Protein AF-A0A2G1QQI8-F1 (afdb_monomer_lite)

Organism: NCBI:txid1982044

InterPro domains:
  IPR013830 SGNH hydrolase-type esterase domain [PF13472] (361-522)
  IPR036514 SGNH hydrolase superfamily [G3DSA:3.40.50.1110] (195-528)

Foldseek 3Di:
DVVVVVVVVVVVVVVVVVLVDDPDDDDDPVVVVVVVVVVVVVVPPPDDDDDPPPVVVVVVVPDDDDDDDDVVSVVVVVVVLVVVLVVLVVVLPPDPDPVVSVVVNVVSVVVVVVVVVVVVVVVVVVVVVVVVVVVVVVVVVVVVDDDDDDDDDDDDDDDDDDDDPDDPQPPQPPPDFLLSSLQVVLVCLQVVSDQFAQEEEEAAAPLQQLCLLVVLLLVVQCVRRNFQFAFKDFFPPLDPNRDGPQKDKDKDDDKDKDFLVPDLADAAASLRIKIKDQDFFTKMKIFGPDAKFQKKKWKWAAAQQAFKKWKDAPHDIDIDTSYDHHSAIDIDMDRHIHRMMMIGTHHRHMTITNIMTTGHSGYGYHYHTHYYYLDALCSCVRHRLRNHLNVCLRSLHQEYEYHRAQNLQLDLPRDLPVNLVSVVVVVVSSCVSNVNHAYEYEQAAAFWALDDPPFDDLDPSTTGRNRSVVRRVSSVVSCVVVSHHYDHNNVLCVHYSSLVVCVVVQQPDPRSRHGDSNVSSVSSVVVSCSSHHPDDPCVSVVVVD

Structure (mmCIF, N/CA/C/O backbone):
data_AF-A0A2G1QQI8-F1
#
_entry.id   AF-A0A2G1QQI8-F1
#
loop_
_atom_site.group_PDB
_atom_site.id
_atom_site.type_symbol
_atom_site.label_atom_id
_atom_site.label_alt_id
_atom_site.label_comp_id
_atom_site.label_asym_id
_atom_site.label_entity_id
_atom_site.label_seq_id
_atom_site.pdbx_PDB_ins_code
_atom_site.Cartn_x
_atom_site.Cartn_y
_atom_site.Cartn_z
_atom_site.occupancy
_atom_site.B_iso_or_equiv
_atom_site.auth_seq_id
_atom_site.auth_comp_id
_atom_site.auth_asym_id
_atom_site.auth_atom_id
_atom_site.pdbx_PDB_model_num
ATOM 1 N N . MET A 1 1 ? -19.973 50.351 -29.673 1.00 33.78 1 MET A N 1
ATOM 2 C CA . MET A 1 1 ? -20.970 49.394 -29.121 1.00 33.78 1 MET A CA 1
ATOM 3 C C . MET A 1 1 ? -20.797 47.939 -29.584 1.00 33.78 1 MET A C 1
ATOM 5 O O . MET A 1 1 ? -20.956 47.061 -28.749 1.00 33.78 1 MET A O 1
ATOM 9 N N . LYS A 1 2 ? -20.430 47.632 -30.843 1.00 30.05 2 LYS A N 1
ATOM 10 C CA . LYS A 1 2 ? -20.227 46.234 -31.307 1.00 30.05 2 LYS A CA 1
ATOM 11 C C . LYS A 1 2 ? -18.943 45.540 -30.796 1.00 30.05 2 LYS A C 1
ATOM 13 O O . LYS A 1 2 ? -18.884 44.315 -30.807 1.00 30.05 2 LYS A O 1
ATOM 18 N N . SER A 1 3 ? -17.945 46.285 -30.308 1.00 33.31 3 SER A N 1
ATOM 19 C CA . SER A 1 3 ? -16.700 45.731 -29.742 1.00 33.31 3 SER A CA 1
ATOM 20 C C . SER A 1 3 ? -16.880 45.158 -28.329 1.00 33.31 3 SER A C 1
ATOM 22 O O . SER A 1 3 ? -16.380 44.076 -28.049 1.00 33.31 3 SER A O 1
ATOM 24 N N . GLY A 1 4 ? -17.680 45.805 -27.472 1.00 32.84 4 GLY A N 1
ATOM 25 C CA . GLY A 1 4 ? -17.944 45.335 -26.103 1.00 32.84 4 GLY A CA 1
ATOM 26 C C . GLY A 1 4 ? -18.744 44.027 -26.027 1.00 32.84 4 GLY A C 1
ATOM 27 O O . GLY A 1 4 ? -18.514 43.220 -25.130 1.00 32.84 4 GLY A O 1
ATOM 28 N N . LEU A 1 5 ? -19.628 43.759 -26.999 1.00 34.03 5 LEU A N 1
ATOM 29 C CA . LEU A 1 5 ? -20.395 42.503 -27.058 1.00 34.03 5 LEU A CA 1
ATOM 30 C C . LEU A 1 5 ? -19.526 41.273 -27.380 1.00 34.03 5 LEU A C 1
ATOM 32 O O . LEU A 1 5 ? -19.818 40.176 -26.899 1.00 34.03 5 LEU A O 1
ATOM 36 N N . LYS A 1 6 ? -18.445 41.437 -28.156 1.00 37.78 6 LYS A N 1
ATOM 37 C CA . LYS A 1 6 ? -17.514 40.339 -28.464 1.00 37.78 6 LYS A CA 1
ATOM 38 C C . LYS A 1 6 ? -16.607 40.024 -27.272 1.00 37.78 6 LYS A C 1
ATOM 40 O O . LYS A 1 6 ? -16.427 38.852 -26.955 1.00 37.78 6 LYS A O 1
ATOM 45 N N . THR A 1 7 ? -16.142 41.040 -26.545 1.00 38.81 7 THR A N 1
ATOM 46 C CA . THR A 1 7 ? -15.318 40.869 -25.335 1.00 38.81 7 THR A CA 1
ATOM 47 C C . THR A 1 7 ? -16.075 40.133 -24.224 1.00 38.81 7 THR A C 1
ATOM 49 O O . THR A 1 7 ? -15.529 39.229 -23.597 1.00 38.81 7 THR A O 1
ATOM 52 N N . VAL A 1 8 ? -17.364 40.438 -24.034 1.00 37.50 8 VAL A N 1
ATOM 53 C CA . VAL A 1 8 ? -18.217 39.772 -23.031 1.00 37.50 8 VAL A CA 1
ATOM 54 C C . VAL A 1 8 ? -18.525 38.318 -23.410 1.00 37.50 8 VAL A C 1
ATOM 56 O O . VAL A 1 8 ? -18.532 37.450 -22.540 1.00 37.50 8 VAL A O 1
ATOM 59 N N . SER A 1 9 ? -18.701 38.019 -24.701 1.00 38.19 9 SER A N 1
ATOM 60 C CA . SER A 1 9 ? -18.945 36.650 -25.187 1.00 38.19 9 SER A CA 1
ATOM 61 C C . SER A 1 9 ? -17.710 35.745 -25.049 1.00 38.19 9 SER A C 1
ATOM 63 O O . SER A 1 9 ? -17.837 34.568 -24.719 1.00 38.19 9 SER A O 1
ATOM 65 N N . VAL A 1 10 ? -16.507 36.302 -25.230 1.00 41.16 10 VAL A N 1
ATOM 66 C CA . VAL A 1 10 ? -15.232 35.591 -25.028 1.00 41.16 10 VAL A CA 1
ATOM 67 C C . VAL A 1 10 ? -14.950 35.358 -23.537 1.00 41.16 10 VAL A C 1
ATOM 69 O O . VAL A 1 10 ? -14.519 34.269 -23.164 1.00 41.16 10 VAL A O 1
ATOM 72 N N . LEU A 1 11 ? -15.283 36.317 -22.665 1.00 39.56 11 LEU A N 1
ATOM 73 C CA . LEU A 1 11 ? -15.241 36.131 -21.206 1.00 39.56 11 LEU A CA 1
ATOM 74 C C . LEU A 1 11 ? -16.248 35.071 -20.722 1.00 39.56 11 LEU A C 1
ATOM 76 O O . LEU A 1 11 ? -15.920 34.278 -1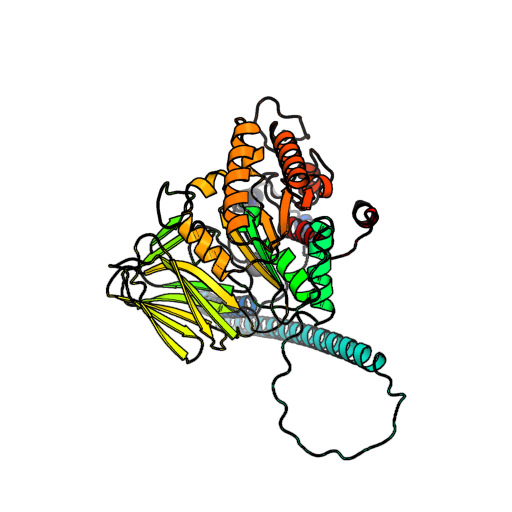9.842 1.00 39.56 11 LEU A O 1
ATOM 80 N N . LEU A 1 12 ? -17.437 35.002 -21.331 1.00 37.88 12 LEU A N 1
ATOM 81 C CA . LEU A 1 12 ? -18.446 33.966 -21.069 1.00 37.88 12 LEU A CA 1
ATOM 82 C C . LEU A 1 12 ? -17.970 32.563 -21.480 1.00 37.88 12 LEU A C 1
ATOM 84 O O . LEU A 1 12 ? -18.169 31.611 -20.727 1.00 37.88 12 LEU A O 1
ATOM 88 N N . ALA A 1 13 ? -17.295 32.433 -22.626 1.00 40.66 13 ALA A N 1
ATOM 89 C CA . ALA A 1 13 ? -16.699 31.170 -23.062 1.00 40.66 13 ALA A CA 1
ATOM 90 C C . ALA A 1 13 ? -15.508 30.753 -22.178 1.00 40.66 13 ALA A C 1
ATOM 92 O O . ALA A 1 13 ? -15.372 29.578 -21.841 1.00 40.66 13 ALA A O 1
ATOM 93 N N . ALA A 1 14 ? -14.686 31.714 -21.740 1.00 40.69 14 ALA A N 1
ATOM 94 C CA . ALA A 1 14 ? -13.560 31.464 -20.845 1.00 40.69 14 ALA A CA 1
ATOM 95 C C . ALA A 1 14 ? -14.023 31.004 -19.452 1.00 40.69 14 ALA A C 1
ATOM 97 O O . ALA A 1 14 ? -13.491 30.029 -18.935 1.00 40.69 14 ALA A O 1
ATOM 98 N N . VAL A 1 15 ? -15.056 31.634 -18.877 1.00 37.69 15 VAL A N 1
ATOM 99 C CA . VAL A 1 15 ? -15.616 31.258 -17.563 1.00 37.69 15 VAL A CA 1
ATOM 100 C C . VAL A 1 15 ? -16.346 29.913 -17.618 1.00 37.69 15 VAL A C 1
ATOM 102 O O . VAL A 1 15 ? -16.216 29.118 -16.688 1.00 37.69 15 VAL A O 1
ATOM 105 N N . ALA A 1 16 ? -17.054 29.610 -18.712 1.00 37.97 16 ALA A N 1
ATOM 106 C CA . ALA A 1 16 ? -17.643 28.287 -18.919 1.00 37.97 16 ALA A CA 1
ATOM 107 C C . ALA A 1 16 ? -16.566 27.185 -18.956 1.00 37.97 16 ALA A C 1
ATOM 109 O O . ALA A 1 16 ? -16.780 26.095 -18.427 1.00 37.97 16 ALA A O 1
ATOM 110 N N . LEU A 1 17 ? -15.382 27.481 -19.503 1.00 36.75 17 LEU A N 1
ATOM 111 C CA . LEU A 1 17 ? -14.270 26.535 -19.577 1.00 36.75 17 LEU A CA 1
ATOM 112 C C . LEU A 1 17 ? -13.550 26.345 -18.228 1.00 36.75 17 LEU A C 1
ATOM 114 O O . LEU A 1 17 ? -13.165 25.223 -17.902 1.00 36.75 17 LEU A O 1
ATOM 118 N N . THR A 1 18 ? -13.435 27.387 -17.394 1.00 38.25 18 THR A N 1
ATOM 119 C CA . THR A 1 18 ? -12.840 27.275 -16.044 1.00 38.25 18 THR A CA 1
ATOM 120 C C . THR A 1 18 ? -13.679 26.414 -15.093 1.00 38.25 18 THR A C 1
ATOM 122 O O . THR A 1 18 ? -13.143 25.842 -14.149 1.00 38.25 18 THR A O 1
ATOM 125 N N . VAL A 1 19 ? -14.989 26.302 -15.340 1.00 35.84 19 VAL A N 1
ATOM 126 C CA . VAL A 1 19 ? -15.909 25.446 -14.566 1.00 35.84 19 VAL A CA 1
ATOM 127 C C . VAL A 1 19 ? -15.860 23.985 -15.032 1.00 35.84 19 VAL A C 1
ATOM 129 O O . VAL A 1 19 ? -16.136 23.078 -14.250 1.00 35.84 19 VAL A O 1
ATOM 132 N N . VAL A 1 20 ? -15.461 23.737 -16.282 1.00 36.91 20 VAL A N 1
ATOM 133 C CA . VAL A 1 20 ? -15.367 22.388 -16.867 1.00 36.91 20 VAL A CA 1
ATOM 134 C C . VAL A 1 20 ? -13.975 21.768 -16.660 1.00 36.91 20 VAL A C 1
ATOM 136 O O . VAL A 1 20 ? -13.854 20.549 -16.574 1.00 36.91 20 VAL A O 1
ATOM 139 N N . ILE A 1 21 ? -12.923 22.578 -16.496 1.00 35.31 21 ILE A N 1
ATOM 140 C CA . ILE A 1 21 ? -11.533 22.113 -16.377 1.00 35.31 21 ILE A CA 1
ATOM 141 C C . ILE A 1 21 ? -10.931 22.536 -15.026 1.00 35.31 21 ILE A C 1
ATOM 143 O O . ILE A 1 21 ? -10.134 23.466 -14.983 1.00 35.31 21 ILE A O 1
ATOM 147 N N . ALA A 1 22 ? -11.314 21.883 -13.920 1.00 33.50 22 ALA A N 1
ATOM 148 C CA . ALA A 1 22 ? -10.417 21.527 -12.798 1.00 33.50 22 ALA A CA 1
ATOM 149 C C . ALA A 1 22 ? -11.181 21.153 -11.507 1.00 33.50 22 ALA A C 1
ATOM 151 O O . ALA A 1 22 ? -11.720 22.031 -10.831 1.00 33.50 22 ALA A O 1
ATOM 152 N N . PRO A 1 23 ? -11.086 19.902 -11.026 1.00 35.28 23 PRO A N 1
ATOM 153 C CA . PRO A 1 23 ? -11.008 19.651 -9.593 1.00 35.28 23 PRO A CA 1
ATOM 154 C C . PRO A 1 23 ? -9.587 20.035 -9.137 1.00 35.28 23 PRO A C 1
ATOM 156 O O . PRO A 1 23 ? -8.599 19.549 -9.680 1.00 35.28 23 PRO A O 1
ATOM 159 N N . ARG A 1 24 ? -9.473 20.993 -8.211 1.00 35.25 24 ARG A N 1
ATOM 160 C CA . ARG A 1 24 ? -8.231 21.733 -7.898 1.00 35.25 24 ARG A CA 1
ATOM 161 C C . ARG A 1 24 ? -6.964 20.879 -7.699 1.00 35.25 24 ARG A C 1
ATOM 163 O O . ARG A 1 24 ? -6.938 19.982 -6.864 1.00 35.25 24 ARG A O 1
ATOM 170 N N . GLY A 1 25 ? -5.870 21.347 -8.314 1.00 29.91 25 GLY A N 1
ATOM 171 C CA . GLY A 1 25 ? -4.481 21.066 -7.931 1.00 29.91 25 GLY A CA 1
ATOM 172 C C . GLY A 1 25 ? -3.469 21.829 -8.803 1.00 29.91 25 GLY A C 1
ATOM 173 O O . GLY A 1 25 ? -3.204 21.413 -9.919 1.00 29.91 25 GLY A O 1
ATOM 174 N N . ASN A 1 26 ? -2.899 22.920 -8.271 1.00 34.12 26 ASN A N 1
ATOM 175 C CA . ASN A 1 26 ? -1.833 23.777 -8.830 1.00 34.12 26 ASN A CA 1
ATOM 176 C C . ASN A 1 26 ? -2.089 24.496 -10.173 1.00 34.12 26 ASN A C 1
ATOM 178 O O . ASN A 1 26 ? -1.984 23.923 -11.254 1.00 34.12 26 ASN A O 1
ATOM 182 N N . MET A 1 27 ? -2.257 25.824 -10.104 1.00 34.53 27 MET A N 1
ATOM 183 C CA . MET A 1 27 ? -1.963 26.711 -11.233 1.00 34.53 27 MET A CA 1
ATOM 184 C C . MET A 1 27 ? -0.487 26.549 -11.624 1.00 34.53 27 MET A C 1
ATOM 186 O O . MET A 1 27 ? 0.411 26.887 -10.857 1.00 34.53 27 MET A O 1
ATOM 190 N N . SER A 1 28 ? -0.227 26.017 -12.816 1.00 36.53 28 SER A N 1
ATOM 191 C CA . SER A 1 28 ? 1.099 26.063 -13.427 1.00 36.53 28 SER A CA 1
ATOM 192 C C . SER A 1 28 ? 1.361 27.492 -13.906 1.00 36.53 28 SER A C 1
ATOM 194 O O . SER A 1 28 ? 0.583 28.030 -14.696 1.00 36.53 28 SER A O 1
ATOM 196 N N . SER A 1 29 ? 2.474 28.088 -13.469 1.00 36.69 29 SER A N 1
ATOM 197 C CA . SER A 1 29 ? 2.965 29.411 -13.892 1.00 36.69 29 SER A CA 1
ATOM 198 C C . SER A 1 29 ? 3.064 29.582 -15.416 1.00 36.69 29 SER A C 1
ATOM 200 O O . SER A 1 29 ? 3.124 30.701 -15.913 1.00 36.69 29 SER A O 1
ATOM 202 N N . THR A 1 30 ? 3.015 28.489 -16.180 1.00 37.81 30 THR A N 1
ATOM 203 C CA . THR A 1 30 ? 3.091 28.472 -17.643 1.00 37.81 30 THR A CA 1
ATOM 204 C C . THR A 1 30 ? 1.771 28.835 -18.341 1.00 37.81 30 THR A C 1
ATOM 206 O O . THR A 1 30 ? 1.813 29.311 -19.473 1.00 37.81 30 THR A O 1
ATOM 209 N N . LEU A 1 31 ? 0.604 28.644 -17.703 1.00 36.62 31 LEU A N 1
ATOM 210 C CA . LEU A 1 31 ? -0.695 29.019 -18.293 1.00 36.62 31 LEU A CA 1
ATOM 211 C C . LEU A 1 31 ? -0.982 30.512 -18.086 1.00 36.62 31 LEU A C 1
ATOM 213 O O . LEU A 1 31 ? -1.393 31.197 -19.016 1.00 36.62 31 LEU A O 1
ATOM 217 N N . THR A 1 32 ? -0.662 31.027 -16.896 1.00 37.97 32 THR A N 1
ATOM 218 C CA . THR A 1 32 ? -0.736 32.459 -16.579 1.00 37.97 32 THR A CA 1
ATOM 219 C C . THR A 1 32 ? 0.267 33.261 -17.415 1.00 37.97 32 THR A C 1
ATOM 221 O O . THR A 1 32 ? -0.096 34.299 -17.955 1.00 37.97 32 THR A O 1
ATOM 224 N N . ALA A 1 33 ? 1.488 32.741 -17.620 1.00 35.69 33 ALA A N 1
ATOM 225 C CA . ALA A 1 33 ? 2.487 33.376 -18.484 1.00 35.69 33 ALA A CA 1
ATOM 226 C C . ALA A 1 33 ? 2.073 33.399 -19.966 1.00 35.69 33 ALA A C 1
ATOM 228 O O . ALA A 1 33 ? 2.294 34.406 -20.625 1.00 35.69 33 ALA A O 1
ATOM 229 N N . ARG A 1 34 ? 1.427 32.339 -20.483 1.00 35.84 34 ARG A N 1
ATOM 230 C CA . ARG A 1 34 ? 0.937 32.284 -21.877 1.00 35.84 34 ARG A CA 1
ATOM 231 C C . ARG A 1 34 ? -0.318 33.122 -22.120 1.00 35.84 34 ARG A C 1
ATOM 233 O O . ARG A 1 34 ? -0.493 33.629 -23.221 1.00 35.84 34 ARG A O 1
ATOM 240 N N . MET A 1 35 ? -1.176 33.285 -21.114 1.00 38.81 35 MET A N 1
ATOM 241 C CA . MET A 1 35 ? -2.299 34.224 -21.193 1.00 38.81 35 MET A CA 1
ATOM 242 C C . MET A 1 35 ? -1.819 35.678 -21.135 1.00 38.81 35 MET A C 1
ATOM 244 O O . MET A 1 35 ? -2.377 36.504 -21.846 1.00 38.81 35 MET A O 1
ATOM 248 N N . ALA A 1 36 ? -0.753 35.971 -20.380 1.00 37.28 36 ALA A N 1
ATOM 249 C CA . ALA A 1 36 ? -0.111 37.284 -20.390 1.00 37.28 36 ALA A CA 1
ATOM 250 C C . ALA A 1 36 ? 0.515 37.613 -21.760 1.00 37.28 36 ALA A C 1
ATOM 252 O O . ALA A 1 36 ? 0.284 38.700 -22.267 1.00 37.28 36 ALA A O 1
ATOM 253 N N . THR A 1 37 ? 1.179 36.656 -22.427 1.00 38.03 37 THR A N 1
ATOM 254 C CA . THR A 1 37 ? 1.753 36.885 -23.775 1.00 38.03 37 THR A CA 1
ATOM 255 C C . THR A 1 37 ? 0.683 37.131 -24.844 1.00 38.03 37 THR A C 1
ATOM 257 O O . THR A 1 37 ? 0.856 37.982 -25.704 1.00 38.03 37 THR A O 1
ATOM 260 N N . VAL A 1 38 ? -0.455 36.429 -24.777 1.00 38.19 38 VAL A N 1
ATOM 261 C CA . VAL A 1 38 ? -1.589 36.632 -25.705 1.00 38.19 38 VAL A CA 1
ATOM 262 C C . VAL A 1 38 ? -2.324 37.945 -25.425 1.00 38.19 38 VAL A C 1
ATOM 264 O O . VAL A 1 38 ? -2.874 38.558 -26.341 1.00 38.19 38 VAL A O 1
ATOM 267 N N . GLN A 1 39 ? -2.334 38.383 -24.166 1.00 38.69 39 GLN A N 1
ATOM 268 C CA . GLN A 1 39 ? -2.870 39.681 -23.787 1.00 38.69 39 GLN A CA 1
ATOM 269 C C . GLN A 1 39 ? -1.959 40.803 -24.299 1.00 38.69 39 GLN A C 1
ATOM 271 O O . GLN A 1 39 ? -2.480 41.713 -24.934 1.00 38.69 39 GLN A O 1
ATOM 276 N N . ASP A 1 40 ? -0.635 40.663 -24.158 1.00 38.72 40 ASP A N 1
ATOM 277 C CA . ASP A 1 40 ? 0.374 41.605 -24.665 1.00 38.72 40 ASP A CA 1
ATOM 278 C C . ASP A 1 40 ? 0.385 41.711 -26.203 1.00 38.72 40 ASP A C 1
ATOM 280 O O . ASP A 1 40 ? 0.428 42.823 -26.738 1.00 38.72 40 ASP A O 1
ATOM 284 N N . ASP A 1 41 ? 0.215 40.592 -26.920 1.00 38.81 41 ASP A N 1
ATOM 285 C CA . ASP A 1 41 ? 0.068 40.567 -28.387 1.00 38.81 41 ASP A CA 1
ATOM 286 C C . ASP A 1 41 ? -1.228 41.254 -28.871 1.00 38.81 41 ASP A C 1
ATOM 288 O O . ASP A 1 41 ? -1.306 41.713 -30.013 1.00 38.81 41 ASP A O 1
ATOM 292 N N . CYS A 1 42 ? -2.245 41.378 -28.007 1.00 41.59 42 CYS A N 1
ATOM 293 C CA . CYS A 1 42 ? -3.480 42.115 -28.299 1.00 41.59 42 CYS A CA 1
ATOM 294 C C . CYS A 1 42 ? -3.432 43.588 -27.850 1.00 41.59 42 CYS A C 1
ATOM 296 O O . CYS A 1 42 ? -4.166 44.409 -28.407 1.00 41.59 42 CYS A O 1
ATOM 298 N N . THR A 1 43 ? -2.582 43.956 -26.880 1.00 40.53 43 THR A N 1
ATOM 299 C CA . THR A 1 43 ? -2.391 45.355 -26.445 1.00 40.53 43 THR A CA 1
ATOM 300 C C . THR A 1 43 ? -1.451 46.156 -27.349 1.00 40.53 43 THR A C 1
ATOM 302 O O . THR A 1 43 ? -1.531 47.384 -27.354 1.00 40.53 43 THR A O 1
ATOM 305 N N . ALA A 1 44 ? -0.632 45.513 -28.188 1.00 39.31 44 ALA A N 1
ATOM 306 C CA . ALA A 1 44 ? 0.235 46.184 -29.168 1.00 39.31 44 ALA A CA 1
ATOM 307 C C . ALA A 1 44 ? -0.490 46.656 -30.455 1.00 39.31 44 ALA A C 1
ATOM 309 O O . ALA A 1 44 ? 0.128 46.857 -31.502 1.00 39.31 44 ALA A O 1
ATOM 310 N N . ALA A 1 45 ? -1.804 46.889 -30.404 1.00 37.41 45 ALA A N 1
ATOM 311 C CA . ALA A 1 45 ? -2.596 47.398 -31.522 1.00 37.41 45 ALA A CA 1
ATOM 312 C C . ALA A 1 45 ? -2.473 48.931 -31.678 1.00 37.41 45 ALA A C 1
ATOM 314 O O . ALA A 1 45 ? -3.452 49.666 -31.580 1.00 37.41 45 ALA A O 1
ATOM 315 N N . ARG A 1 46 ? -1.259 49.424 -31.961 1.00 38.19 46 ARG A N 1
ATOM 316 C CA . ARG A 1 46 ? -1.050 50.729 -32.630 1.00 38.19 46 ARG A CA 1
ATOM 317 C C . ARG A 1 46 ? -0.856 50.594 -34.147 1.00 38.19 46 ARG A C 1
ATOM 319 O O . ARG A 1 46 ? -0.717 51.598 -34.832 1.00 38.19 46 ARG A O 1
ATOM 326 N N . SER A 1 47 ? -0.892 49.378 -34.694 1.00 47.19 47 SER A N 1
ATOM 327 C CA . SER A 1 47 ? -0.554 49.096 -36.095 1.00 47.19 47 SER A CA 1
ATOM 328 C C . SER A 1 47 ? -1.629 48.284 -36.834 1.00 47.19 47 SER A C 1
ATOM 330 O O . SER A 1 47 ? -1.348 47.238 -37.402 1.00 47.19 47 SER A O 1
ATOM 332 N N . GLY A 1 48 ? -2.879 48.759 -36.840 1.00 40.88 48 GLY A N 1
ATOM 333 C CA . GLY A 1 48 ? -3.836 48.578 -37.951 1.00 40.88 48 GLY A CA 1
ATOM 334 C C . GLY A 1 48 ? -4.100 47.188 -38.572 1.00 40.88 48 GLY A C 1
ATOM 335 O O . GLY A 1 48 ? -4.677 47.151 -39.656 1.00 40.88 48 GLY A O 1
ATOM 336 N N . LYS A 1 49 ? -3.732 46.051 -37.963 1.00 41.19 49 LYS A N 1
ATOM 337 C CA . LYS A 1 49 ? -4.029 44.703 -38.491 1.00 41.19 49 LYS A CA 1
ATOM 338 C C . LYS A 1 49 ? -5.051 43.957 -37.616 1.00 41.19 49 LYS A C 1
ATOM 340 O O . LYS A 1 49 ? -4.956 44.022 -36.392 1.00 41.19 49 LYS A O 1
ATOM 345 N N . PRO A 1 50 ? -6.026 43.236 -38.210 1.00 40.03 50 PRO A N 1
ATOM 346 C CA . PRO A 1 50 ? -7.048 42.515 -37.456 1.00 40.03 50 PRO A CA 1
ATOM 347 C C . PRO A 1 50 ? -6.495 41.242 -36.797 1.00 40.03 50 PRO A C 1
ATOM 349 O O . PRO A 1 50 ? -5.740 40.479 -37.403 1.00 40.03 50 PRO A O 1
ATOM 352 N N . CYS A 1 51 ? -6.918 40.999 -35.555 1.00 42.22 51 CYS A N 1
ATOM 353 C CA . CYS A 1 51 ? -6.667 39.763 -34.814 1.00 42.22 51 CYS A CA 1
ATOM 354 C C . CYS A 1 51 ? -7.243 38.550 -35.570 1.00 42.22 51 CYS A C 1
ATOM 356 O O . CYS A 1 51 ? -8.417 38.553 -35.943 1.00 42.22 51 CYS A O 1
ATOM 358 N N . ARG A 1 52 ? -6.452 37.488 -35.770 1.00 43.09 52 ARG A N 1
ATOM 359 C CA . ARG A 1 52 ? -6.936 36.227 -36.361 1.00 43.09 52 ARG A CA 1
ATOM 360 C C . ARG A 1 52 ? -7.615 35.361 -35.294 1.00 43.09 52 ARG A C 1
ATOM 362 O O . ARG A 1 52 ? -6.975 34.529 -34.659 1.00 43.09 52 ARG A O 1
ATOM 369 N N . HIS A 1 53 ? -8.915 35.577 -35.090 1.00 45.84 53 HIS A N 1
ATOM 370 C CA . HIS A 1 53 ? -9.749 34.857 -34.111 1.00 45.84 53 HIS A CA 1
ATOM 371 C C . HIS A 1 53 ? -10.077 33.406 -34.522 1.00 45.84 53 HIS A C 1
ATOM 373 O O . HIS A 1 53 ? -10.457 32.585 -33.687 1.00 45.84 53 HIS A O 1
ATOM 379 N N . ASP A 1 54 ? -9.887 33.083 -35.795 1.00 38.56 54 ASP A N 1
ATOM 380 C CA . ASP A 1 54 ? -10.373 31.859 -36.441 1.00 38.56 54 ASP A CA 1
ATOM 381 C C . ASP A 1 54 ? -9.511 30.638 -36.064 1.00 38.56 54 ASP A C 1
ATOM 383 O O . ASP A 1 54 ? -9.999 29.515 -35.954 1.00 38.56 54 ASP A O 1
ATOM 387 N N . VAL A 1 55 ? -8.234 30.875 -35.748 1.00 40.31 55 VAL A N 1
ATOM 388 C CA . VAL A 1 55 ? -7.270 29.844 -35.327 1.00 40.31 55 VAL A CA 1
ATOM 389 C C . VAL A 1 55 ? -7.560 29.340 -33.902 1.00 40.31 55 VAL A C 1
ATOM 391 O O . VAL A 1 55 ? -7.250 28.197 -33.569 1.00 40.31 55 VAL A O 1
ATOM 394 N N . LEU A 1 56 ? -8.203 30.159 -33.057 1.00 37.16 56 LEU A N 1
ATOM 395 C CA . LEU A 1 56 ? -8.520 29.806 -31.668 1.00 37.16 56 LEU A CA 1
ATOM 396 C C . LEU A 1 56 ? -9.741 28.876 -31.568 1.00 37.16 56 LEU A C 1
ATOM 398 O O . LEU A 1 56 ? -9.766 27.974 -30.734 1.00 37.16 56 LEU A O 1
ATOM 402 N N . ALA A 1 57 ? -10.740 29.080 -32.432 1.00 35.50 57 ALA A N 1
ATOM 403 C CA . ALA A 1 57 ? -11.965 28.282 -32.452 1.00 35.50 57 ALA A CA 1
ATOM 404 C C . ALA A 1 57 ? -11.712 26.844 -32.943 1.00 35.50 57 ALA A C 1
ATOM 406 O O . ALA A 1 57 ? -12.288 25.894 -32.407 1.00 35.50 57 ALA A O 1
ATOM 407 N N . GLU A 1 58 ? -10.797 26.671 -33.899 1.00 35.12 58 GLU A N 1
ATOM 408 C CA . GLU A 1 58 ? -10.502 25.359 -34.484 1.00 35.12 58 GLU A CA 1
ATOM 409 C C . GLU A 1 58 ? -9.593 24.496 -33.589 1.00 35.12 58 GLU A C 1
ATOM 411 O O . GLU A 1 58 ? -9.743 23.274 -33.524 1.00 35.12 58 GLU A O 1
ATOM 416 N N . ALA A 1 59 ? -8.740 25.127 -32.772 1.00 34.53 59 ALA A N 1
ATOM 417 C CA . ALA A 1 59 ? -7.978 24.444 -31.723 1.00 34.53 59 ALA A CA 1
ATOM 418 C C . ALA A 1 59 ? -8.857 23.942 -30.553 1.00 34.53 59 ALA A C 1
ATOM 420 O O . ALA A 1 59 ? -8.447 23.045 -29.814 1.00 34.53 59 ALA A O 1
ATOM 421 N N . MET A 1 60 ? -10.063 24.503 -30.377 1.00 34.16 60 MET A N 1
ATOM 422 C CA . MET A 1 60 ? -10.993 24.159 -29.290 1.00 34.16 60 MET A CA 1
ATOM 423 C C . MET A 1 60 ? -11.947 23.002 -29.632 1.00 34.16 60 MET A C 1
ATOM 425 O O . MET A 1 60 ? -12.372 22.287 -28.725 1.00 34.16 60 MET A O 1
ATOM 429 N N . LYS A 1 61 ? -12.258 22.768 -30.916 1.00 32.84 61 LYS A N 1
ATOM 430 C CA . LYS A 1 61 ? -13.162 21.681 -31.351 1.00 32.84 61 LYS A CA 1
ATOM 431 C C . LYS A 1 61 ? -12.565 20.274 -31.246 1.00 32.84 61 LYS A C 1
ATOM 433 O O . LYS A 1 61 ? -13.315 19.309 -31.164 1.00 32.84 61 LYS A O 1
ATOM 438 N N . THR A 1 62 ? -11.241 20.131 -31.233 1.00 30.72 62 THR A N 1
ATOM 439 C CA . THR A 1 62 ? -10.562 18.833 -31.418 1.00 30.72 62 THR A CA 1
ATOM 440 C C . THR A 1 62 ? -9.991 18.198 -30.138 1.00 30.72 62 THR A C 1
ATOM 442 O O . THR A 1 62 ? -9.289 17.194 -30.232 1.00 30.72 62 THR A O 1
ATOM 445 N N . ARG A 1 63 ? -10.255 18.730 -28.926 1.00 31.22 63 ARG A N 1
ATOM 446 C CA . ARG A 1 63 ? -9.538 18.301 -27.693 1.00 31.22 63 ARG A CA 1
ATOM 447 C C . ARG A 1 63 ? -10.347 18.119 -26.391 1.00 31.22 63 ARG A C 1
ATOM 449 O O . ARG A 1 63 ? -9.783 18.269 -25.311 1.00 31.22 63 ARG A O 1
ATOM 456 N N . LEU A 1 64 ? -11.623 17.733 -26.433 1.00 31.80 64 LEU A N 1
ATOM 457 C CA . LEU A 1 64 ? -12.399 17.422 -25.213 1.00 31.80 64 LEU A CA 1
ATOM 458 C C . LEU A 1 64 ? -12.811 15.938 -25.139 1.00 31.80 64 LEU A C 1
ATOM 460 O O . LEU A 1 64 ? -13.831 15.584 -25.728 1.00 31.80 64 LEU A O 1
ATOM 464 N N . PRO A 1 65 ? -12.092 15.069 -24.399 1.00 31.81 65 PRO A N 1
ATOM 465 C CA . PRO A 1 65 ? -12.621 13.779 -23.979 1.00 31.81 65 PRO A CA 1
ATOM 466 C C . PRO A 1 65 ? -13.221 13.828 -22.559 1.00 31.81 65 PRO A C 1
ATOM 468 O O . PRO A 1 65 ? -12.691 14.480 -21.661 1.00 31.81 65 PRO A O 1
ATOM 471 N N . ASP A 1 66 ? -14.337 13.111 -22.407 1.00 36.06 66 ASP A N 1
ATOM 472 C CA . ASP A 1 66 ? -14.968 12.565 -21.194 1.00 36.06 66 ASP A CA 1
ATOM 473 C C . ASP A 1 66 ? -14.855 13.325 -19.860 1.00 36.06 66 ASP A C 1
ATOM 475 O O . ASP A 1 66 ? -13.926 13.154 -19.069 1.00 36.06 66 ASP A O 1
ATOM 479 N N . LEU A 1 67 ? -15.940 14.020 -19.507 1.00 38.12 67 LEU A N 1
ATOM 480 C CA . LEU A 1 67 ? -16.235 14.415 -18.131 1.00 38.12 67 LEU A CA 1
ATOM 481 C C . LEU A 1 67 ? -17.540 13.753 -17.682 1.00 38.12 67 LEU A C 1
ATOM 483 O O . LEU A 1 67 ? -18.632 14.137 -18.103 1.00 38.12 67 LEU A O 1
ATOM 487 N N . ARG A 1 68 ? -17.429 12.753 -16.798 1.00 40.44 68 ARG A N 1
ATOM 488 C CA . ARG A 1 68 ? -18.567 12.233 -16.026 1.00 40.44 68 ARG A CA 1
ATOM 489 C C . ARG A 1 68 ? -19.058 13.337 -15.087 1.00 40.44 68 ARG A C 1
ATOM 491 O O . ARG A 1 68 ? -18.295 13.811 -14.245 1.00 40.44 68 ARG A O 1
ATOM 498 N N . ALA A 1 69 ? -20.321 13.735 -15.215 1.00 44.03 69 ALA A N 1
ATOM 499 C CA . ALA A 1 69 ? -20.943 14.688 -14.303 1.00 44.03 69 ALA A CA 1
ATOM 500 C C . ALA A 1 69 ? -21.123 14.035 -12.920 1.00 44.03 69 ALA A C 1
ATOM 502 O O . ALA A 1 69 ? -21.827 13.037 -12.784 1.00 44.03 69 ALA A O 1
ATOM 503 N N . THR A 1 70 ? -20.454 14.567 -11.896 1.00 48.72 70 THR A N 1
ATOM 504 C CA . THR A 1 70 ? -20.631 14.158 -10.494 1.00 48.72 70 THR A CA 1
ATOM 505 C C . THR A 1 70 ? -21.563 15.136 -9.776 1.00 48.72 70 THR A C 1
ATOM 507 O O . THR A 1 70 ? -21.592 16.324 -10.101 1.00 48.72 70 THR A O 1
ATOM 510 N N . ALA A 1 71 ? -22.288 14.674 -8.751 1.00 42.19 71 ALA A N 1
ATOM 511 C CA . ALA A 1 71 ? -23.168 15.518 -7.926 1.00 42.19 71 ALA A CA 1
ATOM 512 C C . ALA A 1 71 ? -22.443 16.736 -7.302 1.00 42.19 71 ALA A C 1
ATOM 514 O O . ALA A 1 71 ? -23.052 17.773 -7.038 1.00 42.19 71 ALA A O 1
ATOM 515 N N . LEU A 1 72 ? -21.120 16.636 -7.121 1.00 43.62 72 LEU A N 1
ATOM 516 C CA . LEU A 1 72 ? -20.259 17.733 -6.681 1.00 43.62 72 LEU A CA 1
ATOM 517 C C . LEU A 1 72 ? -20.103 18.822 -7.755 1.00 43.62 72 LEU A C 1
ATOM 519 O O . LEU A 1 72 ? -20.191 20.005 -7.430 1.00 43.62 72 LEU A O 1
ATOM 523 N N . ALA A 1 73 ? -19.929 18.438 -9.024 1.00 46.22 73 ALA A N 1
ATOM 524 C CA . ALA A 1 73 ? -19.871 19.379 -10.143 1.00 46.22 73 ALA A CA 1
ATOM 525 C C . ALA A 1 73 ? -21.204 20.126 -10.314 1.00 46.22 73 ALA A C 1
ATOM 527 O O . ALA A 1 73 ? -21.205 21.324 -10.588 1.00 46.22 73 ALA A O 1
ATOM 528 N N . ARG A 1 74 ? -22.334 19.451 -10.054 1.00 46.69 74 ARG A N 1
ATOM 529 C CA . ARG A 1 74 ? -23.670 20.065 -10.024 1.00 46.69 74 ARG A CA 1
ATOM 530 C C . ARG A 1 74 ? -23.802 21.109 -8.914 1.00 46.69 74 ARG A C 1
ATOM 532 O O . ARG A 1 74 ? -24.095 22.262 -9.214 1.00 46.69 74 ARG A O 1
ATOM 539 N N . ARG A 1 75 ? -23.493 20.761 -7.658 1.00 49.47 75 ARG A N 1
ATOM 540 C CA . ARG A 1 75 ? -23.539 21.726 -6.540 1.00 49.47 75 ARG A CA 1
ATOM 541 C C . ARG A 1 75 ? -22.606 22.917 -6.760 1.00 49.47 75 ARG A C 1
ATOM 543 O O . ARG A 1 75 ? -22.959 24.046 -6.424 1.00 49.47 75 ARG A O 1
ATOM 550 N N . GLN A 1 76 ? -21.430 22.696 -7.345 1.00 47.66 76 GLN A N 1
ATOM 551 C CA . GLN A 1 76 ? -20.498 23.776 -7.673 1.00 47.66 76 GLN A CA 1
ATOM 552 C C . GLN A 1 76 ? -21.028 24.668 -8.799 1.00 47.66 76 GLN A C 1
ATOM 554 O O . GLN A 1 76 ? -20.953 25.890 -8.678 1.00 47.66 76 GLN A O 1
ATOM 559 N N . ALA A 1 77 ? -21.620 24.091 -9.847 1.00 47.41 77 ALA A N 1
ATOM 560 C CA . ALA A 1 77 ? -22.251 24.850 -10.923 1.00 47.41 77 ALA A CA 1
ATOM 561 C C . ALA A 1 77 ? -23.456 25.667 -10.424 1.00 47.41 77 ALA A C 1
ATOM 563 O O . ALA A 1 77 ? -23.575 26.844 -10.757 1.00 47.41 77 ALA A O 1
ATOM 564 N N . GLU A 1 78 ? -24.303 25.090 -9.568 1.00 49.06 78 GLU A N 1
ATOM 565 C CA . GLU A 1 78 ? -25.437 25.774 -8.933 1.00 49.06 78 GLU A CA 1
ATOM 566 C C . GLU A 1 78 ? -24.968 26.932 -8.032 1.00 49.06 78 GLU A C 1
ATOM 568 O O . GLU A 1 78 ? -25.515 28.033 -8.105 1.00 49.06 78 GLU A O 1
ATOM 573 N N . THR A 1 79 ? -23.899 26.727 -7.254 1.00 49.69 79 THR A N 1
ATOM 574 C CA . THR A 1 79 ? -23.326 27.750 -6.358 1.00 49.69 79 THR A CA 1
ATOM 575 C C . THR A 1 79 ? -22.682 28.901 -7.135 1.00 49.69 79 THR A C 1
ATOM 577 O O . THR A 1 79 ? -22.910 30.073 -6.829 1.00 49.69 79 THR A O 1
ATOM 580 N N . LEU A 1 80 ? -21.908 28.591 -8.179 1.00 48.06 80 LEU A N 1
ATOM 581 C CA . LEU A 1 80 ? -21.284 29.598 -9.042 1.00 48.06 80 LEU A CA 1
ATOM 582 C C . LEU A 1 80 ? -22.329 30.355 -9.874 1.00 48.06 80 LEU A C 1
ATOM 584 O O . LEU A 1 80 ? -22.194 31.560 -10.081 1.00 48.06 80 LEU A O 1
ATOM 588 N N . SER A 1 81 ? -23.404 29.680 -10.291 1.00 48.53 81 SER A N 1
ATOM 589 C CA . SER A 1 81 ? -24.542 30.294 -10.982 1.00 48.53 81 SER A CA 1
ATOM 590 C C . SER A 1 81 ? -25.331 31.243 -10.072 1.00 48.53 81 SER A C 1
ATOM 592 O O . SER A 1 81 ? -25.677 32.353 -10.490 1.00 48.53 81 SER A O 1
ATOM 594 N N . ALA A 1 82 ? -25.566 30.865 -8.811 1.00 51.41 82 ALA A N 1
ATOM 595 C CA . ALA A 1 82 ? -26.200 31.737 -7.824 1.00 51.41 82 ALA A CA 1
ATOM 596 C C . ALA A 1 82 ? -25.344 32.986 -7.550 1.00 51.41 82 ALA A C 1
ATOM 598 O O . ALA A 1 82 ? -25.850 34.105 -7.624 1.00 51.41 82 ALA A O 1
ATOM 599 N N . ALA A 1 83 ? -24.032 32.812 -7.353 1.00 50.06 83 ALA A N 1
ATOM 600 C CA . ALA A 1 83 ? -23.096 33.919 -7.155 1.00 50.06 83 ALA A CA 1
ATOM 601 C C . ALA A 1 83 ? -23.011 34.860 -8.374 1.00 50.06 83 ALA A C 1
ATOM 603 O O . ALA A 1 83 ? -22.903 36.076 -8.213 1.00 50.06 83 ALA A O 1
ATOM 604 N N . TRP A 1 84 ? -23.098 34.325 -9.597 1.00 49.62 84 TRP A N 1
ATOM 605 C CA . TRP A 1 84 ? -23.148 35.127 -10.822 1.00 49.62 84 TRP A CA 1
ATOM 606 C C . TRP A 1 84 ? -24.450 35.926 -10.940 1.00 49.62 84 TRP A C 1
ATOM 608 O O . TRP A 1 84 ? -24.407 37.107 -11.271 1.00 49.62 84 TRP A O 1
ATOM 618 N N . THR A 1 85 ? -25.595 35.326 -10.603 1.00 50.66 85 THR A N 1
ATOM 619 C CA . THR A 1 85 ? -26.897 36.016 -10.624 1.00 50.66 85 THR A CA 1
ATOM 620 C C . THR A 1 85 ? -26.907 37.194 -9.645 1.00 50.66 85 THR A C 1
ATOM 622 O O . THR A 1 85 ? -27.358 38.286 -9.991 1.00 50.66 85 THR A O 1
ATOM 625 N N . THR A 1 86 ? -26.328 37.008 -8.455 1.00 54.50 86 THR A N 1
ATOM 626 C CA . THR A 1 86 ? -26.127 38.084 -7.475 1.00 54.50 86 THR A CA 1
ATOM 627 C C . THR A 1 86 ? -25.205 39.172 -8.027 1.00 54.50 86 THR A C 1
ATOM 629 O O . THR A 1 86 ? -25.586 40.338 -8.034 1.00 54.50 86 THR A O 1
ATOM 632 N N . ARG A 1 87 ? -24.056 38.809 -8.613 1.00 50.75 87 ARG A N 1
ATOM 633 C CA . ARG A 1 87 ? -23.113 39.781 -9.196 1.00 50.75 87 ARG A CA 1
ATOM 634 C C . ARG A 1 87 ? -23.656 40.539 -10.405 1.00 50.75 87 ARG A C 1
ATOM 636 O O . ARG A 1 87 ? -23.320 41.702 -10.581 1.00 50.75 87 ARG A O 1
ATOM 643 N N . VAL A 1 88 ? -24.504 39.929 -11.231 1.00 49.00 88 VAL A N 1
ATOM 644 C CA . VAL A 1 88 ? -25.178 40.616 -12.348 1.00 49.00 88 VAL A CA 1
ATOM 645 C C . VAL A 1 88 ? -26.240 41.589 -11.828 1.00 49.00 88 VAL A C 1
ATOM 647 O O . VAL A 1 88 ? -26.371 42.688 -12.367 1.00 49.00 88 VAL A O 1
ATOM 650 N N . ARG A 1 89 ? -26.960 41.239 -10.752 1.00 53.69 89 ARG A N 1
ATOM 651 C CA . ARG A 1 89 ? -27.883 42.163 -10.066 1.00 53.69 89 ARG A CA 1
ATOM 652 C C . ARG A 1 89 ? -27.137 43.333 -9.417 1.00 53.69 89 ARG A C 1
ATOM 654 O O . ARG A 1 89 ? -27.620 44.461 -9.474 1.00 53.69 89 ARG A O 1
ATOM 661 N N . GLU A 1 90 ? -25.951 43.080 -8.866 1.00 51.59 90 GLU A N 1
ATOM 662 C CA . GLU A 1 90 ? -25.075 44.096 -8.273 1.00 51.59 90 GLU A CA 1
ATOM 663 C C . GLU A 1 90 ? -24.446 45.015 -9.328 1.00 51.59 90 GLU A C 1
ATOM 665 O O . GLU A 1 90 ? -24.602 46.226 -9.221 1.00 51.59 90 GLU A O 1
ATOM 670 N N . ALA A 1 91 ? -23.832 44.464 -10.381 1.00 46.41 91 ALA A N 1
ATOM 671 C CA . ALA A 1 91 ? -23.227 45.217 -11.487 1.00 46.41 91 ALA A CA 1
ATOM 672 C C . ALA A 1 91 ? -24.261 45.950 -12.357 1.00 46.41 91 ALA A C 1
ATOM 674 O O . ALA A 1 91 ? -23.937 46.895 -13.072 1.00 46.41 91 ALA A O 1
ATOM 675 N N . GLY A 1 92 ? -25.529 45.539 -12.286 1.00 47.16 92 GLY A N 1
ATOM 676 C CA . GLY A 1 92 ? -26.627 46.277 -12.885 1.00 47.16 92 GLY A CA 1
ATOM 677 C C . GLY A 1 92 ? -26.777 47.681 -12.301 1.00 47.16 92 GLY A C 1
ATOM 678 O O . GLY A 1 92 ? -27.244 48.542 -13.043 1.00 47.16 92 GLY A O 1
ATOM 679 N N . ARG A 1 93 ? -26.379 47.919 -11.032 1.00 52.78 93 ARG A N 1
ATOM 680 C CA . ARG A 1 93 ? -26.587 49.183 -10.296 1.00 52.78 93 ARG A CA 1
ATOM 681 C C . ARG A 1 93 ? -26.020 50.425 -10.987 1.00 52.78 93 ARG A C 1
ATOM 683 O O . ARG A 1 93 ? -26.697 51.447 -10.923 1.00 52.78 93 ARG A O 1
ATOM 690 N N . ASP A 1 94 ? -24.950 50.280 -11.765 1.00 51.47 94 ASP A N 1
ATOM 691 C CA . ASP A 1 94 ? -24.216 51.395 -12.384 1.00 51.47 94 ASP A CA 1
ATOM 69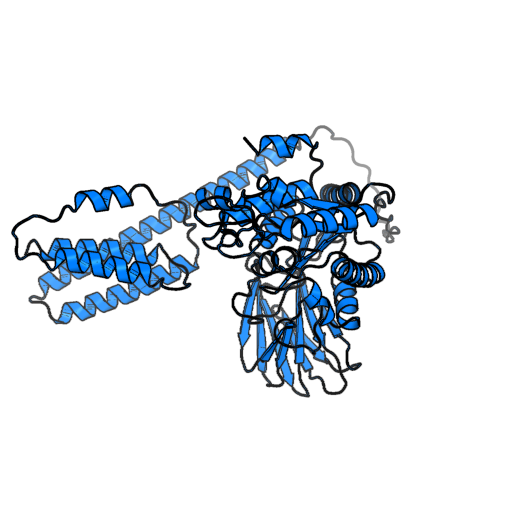2 C C . ASP A 1 94 ? -24.483 51.580 -13.894 1.00 51.47 94 ASP A C 1
ATOM 694 O O . ASP A 1 94 ? -23.742 52.275 -14.585 1.00 51.47 94 ASP A O 1
ATOM 698 N N . MET A 1 95 ? -25.534 50.961 -14.450 1.00 52.09 95 MET A N 1
ATOM 699 C CA . MET A 1 95 ? -25.884 51.104 -15.874 1.00 52.09 95 MET A CA 1
ATOM 700 C C . MET A 1 95 ? -27.153 51.936 -16.113 1.00 52.09 95 MET A C 1
ATOM 702 O O . MET A 1 95 ? -28.144 51.803 -15.392 1.00 52.09 95 MET A O 1
ATOM 706 N N . ALA A 1 96 ? -27.124 52.756 -17.170 1.00 46.09 96 ALA A N 1
ATOM 707 C CA . ALA A 1 96 ? -28.193 53.676 -17.559 1.00 46.09 96 ALA A CA 1
ATOM 708 C C . ALA A 1 96 ? -29.486 52.946 -17.990 1.00 46.09 96 ALA A C 1
ATOM 710 O O . ALA A 1 96 ? -29.478 52.160 -18.939 1.00 46.09 96 ALA A O 1
ATOM 711 N N . GLY A 1 97 ? -30.601 53.255 -17.314 1.00 58.16 97 GLY A N 1
ATOM 712 C CA . GLY A 1 97 ? -31.967 52.914 -17.736 1.00 58.16 97 GLY A CA 1
ATOM 713 C C . GLY A 1 97 ? -32.579 51.647 -17.094 1.00 58.16 97 GLY A C 1
ATOM 714 O O . GLY A 1 97 ? -32.029 50.553 -17.249 1.00 58.16 97 GLY A O 1
ATOM 715 N N . PRO A 1 98 ? -33.758 51.734 -16.436 1.00 56.09 98 PRO A N 1
ATOM 716 C CA . PRO A 1 98 ? -34.429 50.594 -15.787 1.00 56.09 98 PRO A CA 1
ATOM 717 C C . PRO A 1 98 ? -34.802 49.443 -16.738 1.00 56.09 98 PRO A C 1
ATOM 719 O O . PRO A 1 98 ? -34.817 48.278 -16.338 1.00 56.09 98 PRO A O 1
ATOM 722 N N . GLU A 1 99 ? -35.088 49.754 -18.001 1.00 50.25 99 GLU A N 1
ATOM 723 C CA . GLU A 1 99 ? -35.603 48.809 -18.998 1.00 50.25 99 GLU A CA 1
ATOM 724 C C . GLU A 1 99 ? -34.506 47.896 -19.571 1.00 50.25 99 GLU A C 1
ATOM 726 O O . GLU A 1 99 ? -34.657 46.673 -19.606 1.00 50.25 99 GLU A O 1
ATOM 731 N N . ALA A 1 100 ? -33.330 48.457 -19.875 1.00 51.84 100 ALA A N 1
ATOM 732 C CA . ALA A 1 100 ? -32.153 47.689 -20.287 1.00 51.84 100 ALA A CA 1
ATOM 733 C C . ALA A 1 100 ? -31.678 46.722 -19.186 1.00 51.84 100 ALA A C 1
ATOM 735 O O . ALA A 1 100 ? -31.173 45.631 -19.479 1.00 51.84 100 ALA A O 1
ATOM 736 N N . ARG A 1 101 ? -31.882 47.092 -17.911 1.00 55.62 101 ARG A N 1
ATOM 737 C CA . ARG A 1 101 ? -31.588 46.233 -16.757 1.00 55.62 101 ARG A CA 1
ATOM 738 C C . ARG A 1 101 ? -32.556 45.047 -16.678 1.00 55.62 101 ARG A C 1
ATOM 740 O O . ARG A 1 101 ? -32.098 43.918 -16.505 1.00 55.62 101 ARG A O 1
ATOM 747 N N . ARG A 1 102 ? -33.865 45.267 -16.864 1.00 59.56 102 ARG A N 1
ATOM 748 C CA . ARG A 1 102 ? -34.873 44.185 -16.865 1.00 59.56 102 ARG A CA 1
ATOM 749 C C . ARG A 1 102 ? -34.631 43.171 -17.984 1.00 59.56 102 ARG A C 1
ATOM 751 O O . ARG A 1 102 ? -34.650 41.970 -17.721 1.00 59.56 102 ARG A O 1
ATOM 758 N N . ILE A 1 103 ? -34.331 43.637 -19.199 1.00 57.62 103 ILE A N 1
ATOM 759 C CA . ILE A 1 103 ? -34.107 42.758 -20.360 1.00 57.62 103 ILE A CA 1
ATOM 760 C C . ILE A 1 103 ? -32.892 41.844 -20.141 1.00 57.62 103 ILE A C 1
ATOM 762 O O . ILE A 1 103 ? -32.974 40.643 -20.396 1.00 57.62 103 ILE A O 1
ATOM 766 N N . ARG A 1 104 ? -31.774 42.364 -19.614 1.00 56.09 104 ARG A N 1
ATOM 767 C CA . ARG A 1 104 ? -30.565 41.547 -19.392 1.00 56.09 104 ARG A CA 1
ATOM 768 C C . ARG A 1 104 ? -30.698 40.563 -18.233 1.00 56.09 104 ARG A C 1
ATOM 770 O O . ARG A 1 104 ? -30.187 39.452 -18.345 1.00 56.09 104 ARG A O 1
ATOM 777 N N . VAL A 1 105 ? -31.389 40.933 -17.152 1.00 59.44 105 VAL A N 1
ATOM 778 C CA . VAL A 1 105 ? -31.683 39.997 -16.049 1.00 59.44 105 VAL A CA 1
ATOM 779 C C . VAL A 1 105 ? -32.590 38.867 -16.543 1.00 59.44 105 VAL A C 1
ATOM 781 O O . VAL A 1 105 ? -32.284 37.702 -16.308 1.00 59.44 105 VAL A O 1
ATOM 784 N N . SER A 1 106 ? -33.621 39.188 -17.330 1.00 63.50 106 SER A N 1
ATOM 785 C CA . SER A 1 106 ? -34.497 38.189 -17.956 1.00 63.50 106 SER A CA 1
ATOM 786 C C . SER A 1 106 ? -33.736 37.246 -18.904 1.00 63.50 106 SER A C 1
ATOM 788 O O . SER A 1 106 ? -33.891 36.026 -18.840 1.00 63.50 106 SER A O 1
ATOM 790 N N . GLN A 1 107 ? -32.830 37.772 -19.736 1.00 58.41 107 GLN A N 1
ATOM 791 C CA . GLN A 1 107 ? -31.992 36.951 -20.621 1.00 58.41 107 GLN A CA 1
ATOM 792 C C . GLN A 1 107 ? -31.025 36.039 -19.847 1.00 58.41 107 GLN A C 1
ATOM 794 O O . GLN A 1 107 ? -30.836 34.881 -20.225 1.00 58.41 107 GLN A O 1
ATOM 799 N N . ALA A 1 108 ? -30.447 36.532 -18.749 1.00 53.97 108 ALA A N 1
ATOM 800 C CA . ALA A 1 108 ? -29.585 35.760 -17.858 1.00 53.97 108 ALA A CA 1
ATOM 801 C C . ALA A 1 108 ? -30.342 34.609 -17.169 1.00 53.97 108 ALA A C 1
ATOM 803 O O . ALA A 1 108 ? -29.854 33.477 -17.128 1.00 53.97 108 ALA A O 1
ATOM 804 N N . GLU A 1 109 ? -31.556 34.871 -16.683 1.00 60.59 109 GLU A N 1
ATOM 805 C CA . GLU A 1 109 ? -32.419 33.860 -16.062 1.00 60.59 109 GLU A CA 1
ATOM 806 C C . GLU A 1 109 ? -32.928 32.837 -17.097 1.00 60.59 109 GLU A C 1
ATOM 808 O O . GLU A 1 109 ? -32.917 31.633 -16.831 1.00 60.59 109 GLU A O 1
ATOM 813 N N . SER A 1 110 ? -33.251 33.275 -18.321 1.00 60.81 110 SER A N 1
ATOM 814 C CA . SER A 1 110 ? -33.612 32.383 -19.435 1.00 60.81 110 SER A CA 1
ATOM 815 C C . SER A 1 110 ? -32.462 31.449 -19.830 1.00 60.81 110 SER A C 1
ATOM 817 O O . SER A 1 110 ? -32.679 30.260 -20.073 1.00 60.81 110 SER A O 1
ATOM 819 N N . LEU A 1 111 ? -31.224 31.952 -19.872 1.00 55.19 111 LEU A N 1
ATOM 820 C CA . LEU A 1 111 ? -30.048 31.133 -20.171 1.00 55.19 111 LEU A CA 1
ATOM 821 C C . LEU A 1 111 ? -29.770 30.120 -19.049 1.00 55.19 111 LEU A C 1
ATOM 823 O O . LEU A 1 111 ? -29.483 28.957 -19.335 1.00 55.19 111 LEU A O 1
ATOM 827 N N . ARG A 1 112 ? -29.932 30.530 -17.783 1.00 56.75 112 ARG A N 1
ATOM 828 C CA . ARG A 1 112 ? -29.824 29.644 -16.612 1.00 56.75 112 ARG A CA 1
ATOM 829 C C . ARG A 1 112 ? -30.813 28.481 -16.699 1.00 56.75 112 ARG A C 1
ATOM 831 O O . ARG A 1 112 ? -30.406 27.331 -16.542 1.00 56.75 112 ARG A O 1
ATOM 838 N N . ALA A 1 113 ? -32.077 28.763 -17.009 1.00 62.69 113 ALA A N 1
ATOM 839 C CA . ALA A 1 113 ? -33.108 27.736 -17.145 1.00 62.69 113 ALA A CA 1
ATOM 840 C C . ALA A 1 113 ? -32.777 26.720 -18.255 1.00 62.69 113 ALA A C 1
ATOM 842 O O . ALA A 1 113 ? -32.948 25.516 -18.068 1.00 62.69 113 ALA A O 1
ATOM 843 N N . ARG A 1 114 ? -32.230 27.176 -19.391 1.00 60.97 114 ARG A N 1
ATOM 844 C CA . ARG A 1 114 ? -31.837 26.288 -20.501 1.00 60.97 114 ARG A CA 1
ATOM 845 C C . ARG A 1 114 ? -30.660 25.379 -20.153 1.00 60.97 114 ARG A C 1
ATOM 847 O O . ARG A 1 114 ? -30.654 24.225 -20.580 1.00 60.97 114 ARG A O 1
ATOM 854 N N . ILE A 1 115 ? -29.684 25.878 -19.393 1.00 54.31 115 ILE A N 1
ATOM 855 C CA . ILE A 1 115 ? -28.524 25.087 -18.956 1.00 54.31 115 ILE A CA 1
ATOM 856 C C . ILE A 1 115 ? -28.967 23.984 -17.993 1.00 54.31 115 ILE A C 1
ATOM 858 O O . ILE A 1 115 ? -28.609 22.828 -18.210 1.00 54.31 115 ILE A O 1
ATOM 862 N N . ILE A 1 116 ? -29.803 24.316 -17.004 1.00 60.62 116 ILE A N 1
ATOM 863 C CA . ILE A 1 116 ? -30.351 23.339 -16.048 1.00 60.62 116 ILE A CA 1
ATOM 864 C C . ILE A 1 116 ? -31.170 22.277 -16.791 1.00 60.62 116 ILE A C 1
ATOM 866 O O . ILE A 1 116 ? -30.871 21.091 -16.694 1.00 60.62 116 ILE A O 1
ATOM 870 N N . ALA A 1 117 ? -32.099 22.689 -17.660 1.00 60.75 117 ALA A N 1
ATOM 871 C CA . ALA A 1 117 ? -32.905 21.751 -18.442 1.00 60.75 117 ALA A CA 1
ATOM 872 C C . ALA A 1 117 ? -32.060 20.853 -19.370 1.00 60.75 117 ALA A C 1
ATOM 874 O O . ALA A 1 117 ? -32.414 19.705 -19.635 1.00 60.75 117 ALA A O 1
ATOM 875 N N . SER A 1 118 ? -30.933 21.354 -19.887 1.00 57.47 118 SER A N 1
ATOM 876 C CA . SER A 1 118 ? -30.000 20.545 -20.677 1.00 57.47 118 SER A CA 1
ATOM 877 C C . SER A 1 118 ? -29.237 19.527 -19.829 1.00 57.47 118 SER A C 1
ATOM 879 O O . SER A 1 118 ? -28.919 18.451 -20.336 1.00 57.47 118 SER A O 1
ATOM 881 N N . GLN A 1 119 ? -28.916 19.861 -18.579 1.00 56.50 119 GLN A N 1
ATOM 882 C CA . GLN A 1 119 ? -28.270 18.946 -17.639 1.00 56.50 119 GLN A CA 1
ATOM 883 C C . GLN A 1 119 ? -29.244 17.850 -17.203 1.00 56.50 119 GLN A C 1
ATOM 885 O O . GLN A 1 119 ? -28.899 16.675 -17.307 1.00 56.50 119 GLN A O 1
ATOM 890 N N . ASP A 1 120 ? -30.481 18.215 -16.865 1.00 61.31 120 ASP A N 1
ATOM 891 C CA . ASP A 1 120 ? -31.525 17.267 -16.467 1.00 61.31 120 ASP A CA 1
ATOM 892 C C . ASP A 1 120 ? -31.847 16.267 -17.589 1.00 61.31 120 ASP A C 1
ATOM 894 O O . ASP A 1 120 ? -31.904 15.060 -17.355 1.00 61.31 120 ASP A O 1
ATOM 898 N N . ARG A 1 121 ? -31.959 16.730 -18.847 1.00 67.81 121 ARG A N 1
ATOM 899 C CA . ARG A 1 121 ? -32.140 15.832 -20.006 1.00 67.81 121 ARG A CA 1
ATOM 900 C C . ARG A 1 121 ? -30.977 14.853 -20.182 1.00 67.81 121 ARG A C 1
ATOM 902 O O . ARG A 1 121 ? -31.193 13.707 -20.572 1.00 67.81 121 ARG A O 1
ATOM 909 N N . ARG A 1 122 ? -29.746 15.287 -19.901 1.00 54.53 122 ARG A N 1
ATOM 910 C CA . ARG A 1 122 ? -28.547 14.448 -20.035 1.00 54.53 122 ARG A CA 1
ATOM 911 C C . ARG A 1 122 ? -28.437 13.433 -18.896 1.00 54.53 122 ARG A C 1
ATOM 913 O O . ARG A 1 122 ? -28.072 12.290 -19.149 1.00 54.53 122 ARG A O 1
ATOM 920 N N . GLU A 1 123 ? -28.808 13.812 -17.674 1.00 56.84 123 GLU A N 1
ATOM 921 C CA . GLU A 1 123 ? -28.927 12.884 -16.543 1.00 56.84 123 GLU A CA 1
ATOM 922 C C . GLU A 1 123 ? -30.026 11.842 -16.783 1.00 56.84 123 GLU A C 1
ATOM 924 O O . GLU A 1 123 ? -29.797 10.655 -16.557 1.00 56.84 123 GLU A O 1
ATOM 929 N N . ALA A 1 124 ? -31.187 12.252 -17.304 1.00 63.66 124 ALA A N 1
ATOM 930 C CA . ALA A 1 124 ? -32.269 11.335 -17.656 1.00 63.66 124 ALA A CA 1
ATOM 931 C C . ALA A 1 124 ? -31.842 10.326 -18.738 1.00 63.66 124 ALA A C 1
ATOM 933 O O . ALA A 1 124 ? -32.137 9.136 -18.623 1.00 63.66 124 ALA A O 1
ATOM 934 N N . ALA A 1 125 ? -31.089 10.769 -19.751 1.00 63.41 125 ALA A N 1
ATOM 935 C CA . ALA A 1 125 ? -30.543 9.883 -20.779 1.00 63.41 125 ALA A CA 1
ATOM 936 C C . ALA A 1 125 ? -29.551 8.856 -20.202 1.00 63.41 125 ALA A C 1
ATOM 938 O O . ALA A 1 125 ? -29.635 7.674 -20.528 1.00 63.41 125 ALA A O 1
ATOM 939 N N . LEU A 1 126 ? -28.658 9.281 -19.300 1.00 59.06 126 LEU A N 1
ATOM 940 C CA . LEU A 1 126 ? -27.693 8.390 -18.642 1.00 59.06 126 LEU A CA 1
ATOM 941 C C . LEU A 1 126 ? -28.365 7.387 -17.692 1.00 59.06 126 LEU A C 1
ATOM 943 O O . LEU A 1 126 ? -27.954 6.228 -17.640 1.00 59.06 126 LEU A O 1
ATOM 947 N N . ARG A 1 127 ? -29.411 7.803 -16.962 1.00 64.62 127 ARG A N 1
ATOM 948 C CA . ARG A 1 127 ? -30.228 6.893 -16.139 1.00 64.62 127 ARG A CA 1
ATOM 949 C C . ARG A 1 127 ? -30.898 5.832 -17.005 1.00 64.62 127 ARG A C 1
ATOM 951 O O . ARG A 1 127 ? -30.753 4.648 -16.722 1.00 64.62 127 ARG A O 1
ATOM 958 N N . ARG A 1 128 ? -31.515 6.243 -18.114 1.00 70.06 128 ARG A N 1
ATOM 959 C CA . ARG A 1 128 ? -32.160 5.324 -19.058 1.00 70.06 128 ARG A CA 1
ATOM 960 C C . ARG A 1 128 ? -31.167 4.359 -19.714 1.00 70.06 128 ARG A C 1
ATOM 962 O O . ARG A 1 128 ? -31.489 3.194 -19.911 1.00 70.06 128 ARG A O 1
ATOM 969 N N . GLU A 1 129 ? -29.944 4.799 -20.015 1.00 65.50 129 GLU A N 1
ATOM 970 C CA . GLU A 1 129 ? -28.879 3.913 -20.511 1.00 65.50 129 GLU A CA 1
ATOM 971 C C . GLU A 1 129 ? -28.462 2.867 -19.460 1.00 65.50 129 GLU A C 1
ATOM 973 O O . GLU A 1 129 ? -28.214 1.708 -19.800 1.00 65.50 129 GLU A O 1
ATOM 978 N N . ARG A 1 130 ? -28.418 3.253 -18.178 1.00 65.12 130 ARG A N 1
ATOM 979 C CA . ARG A 1 130 ? -28.111 2.346 -17.063 1.00 65.12 130 ARG A CA 1
ATOM 980 C C . ARG A 1 130 ? -29.210 1.306 -16.863 1.00 65.12 130 ARG A C 1
ATOM 982 O O . ARG A 1 130 ? -28.900 0.121 -16.826 1.00 65.12 130 ARG A O 1
ATOM 989 N N . GLU A 1 131 ? -30.467 1.739 -16.843 1.00 69.06 131 GLU A N 1
ATOM 990 C CA . GLU A 1 131 ? -31.640 0.860 -16.760 1.00 69.06 131 GLU A CA 1
ATOM 991 C C . GLU A 1 131 ? -31.678 -0.131 -17.932 1.00 69.06 131 GLU A C 1
ATOM 993 O O . GLU A 1 131 ? -31.903 -1.322 -17.736 1.00 69.06 131 GLU A O 1
ATOM 998 N N . LEU A 1 132 ? -31.363 0.315 -19.154 1.00 70.44 132 LEU A N 1
ATOM 999 C CA . LEU A 1 132 ? -31.270 -0.567 -20.323 1.00 70.44 132 LEU A CA 1
ATOM 1000 C C . LEU A 1 132 ? -30.111 -1.573 -20.225 1.00 70.44 132 LEU A C 1
ATOM 1002 O O . LEU A 1 132 ? -30.245 -2.701 -20.704 1.00 70.44 132 LEU A O 1
ATOM 1006 N N . ARG A 1 133 ? -28.972 -1.202 -19.623 1.00 65.94 133 ARG A N 1
ATOM 1007 C CA . ARG A 1 133 ? -27.860 -2.136 -19.364 1.00 65.94 133 ARG A CA 1
ATOM 1008 C C . ARG A 1 133 ? -28.224 -3.170 -18.301 1.00 65.94 133 ARG A C 1
ATOM 1010 O O . ARG A 1 133 ? -27.942 -4.347 -18.506 1.00 65.94 133 ARG A O 1
ATOM 1017 N N . GLU A 1 134 ? -28.865 -2.748 -17.218 1.00 62.81 134 GLU A N 1
ATOM 1018 C CA . GLU A 1 134 ? -29.336 -3.630 -16.144 1.00 62.81 134 GLU A CA 1
ATOM 1019 C C . GLU A 1 134 ? -30.425 -4.588 -16.660 1.00 62.81 134 GLU A C 1
ATOM 1021 O O . GLU A 1 134 ? -30.328 -5.796 -16.449 1.00 62.81 134 GLU A O 1
ATOM 1026 N N . ALA A 1 135 ? -31.377 -4.100 -17.465 1.00 57.59 135 ALA A N 1
ATOM 1027 C CA . ALA A 1 135 ? -32.392 -4.931 -18.115 1.00 57.59 135 ALA A CA 1
ATOM 1028 C C . ALA A 1 135 ? -31.786 -5.943 -19.107 1.00 57.59 135 ALA A C 1
ATOM 1030 O O . ALA A 1 135 ? -32.201 -7.101 -19.145 1.00 57.59 135 ALA A O 1
ATOM 1031 N N . ARG A 1 136 ? -30.764 -5.550 -19.884 1.00 62.31 136 ARG A N 1
ATOM 1032 C CA . ARG A 1 136 ? -30.032 -6.471 -20.777 1.00 62.31 136 ARG A CA 1
ATOM 1033 C C . ARG A 1 136 ? -29.225 -7.516 -20.006 1.00 62.31 136 ARG A C 1
ATOM 1035 O O . ARG A 1 136 ? -29.144 -8.654 -20.461 1.00 62.31 136 ARG A O 1
ATOM 1042 N N . ALA A 1 137 ? -28.651 -7.157 -18.858 1.00 48.84 137 ALA A N 1
ATOM 1043 C CA . ALA A 1 137 ? -27.962 -8.101 -17.981 1.00 48.84 137 ALA A CA 1
ATOM 1044 C C . ALA A 1 137 ? -28.947 -9.104 -17.354 1.00 48.84 137 ALA A C 1
ATOM 1046 O O . ALA A 1 137 ? -28.694 -10.307 -17.401 1.00 48.84 137 ALA A O 1
ATOM 1047 N N . GLY A 1 138 ? -30.106 -8.635 -16.880 1.00 45.94 138 GLY A N 1
ATOM 1048 C CA . GLY A 1 138 ? -31.181 -9.485 -16.357 1.00 45.94 138 GLY A CA 1
ATOM 1049 C C . GLY A 1 138 ? -31.775 -10.428 -17.409 1.00 45.94 138 GLY A C 1
ATOM 1050 O O . GLY A 1 138 ? -31.936 -11.616 -17.149 1.00 45.94 138 GLY A O 1
ATOM 1051 N N . ALA A 1 139 ? -32.010 -9.949 -18.636 1.00 45.97 139 ALA A N 1
ATOM 1052 C CA . ALA A 1 139 ? -32.501 -10.781 -19.739 1.00 45.97 139 ALA A CA 1
ATOM 1053 C C . ALA A 1 139 ? -31.477 -11.840 -20.197 1.00 45.97 139 ALA A C 1
ATOM 1055 O O . ALA A 1 139 ? -31.856 -12.933 -20.620 1.00 45.97 139 ALA A O 1
ATOM 1056 N N . ARG A 1 140 ? -30.173 -11.544 -20.091 1.00 44.34 140 ARG A N 1
ATOM 1057 C CA . ARG A 1 140 ? -29.091 -12.502 -20.371 1.00 44.34 140 ARG A CA 1
ATOM 1058 C C . ARG A 1 140 ? -28.980 -13.573 -19.278 1.00 44.34 140 ARG A C 1
ATOM 1060 O O . ARG A 1 140 ? -28.668 -14.712 -19.603 1.00 44.34 140 ARG A O 1
ATOM 1067 N N . LEU A 1 141 ? -29.295 -13.223 -18.027 1.00 42.66 141 LEU A N 1
ATOM 1068 C CA . LEU A 1 141 ? -29.388 -14.156 -16.899 1.00 42.66 141 LEU A CA 1
ATOM 1069 C C . LEU A 1 141 ? -30.629 -15.061 -17.011 1.00 42.66 141 LEU A C 1
ATOM 1071 O O . LEU A 1 141 ? -30.521 -16.267 -16.832 1.00 42.66 141 LEU A O 1
ATOM 1075 N N . ALA A 1 142 ? -31.781 -14.509 -17.405 1.00 39.09 142 ALA A N 1
ATOM 1076 C CA . ALA A 1 142 ? -33.018 -15.270 -17.610 1.00 39.09 142 ALA A CA 1
ATOM 1077 C C . ALA A 1 142 ? -32.926 -16.274 -18.777 1.00 39.09 142 ALA A C 1
ATOM 1079 O O . ALA A 1 142 ? -33.537 -17.334 -18.729 1.00 39.09 142 ALA A O 1
ATOM 1080 N N . ARG A 1 143 ? -32.114 -15.992 -19.809 1.00 40.91 143 ARG A N 1
ATOM 1081 C CA . ARG A 1 143 ? -31.847 -16.936 -20.914 1.00 40.91 143 ARG A CA 1
ATOM 1082 C C . ARG A 1 143 ? -30.927 -18.104 -20.538 1.00 40.91 143 ARG A C 1
ATOM 1084 O O . ARG A 1 143 ? -30.925 -19.099 -21.252 1.00 40.91 143 ARG A O 1
ATOM 1091 N N . LEU A 1 144 ? -30.159 -17.986 -19.453 1.00 42.12 144 LEU A N 1
ATOM 1092 C CA . LEU A 1 144 ? -29.294 -19.053 -18.930 1.00 42.12 144 LEU A CA 1
ATOM 1093 C C . LEU A 1 144 ? -30.037 -20.004 -17.976 1.00 42.12 144 LEU A C 1
ATOM 1095 O O . LEU A 1 144 ? -29.466 -20.999 -17.545 1.00 42.12 144 LEU A O 1
ATOM 1099 N N . ILE A 1 145 ? -31.305 -19.714 -17.674 1.00 40.47 145 ILE A N 1
ATOM 1100 C CA . ILE A 1 145 ? -32.165 -20.503 -16.792 1.00 40.47 145 ILE A CA 1
ATOM 1101 C C . ILE A 1 145 ? -33.439 -20.848 -17.581 1.00 40.47 145 ILE A C 1
ATOM 1103 O O . ILE A 1 145 ? -34.498 -20.266 -17.362 1.00 40.47 145 ILE A O 1
ATOM 1107 N N . SER A 1 146 ? -33.334 -21.754 -18.560 1.00 30.14 146 SER A N 1
ATOM 1108 C CA . SER A 1 146 ? -34.526 -22.413 -19.121 1.00 30.14 146 SER A CA 1
ATOM 1109 C C . SER A 1 146 ? -34.926 -23.577 -18.206 1.00 30.14 146 SER A C 1
ATOM 1111 O O . SER A 1 146 ? -34.055 -24.375 -17.858 1.00 30.14 146 SER A O 1
ATOM 1113 N N . PRO A 1 147 ? -36.199 -23.684 -17.787 1.00 34.91 147 PRO A N 1
ATOM 1114 C CA . PRO A 1 147 ? -36.646 -24.729 -16.880 1.00 34.91 147 PRO A CA 1
ATOM 1115 C C . PRO A 1 147 ? -37.123 -25.959 -17.662 1.00 34.91 147 PRO A C 1
ATOM 1117 O O . PRO A 1 147 ? -38.303 -26.070 -17.967 1.00 34.91 147 PRO A O 1
ATOM 1120 N N . ASP A 1 148 ? -36.221 -26.903 -17.920 1.00 31.52 148 ASP A N 1
ATOM 1121 C CA . ASP A 1 148 ? -36.595 -28.296 -18.183 1.00 31.52 148 ASP A CA 1
ATOM 1122 C C . ASP A 1 148 ? -36.115 -29.157 -17.014 1.00 31.52 148 ASP A C 1
ATOM 1124 O O . ASP A 1 148 ? -34.955 -29.556 -16.953 1.00 31.52 148 ASP A O 1
ATOM 1128 N N . ALA A 1 149 ? -37.016 -29.360 -16.049 1.00 29.72 149 ALA A N 1
ATOM 1129 C CA . ALA A 1 149 ? -37.159 -30.560 -15.215 1.00 29.72 149 ALA A CA 1
ATOM 1130 C C . ALA A 1 149 ? -38.154 -30.259 -14.082 1.00 29.72 149 ALA A C 1
ATOM 1132 O O . ALA A 1 149 ? -37.790 -29.827 -12.988 1.00 29.72 149 ALA A O 1
ATOM 1133 N N . ILE A 1 150 ? -39.436 -30.492 -14.356 1.00 33.12 150 ILE A N 1
ATOM 1134 C CA . ILE A 1 150 ? -40.457 -30.685 -13.325 1.00 33.12 150 ILE A CA 1
ATOM 1135 C C . ILE A 1 150 ? -40.572 -32.195 -13.074 1.00 33.12 150 ILE A C 1
ATOM 1137 O O . ILE A 1 150 ? -40.626 -32.951 -14.042 1.00 33.12 150 ILE A O 1
ATOM 1141 N N . LEU A 1 151 ? -40.629 -32.584 -11.788 1.00 28.19 151 LEU A N 1
ATOM 1142 C CA . LEU A 1 151 ? -41.443 -33.641 -11.133 1.00 28.19 151 LEU A CA 1
ATOM 1143 C C . LEU A 1 151 ? -40.658 -34.361 -10.003 1.00 28.19 151 LEU A C 1
ATOM 1145 O O . LEU A 1 151 ? -39.449 -34.534 -10.125 1.00 28.19 151 LEU A O 1
ATOM 1149 N N . PRO A 1 152 ? -41.323 -34.936 -8.975 1.00 34.78 152 PRO A N 1
ATOM 1150 C CA . PRO A 1 152 ? -42.459 -34.429 -8.205 1.00 34.78 152 PRO A CA 1
ATOM 1151 C C . PRO A 1 152 ? -42.197 -34.433 -6.677 1.00 34.78 152 PRO A C 1
ATOM 1153 O O . PRO A 1 152 ? -41.239 -35.006 -6.164 1.00 34.78 152 PRO A O 1
ATOM 1156 N N . HIS A 1 153 ? -43.095 -33.769 -5.948 1.00 34.19 153 HIS A N 1
ATOM 1157 C CA . HIS A 1 153 ? -43.080 -33.582 -4.497 1.00 34.19 153 HIS A CA 1
ATOM 1158 C C . HIS A 1 153 ? -43.091 -34.881 -3.673 1.00 34.19 153 HIS A C 1
ATOM 1160 O O . HIS A 1 153 ? -43.991 -35.705 -3.808 1.00 34.19 153 HIS A O 1
ATOM 1166 N N . GLY A 1 154 ? -42.161 -34.969 -2.716 1.00 26.83 154 GLY A N 1
ATOM 1167 C CA . GLY A 1 154 ? -42.220 -35.866 -1.563 1.00 26.83 154 GLY A CA 1
ATOM 1168 C C . GLY A 1 154 ? -42.086 -35.065 -0.266 1.00 26.83 154 GLY A C 1
ATOM 1169 O O . GLY A 1 154 ? -41.096 -34.369 -0.052 1.00 26.83 154 GLY A O 1
ATOM 1170 N N . SER A 1 155 ? -43.107 -35.126 0.584 1.00 34.59 155 SER A N 1
ATOM 1171 C CA . SER A 1 155 ? -43.158 -34.481 1.897 1.00 34.59 155 SER A CA 1
ATOM 1172 C C . SER A 1 155 ? -42.173 -35.124 2.876 1.00 34.59 155 SER A C 1
ATOM 1174 O O . SER A 1 155 ? -42.323 -36.307 3.183 1.00 34.59 155 SER A O 1
ATOM 1176 N N . LEU A 1 156 ? -41.237 -34.356 3.444 1.00 29.83 156 LEU A N 1
ATOM 1177 C CA . LEU A 1 156 ? -40.454 -34.802 4.599 1.00 29.83 156 LEU A CA 1
ATOM 1178 C C . LEU A 1 156 ? -40.349 -33.718 5.676 1.00 29.83 156 LEU A C 1
ATOM 1180 O O . LEU A 1 156 ? -40.256 -32.520 5.412 1.00 29.83 156 LEU A O 1
ATOM 1184 N N . LYS A 1 157 ? -40.476 -34.210 6.907 1.00 28.75 157 LYS A N 1
ATOM 1185 C CA . LYS A 1 157 ? -40.660 -33.508 8.175 1.00 28.75 157 LYS A CA 1
ATOM 1186 C C . LYS A 1 157 ? -39.445 -32.645 8.540 1.00 28.75 157 LYS A C 1
ATOM 1188 O O . LYS A 1 157 ? -38.320 -32.923 8.142 1.00 28.75 157 LYS A O 1
ATOM 1193 N N . ARG A 1 158 ? -39.699 -31.588 9.318 1.00 33.84 158 ARG A N 1
ATOM 1194 C CA . ARG A 1 158 ? -38.682 -30.685 9.873 1.00 33.84 158 ARG A CA 1
ATOM 1195 C C . ARG A 1 158 ? -37.917 -31.380 11.000 1.00 33.84 158 ARG A C 1
ATOM 1197 O O . ARG A 1 158 ? -38.367 -31.330 12.141 1.00 33.84 158 ARG A O 1
ATOM 1204 N N . ASP A 1 159 ? -36.754 -31.933 10.684 1.00 29.53 159 ASP A N 1
ATOM 1205 C CA . ASP A 1 159 ? -35.750 -32.281 11.689 1.00 29.53 159 ASP A CA 1
ATOM 1206 C C . ASP A 1 159 ? -34.730 -31.144 11.838 1.00 29.53 159 ASP A C 1
ATOM 1208 O O . ASP A 1 159 ? -34.325 -30.497 10.868 1.00 29.53 159 ASP A O 1
ATOM 1212 N N . ARG A 1 160 ? -34.360 -30.859 13.092 1.00 32.84 160 ARG A N 1
ATOM 1213 C CA . ARG A 1 160 ? -33.322 -29.891 13.472 1.00 32.84 160 ARG A CA 1
ATOM 1214 C C . ARG A 1 160 ? -32.014 -30.239 12.756 1.00 32.84 160 ARG A C 1
ATOM 1216 O O . ARG A 1 160 ? -31.435 -31.290 13.004 1.00 32.84 160 ARG A O 1
ATOM 1223 N N . ILE A 1 161 ? -31.535 -29.327 11.914 1.00 32.12 161 ILE A N 1
ATOM 1224 C CA . ILE A 1 161 ? -30.219 -29.422 11.276 1.00 32.12 161 ILE A CA 1
ATOM 1225 C C . ILE A 1 161 ? -29.164 -29.058 12.325 1.00 32.12 161 ILE A C 1
ATOM 1227 O O . ILE A 1 161 ? -29.009 -27.886 12.673 1.00 32.12 161 ILE A O 1
ATOM 1231 N N . GLU A 1 162 ? -28.443 -30.054 12.835 1.00 32.78 162 GLU A N 1
ATOM 1232 C CA . GLU A 1 162 ? -27.161 -29.815 13.499 1.00 32.78 162 GLU A CA 1
ATOM 1233 C C . GLU A 1 162 ? -26.150 -29.248 12.483 1.00 32.78 162 GLU A C 1
ATOM 1235 O O . GLU A 1 162 ? -26.155 -29.654 11.313 1.00 32.78 162 GLU A O 1
ATOM 1240 N N . PRO A 1 163 ? -25.281 -28.297 12.879 1.00 32.44 163 PRO A N 1
ATOM 1241 C CA . PRO A 1 163 ? -24.300 -27.723 11.972 1.00 32.44 163 PRO A CA 1
ATOM 1242 C C . PRO A 1 163 ? -23.314 -28.805 11.519 1.00 32.44 163 PRO A C 1
ATOM 1244 O O . PRO A 1 163 ? -22.510 -29.319 12.294 1.00 32.44 163 PRO A O 1
ATOM 1247 N N . LYS A 1 164 ? -23.377 -29.139 10.227 1.00 29.89 164 LYS A N 1
ATOM 1248 C CA . LYS A 1 164 ? -22.438 -30.047 9.566 1.00 29.89 164 LYS A CA 1
ATOM 1249 C C . LYS A 1 164 ? -21.012 -29.480 9.701 1.00 29.89 164 LYS A C 1
ATOM 1251 O O . LYS A 1 164 ? -20.833 -28.292 9.420 1.00 29.89 164 LYS A O 1
ATOM 1256 N N . PRO A 1 165 ? -20.004 -30.286 10.087 1.00 35.31 165 PRO A N 1
ATOM 1257 C CA . PRO A 1 165 ? -18.628 -29.813 10.209 1.00 35.31 165 PRO A CA 1
ATOM 1258 C C . PRO A 1 165 ? -18.166 -29.201 8.884 1.00 35.31 165 PRO A C 1
ATOM 1260 O O . PRO A 1 165 ? -18.390 -29.770 7.810 1.00 35.31 165 PRO A O 1
ATOM 1263 N N . GLU A 1 166 ? -17.571 -28.007 8.956 1.00 38.38 166 GLU A N 1
ATOM 1264 C CA . GLU A 1 166 ? -17.069 -27.302 7.781 1.00 38.38 166 GLU A CA 1
ATOM 1265 C C . GLU A 1 166 ? -16.059 -28.179 7.044 1.00 38.38 166 GLU A C 1
ATOM 1267 O O . GLU A 1 166 ? -15.012 -28.543 7.576 1.00 38.38 166 GLU A O 1
ATOM 1272 N N . ARG A 1 167 ? -16.382 -28.525 5.796 1.00 34.97 167 ARG A N 1
ATOM 1273 C CA . ARG A 1 167 ? -15.439 -29.181 4.896 1.00 34.97 167 ARG A CA 1
ATOM 1274 C C . ARG A 1 167 ? -14.273 -28.202 4.669 1.00 34.97 167 ARG A C 1
ATOM 1276 O O . ARG A 1 167 ? -14.552 -27.052 4.314 1.00 34.97 167 ARG A O 1
ATOM 1283 N N . PRO A 1 168 ? -13.007 -28.598 4.889 1.00 38.88 168 PRO A N 1
ATOM 1284 C CA . PRO A 1 168 ? -11.879 -27.728 4.589 1.00 38.88 168 PRO A CA 1
ATOM 1285 C C . PRO A 1 168 ? -11.943 -27.310 3.116 1.00 38.88 168 PRO A C 1
ATOM 1287 O O . PRO A 1 168 ? -12.292 -28.120 2.254 1.00 38.88 168 PRO A O 1
ATOM 1290 N N . LEU A 1 169 ? -11.665 -26.027 2.850 1.00 43.97 169 LEU A N 1
ATOM 1291 C CA . LEU A 1 169 ? -11.530 -25.487 1.491 1.00 43.97 169 LEU A CA 1
ATOM 1292 C C . LEU A 1 169 ? -10.611 -26.415 0.679 1.00 43.97 169 LEU A C 1
ATOM 1294 O O . LEU A 1 169 ? -9.656 -26.921 1.273 1.00 43.97 169 LEU A O 1
ATOM 1298 N N . PRO A 1 170 ? -10.843 -26.625 -0.632 1.00 47.75 170 PRO A N 1
ATOM 1299 C CA . PRO A 1 170 ? -9.883 -27.350 -1.456 1.00 47.75 170 PRO A CA 1
ATOM 1300 C C . PRO A 1 170 ? -8.524 -26.666 -1.296 1.00 47.75 170 PRO A C 1
ATOM 1302 O O . PRO A 1 170 ? -8.361 -25.485 -1.617 1.00 47.75 170 PRO A O 1
ATOM 1305 N N . GLU A 1 171 ? -7.592 -27.372 -0.663 1.00 57.16 171 GLU A N 1
ATOM 1306 C CA . GLU A 1 171 ? -6.272 -26.848 -0.361 1.00 57.16 171 GLU A CA 1
ATOM 1307 C C . GLU A 1 171 ? -5.581 -26.619 -1.704 1.00 57.16 171 GLU A C 1
ATOM 1309 O O . GLU A 1 171 ? -5.462 -27.540 -2.510 1.00 57.16 171 GLU A O 1
ATOM 1314 N N . VAL A 1 172 ? -5.223 -25.365 -1.999 1.00 61.16 172 VAL A N 1
ATOM 1315 C CA . VAL A 1 172 ? -4.478 -25.046 -3.219 1.00 61.16 172 VAL A CA 1
ATOM 1316 C C . VAL A 1 172 ? -3.213 -25.889 -3.198 1.00 61.16 172 VAL A C 1
ATOM 1318 O O . VAL A 1 172 ? -2.455 -25.820 -2.231 1.00 61.16 172 VAL A O 1
ATOM 1321 N N . GLU A 1 173 ? -3.009 -26.686 -4.242 1.00 63.66 173 GLU A N 1
ATOM 1322 C CA . GLU A 1 173 ? -1.920 -27.651 -4.281 1.00 63.66 173 GLU A CA 1
ATOM 1323 C C . GLU A 1 173 ? -0.568 -26.946 -4.058 1.00 63.66 173 GLU A C 1
ATOM 1325 O O . GLU A 1 173 ? -0.182 -26.075 -4.847 1.00 63.66 173 GLU A O 1
ATOM 1330 N N . PRO A 1 174 ? 0.171 -27.285 -2.985 1.00 64.62 174 PRO A N 1
ATOM 1331 C CA . PRO A 1 174 ? 1.338 -26.510 -2.569 1.00 64.62 174 PRO A CA 1
ATOM 1332 C C . PRO A 1 174 ? 2.519 -26.621 -3.543 1.00 64.62 174 PRO A C 1
ATOM 1334 O O . PRO A 1 174 ? 3.434 -25.808 -3.473 1.00 64.62 174 PRO A O 1
ATOM 1337 N N . HIS A 1 175 ? 2.503 -27.603 -4.451 1.00 68.31 175 HIS A N 1
ATOM 1338 C CA . HIS A 1 175 ? 3.571 -27.858 -5.418 1.00 68.31 175 HIS A CA 1
ATOM 1339 C C . HIS A 1 175 ? 3.447 -27.041 -6.717 1.00 68.31 175 HIS A C 1
ATOM 1341 O O . HIS A 1 175 ? 4.384 -27.027 -7.515 1.00 68.31 175 HIS A O 1
ATOM 1347 N N . LEU A 1 176 ? 2.314 -26.366 -6.948 1.00 70.25 176 LEU A N 1
ATOM 1348 C CA . LEU A 1 176 ? 2.151 -25.479 -8.101 1.00 70.25 176 LEU A CA 1
ATOM 1349 C C . LEU A 1 176 ? 3.074 -24.261 -7.972 1.00 70.25 176 LEU A C 1
ATOM 1351 O O . LEU A 1 176 ? 3.245 -23.778 -6.852 1.00 70.25 176 LEU A O 1
ATOM 1355 N N . PRO A 1 177 ? 3.596 -23.691 -9.075 1.00 87.56 177 PRO A N 1
ATOM 1356 C CA . PRO A 1 177 ? 4.294 -22.409 -9.032 1.00 87.56 177 PRO A CA 1
ATOM 1357 C C . PRO A 1 177 ? 3.441 -21.326 -8.362 1.00 87.56 177 PRO A C 1
ATOM 1359 O O . PRO A 1 177 ? 2.222 -21.293 -8.542 1.00 87.56 177 PRO A O 1
ATOM 1362 N N . ALA A 1 178 ? 4.068 -20.394 -7.642 1.00 92.38 178 ALA A N 1
ATOM 1363 C CA . ALA A 1 178 ? 3.358 -19.354 -6.888 1.00 92.38 178 ALA A CA 1
ATOM 1364 C C . ALA A 1 178 ? 2.246 -18.623 -7.663 1.00 92.38 178 ALA A C 1
ATOM 1366 O O . ALA A 1 178 ? 1.170 -18.385 -7.115 1.00 92.38 178 ALA A O 1
ATOM 1367 N N . ILE A 1 179 ? 2.465 -18.284 -8.940 1.00 94.00 179 ILE A N 1
ATOM 1368 C CA . ILE A 1 179 ? 1.439 -17.617 -9.758 1.00 94.00 179 ILE A CA 1
ATOM 1369 C C . ILE A 1 179 ? 0.212 -18.507 -9.999 1.00 94.00 179 ILE A C 1
ATOM 1371 O O . ILE A 1 179 ? -0.916 -18.027 -9.928 1.00 94.00 179 ILE A O 1
ATOM 1375 N N . GLU A 1 180 ? 0.407 -19.809 -10.189 1.00 93.00 180 GLU A N 1
ATOM 1376 C CA . GLU A 1 180 ? -0.682 -20.767 -10.375 1.00 93.00 180 GLU A CA 1
ATOM 1377 C C . GLU A 1 180 ? -1.458 -20.995 -9.077 1.00 93.00 180 GLU A C 1
ATOM 1379 O O . GLU A 1 180 ? -2.689 -21.075 -9.101 1.00 93.00 180 GLU A O 1
ATOM 1384 N N . ARG A 1 181 ? -0.773 -20.978 -7.923 1.00 93.38 181 ARG A N 1
ATOM 1385 C CA . ARG A 1 181 ? -1.447 -20.969 -6.615 1.00 93.38 181 ARG A CA 1
ATOM 1386 C C . ARG A 1 181 ? -2.305 -19.723 -6.432 1.00 93.38 181 ARG A C 1
ATOM 1388 O O . ARG A 1 181 ? -3.449 -19.818 -5.989 1.00 93.38 181 ARG A O 1
ATOM 1395 N N . ILE A 1 182 ? -1.795 -18.555 -6.818 1.00 95.50 182 ILE A N 1
ATOM 1396 C CA . ILE A 1 182 ? -2.552 -17.300 -6.759 1.00 95.50 182 ILE A CA 1
ATOM 1397 C C . ILE A 1 182 ? -3.787 -17.372 -7.668 1.00 95.50 182 ILE A C 1
ATOM 1399 O O . ILE A 1 182 ? -4.895 -17.090 -7.208 1.00 95.50 182 ILE A O 1
ATOM 1403 N N . ARG A 1 183 ? -3.635 -17.804 -8.924 1.00 94.50 183 ARG A N 1
ATOM 1404 C CA . ARG A 1 183 ? -4.750 -17.967 -9.872 1.00 94.50 183 ARG A CA 1
ATOM 1405 C C . ARG A 1 183 ? -5.789 -18.968 -9.365 1.00 94.50 183 ARG A C 1
ATOM 1407 O O . ARG A 1 183 ? -6.984 -18.678 -9.408 1.00 94.50 183 ARG A O 1
ATOM 1414 N N . ALA A 1 184 ? -5.363 -20.074 -8.752 1.00 91.38 184 ALA A N 1
ATOM 1415 C CA . ALA A 1 184 ? -6.259 -21.029 -8.096 1.00 91.38 184 ALA A CA 1
ATOM 1416 C C . ALA A 1 184 ? -7.103 -20.385 -6.980 1.00 91.38 184 ALA A C 1
ATOM 1418 O O . ALA A 1 184 ? -8.299 -20.665 -6.854 1.00 91.38 184 ALA A O 1
ATOM 1419 N N . ARG A 1 185 ? -6.532 -19.463 -6.195 1.00 91.94 185 ARG A N 1
ATOM 1420 C CA . ARG A 1 185 ? -7.291 -18.717 -5.173 1.00 91.94 185 ARG A CA 1
ATOM 1421 C C . ARG A 1 185 ? -8.360 -17.809 -5.784 1.00 91.94 185 ARG A C 1
ATOM 1423 O O . ARG A 1 185 ? -9.422 -17.654 -5.188 1.00 91.94 185 ARG A O 1
ATOM 1430 N N . PHE A 1 186 ? -8.111 -17.232 -6.959 1.00 92.94 186 PHE A N 1
ATOM 1431 C CA . PHE A 1 186 ? -9.133 -16.479 -7.691 1.00 92.94 186 PHE A CA 1
ATOM 1432 C C . PHE A 1 186 ? -10.205 -17.402 -8.291 1.00 92.94 186 PHE A C 1
ATOM 1434 O O . PHE A 1 186 ? -11.390 -17.083 -8.193 1.00 92.94 186 PHE A O 1
ATOM 1441 N N . ARG A 1 187 ? -9.831 -18.580 -8.815 1.00 88.88 187 ARG A N 1
ATOM 1442 C CA . ARG A 1 187 ? -10.791 -19.593 -9.296 1.00 88.88 187 ARG A CA 1
ATOM 1443 C C . ARG A 1 187 ? -11.750 -20.054 -8.197 1.00 88.88 187 ARG A C 1
ATOM 1445 O O . ARG A 1 187 ? -12.956 -20.058 -8.410 1.00 88.88 187 ARG A O 1
ATOM 1452 N N . THR A 1 188 ? -11.230 -20.361 -7.007 1.00 86.12 188 THR A N 1
ATOM 1453 C CA . THR A 1 188 ? -12.058 -20.784 -5.853 1.00 86.12 188 THR A CA 1
ATOM 1454 C C . THR A 1 188 ? -12.981 -19.682 -5.329 1.00 86.12 188 THR A C 1
ATOM 1456 O O . THR A 1 188 ? -14.001 -19.966 -4.704 1.00 86.12 188 THR A O 1
ATOM 1459 N N . LEU A 1 189 ? -12.648 -18.411 -5.575 1.00 85.94 189 LEU A N 1
ATOM 1460 C CA . LEU A 1 189 ? -13.549 -17.301 -5.282 1.00 85.94 189 LEU A CA 1
ATOM 1461 C C . LEU A 1 189 ? -14.683 -17.214 -6.318 1.00 85.94 189 LEU A C 1
ATOM 1463 O O . LEU A 1 189 ? -15.827 -16.977 -5.943 1.00 85.94 189 LEU A O 1
ATOM 1467 N N . ALA A 1 190 ? -14.388 -17.462 -7.599 1.00 75.88 190 ALA A N 1
ATOM 1468 C CA . ALA A 1 190 ? -15.383 -17.468 -8.673 1.00 75.88 190 ALA A CA 1
ATOM 1469 C C . ALA A 1 190 ? -16.379 -18.640 -8.584 1.00 75.88 190 ALA A C 1
ATOM 1471 O O . ALA A 1 190 ? -17.526 -18.486 -8.998 1.00 75.88 190 ALA A O 1
ATOM 1472 N N . SER A 1 191 ? -15.971 -19.788 -8.031 1.00 73.25 191 SER A N 1
ATOM 1473 C CA . SER A 1 191 ? -16.846 -20.954 -7.825 1.00 73.25 191 SER A CA 1
ATOM 1474 C C . SER A 1 191 ? -17.754 -20.855 -6.591 1.00 73.25 191 SER A C 1
ATOM 1476 O O . SER A 1 191 ? -18.531 -21.769 -6.341 1.00 73.25 191 SER A O 1
ATOM 1478 N N . ALA A 1 192 ? -17.670 -19.762 -5.819 1.00 70.62 192 ALA A N 1
ATOM 1479 C CA . ALA A 1 192 ? -18.351 -19.570 -4.532 1.00 70.62 192 ALA A CA 1
ATOM 1480 C C . ALA A 1 192 ? -17.985 -20.596 -3.434 1.00 70.62 192 ALA A C 1
ATOM 1482 O O . ALA A 1 192 ? -18.607 -20.613 -2.372 1.00 70.62 192 ALA A O 1
ATOM 1483 N N . ASP A 1 193 ? -16.928 -21.391 -3.626 1.00 71.00 193 ASP A N 1
ATOM 1484 C CA . ASP A 1 193 ? -16.443 -22.344 -2.617 1.00 71.00 193 ASP A CA 1
ATOM 1485 C C . ASP A 1 193 ? -15.790 -21.641 -1.419 1.00 71.00 193 ASP A C 1
ATOM 1487 O O . ASP A 1 193 ? -15.635 -22.204 -0.330 1.00 71.00 193 ASP A O 1
ATOM 1491 N N . ARG A 1 194 ? -15.383 -20.384 -1.607 1.00 75.81 194 ARG A N 1
ATOM 1492 C CA . ARG A 1 194 ? -14.680 -19.602 -0.601 1.00 75.81 194 ARG A CA 1
ATOM 1493 C C . ARG A 1 194 ? -15.646 -18.817 0.290 1.00 75.81 194 ARG A C 1
ATOM 1495 O O . ARG A 1 194 ? -16.316 -17.898 -0.162 1.00 75.81 194 ARG A O 1
ATOM 1502 N N . LYS A 1 195 ? -15.620 -19.099 1.598 1.00 77.94 195 LYS A N 1
ATOM 1503 C CA . LYS A 1 195 ? -16.466 -18.423 2.607 1.00 77.94 195 LYS A CA 1
ATOM 1504 C C . LYS A 1 195 ? -15.923 -17.095 3.145 1.00 77.94 195 LYS A C 1
ATOM 1506 O O . LYS A 1 195 ? -16.653 -16.358 3.795 1.00 77.94 195 LYS A O 1
ATOM 1511 N N . ARG A 1 196 ? -14.636 -16.802 2.926 1.00 87.50 196 ARG A N 1
ATOM 1512 C CA . ARG A 1 196 ? -13.977 -15.574 3.407 1.00 87.50 196 ARG A CA 1
ATOM 1513 C C . ARG A 1 196 ? -13.373 -14.777 2.252 1.00 87.50 196 ARG A C 1
ATOM 1515 O O . ARG A 1 196 ? -12.983 -15.382 1.252 1.00 87.50 196 ARG A O 1
ATOM 1522 N N . PRO A 1 197 ? -13.172 -13.461 2.405 1.00 93.56 197 PRO A N 1
ATOM 1523 C CA . PRO A 1 197 ? -12.488 -12.650 1.405 1.00 93.56 197 PRO A CA 1
ATOM 1524 C C . PRO A 1 197 ? -11.130 -13.226 0.982 1.00 93.56 197 PRO A C 1
ATOM 1526 O O . PRO A 1 197 ? -10.409 -13.833 1.784 1.00 93.56 197 PRO A O 1
ATOM 1529 N N . LEU A 1 198 ? -10.782 -13.034 -0.288 1.00 96.19 198 LEU A N 1
ATOM 1530 C CA . LEU A 1 198 ? -9.414 -13.151 -0.778 1.00 96.19 198 LEU A CA 1
ATOM 1531 C C . LEU A 1 198 ? -8.708 -11.819 -0.518 1.00 96.19 198 LEU A C 1
ATOM 1533 O O . LEU A 1 198 ? -9.030 -10.812 -1.155 1.00 96.19 198 LEU A O 1
ATOM 1537 N N . THR A 1 199 ? -7.776 -11.802 0.436 1.00 97.88 199 THR A N 1
ATOM 1538 C CA . THR A 1 199 ? -7.093 -10.566 0.832 1.00 97.88 199 THR A CA 1
ATOM 1539 C C . THR A 1 199 ? -5.740 -10.450 0.138 1.00 97.88 199 THR A C 1
ATOM 1541 O O . THR A 1 199 ? -4.852 -11.275 0.352 1.00 97.88 199 THR A O 1
ATOM 1544 N N . VAL A 1 200 ? -5.559 -9.390 -0.649 1.00 98.81 200 VAL A N 1
ATOM 1545 C CA . VAL A 1 200 ? -4.272 -9.017 -1.248 1.00 98.81 200 VAL A CA 1
ATOM 1546 C C . VAL A 1 200 ? -3.697 -7.839 -0.471 1.00 98.81 200 VAL A C 1
ATOM 1548 O O . VAL A 1 200 ? -4.365 -6.820 -0.332 1.00 98.81 200 VAL A O 1
ATOM 1551 N N . LEU A 1 201 ? -2.467 -7.958 0.020 1.00 98.81 201 LEU A N 1
ATOM 1552 C CA . LEU A 1 201 ? -1.717 -6.877 0.657 1.00 98.81 201 LEU A CA 1
ATOM 1553 C C . LEU A 1 201 ? -0.633 -6.372 -0.295 1.00 98.81 201 LEU A C 1
ATOM 1555 O O . LEU A 1 201 ? 0.292 -7.108 -0.608 1.00 98.81 201 LEU A O 1
ATOM 1559 N N . HIS A 1 202 ? -0.700 -5.111 -0.707 1.00 98.75 202 HIS A N 1
ATOM 1560 C CA . HIS A 1 202 ? 0.295 -4.473 -1.565 1.00 98.75 202 HIS A CA 1
ATOM 1561 C C . HIS A 1 202 ? 1.068 -3.396 -0.798 1.00 98.75 202 HIS A C 1
ATOM 1563 O O . HIS A 1 202 ? 0.519 -2.351 -0.453 1.00 98.75 202 HIS A O 1
ATOM 1569 N N . ILE A 1 203 ? 2.353 -3.632 -0.546 1.00 98.19 203 ILE A N 1
ATOM 1570 C CA . ILE A 1 203 ? 3.248 -2.662 0.101 1.00 98.19 203 ILE A CA 1
ATOM 1571 C C . ILE A 1 203 ? 4.196 -2.049 -0.925 1.00 98.19 203 ILE A C 1
ATOM 1573 O O . ILE A 1 203 ? 4.689 -2.770 -1.785 1.00 98.19 203 ILE A O 1
ATOM 1577 N N . GLY A 1 204 ? 4.480 -0.748 -0.865 1.00 96.88 204 GLY A N 1
ATOM 1578 C CA . GLY A 1 204 ? 5.407 -0.167 -1.838 1.00 96.88 204 GLY A CA 1
ATOM 1579 C C . GLY A 1 204 ? 5.679 1.328 -1.745 1.00 96.88 204 GLY A C 1
ATOM 1580 O O . GLY A 1 204 ? 5.570 1.959 -0.689 1.00 96.88 204 GLY A O 1
ATOM 1581 N N . ASP A 1 205 ? 6.093 1.882 -2.881 1.00 95.69 205 ASP A N 1
ATOM 1582 C CA . ASP A 1 205 ? 6.551 3.263 -3.025 1.00 95.69 205 ASP A CA 1
ATOM 1583 C C . ASP A 1 205 ? 5.433 4.242 -3.457 1.00 95.69 205 ASP A C 1
ATOM 1585 O O . ASP A 1 205 ? 4.262 4.078 -3.101 1.00 95.69 205 ASP A O 1
ATOM 1589 N N . SER A 1 206 ? 5.779 5.304 -4.198 1.00 95.25 206 SER A N 1
ATOM 1590 C CA . SER A 1 206 ? 4.831 6.313 -4.682 1.00 95.25 206 SER A CA 1
ATOM 1591 C C . SER A 1 206 ? 3.761 5.753 -5.623 1.00 95.25 206 SER A C 1
ATOM 1593 O O . SER A 1 206 ? 2.637 6.266 -5.613 1.00 95.25 206 SER A O 1
ATOM 1595 N N . HIS A 1 207 ? 4.051 4.701 -6.395 1.00 96.38 207 HIS A N 1
ATOM 1596 C CA . HIS A 1 207 ? 3.061 4.080 -7.280 1.00 96.38 207 HIS A CA 1
ATOM 1597 C C . HIS A 1 207 ? 1.910 3.454 -6.479 1.00 96.38 207 HIS A C 1
ATOM 1599 O O . HIS A 1 207 ? 0.747 3.575 -6.870 1.00 96.38 207 HIS A O 1
ATOM 1605 N N . VAL A 1 208 ? 2.226 2.890 -5.309 1.00 96.56 208 VAL A N 1
ATOM 1606 C CA . VAL A 1 208 ? 1.262 2.336 -4.346 1.00 96.56 208 VAL A CA 1
ATOM 1607 C C . VAL A 1 208 ? 0.620 3.440 -3.497 1.00 96.56 208 VAL A C 1
ATOM 1609 O O . VAL A 1 208 ? -0.584 3.409 -3.248 1.00 96.56 208 VAL A O 1
ATOM 1612 N N . ALA A 1 209 ? 1.399 4.446 -3.081 1.00 95.06 209 ALA A N 1
ATOM 1613 C CA . ALA A 1 209 ? 0.946 5.531 -2.200 1.00 95.06 209 ALA A CA 1
ATOM 1614 C C . ALA A 1 209 ? -0.084 6.464 -2.853 1.00 95.06 209 ALA A C 1
ATOM 1616 O O . ALA A 1 209 ? -0.951 7.006 -2.173 1.00 95.06 209 ALA A O 1
ATOM 1617 N N . SER A 1 210 ? 0.023 6.663 -4.171 1.00 91.44 210 SER A N 1
ATOM 1618 C CA . SER A 1 210 ? -0.934 7.463 -4.948 1.00 91.44 210 SER A CA 1
ATOM 1619 C C . SER A 1 210 ? -2.315 6.810 -5.066 1.00 91.44 210 SER A C 1
ATOM 1621 O O . SER A 1 210 ? -3.249 7.434 -5.570 1.00 91.44 210 SER A O 1
ATOM 1623 N N . ASP A 1 211 ? -2.405 5.529 -4.697 1.00 94.62 211 ASP A N 1
ATOM 1624 C CA . ASP A 1 211 ? -3.537 4.628 -4.890 1.00 94.62 211 ASP A CA 1
ATOM 1625 C C . ASP A 1 211 ? -4.061 4.580 -6.337 1.00 94.62 211 ASP A C 1
ATOM 1627 O O . ASP A 1 211 ? -5.141 4.064 -6.581 1.00 94.62 211 ASP A O 1
ATOM 1631 N N . SER A 1 212 ? -3.326 5.094 -7.332 1.00 93.75 212 SER A N 1
ATOM 1632 C CA . SER A 1 212 ? -3.787 5.149 -8.729 1.00 93.75 212 SER A CA 1
ATOM 1633 C C . SER A 1 212 ? -3.612 3.811 -9.448 1.00 93.75 212 SER A C 1
ATOM 1635 O O . SER A 1 212 ? -4.499 3.388 -10.184 1.00 93.75 212 SER A O 1
ATOM 1637 N N . PHE A 1 213 ? -2.492 3.124 -9.206 1.00 97.25 213 PHE A N 1
ATOM 1638 C CA . PHE A 1 213 ? -2.268 1.760 -9.692 1.00 97.25 213 PHE A CA 1
ATOM 1639 C C . PHE A 1 213 ? -3.154 0.760 -8.938 1.00 97.25 213 PHE A C 1
ATOM 1641 O O . PHE A 1 213 ? -3.885 -0.022 -9.540 1.00 97.25 213 PHE A O 1
ATOM 1648 N N . THR A 1 214 ? -3.150 0.836 -7.606 1.00 98.12 214 THR A N 1
ATOM 1649 C CA . THR A 1 214 ? -3.852 -0.113 -6.735 1.00 98.12 214 THR A CA 1
ATOM 1650 C C . THR A 1 214 ? -5.365 0.054 -6.731 1.00 98.12 214 THR A C 1
ATOM 1652 O O . THR A 1 214 ? -6.049 -0.963 -6.690 1.00 98.12 214 THR A O 1
ATOM 1655 N N . SER A 1 215 ? -5.918 1.270 -6.853 1.00 97.19 215 SER A N 1
ATOM 1656 C CA . SER A 1 215 ? -7.363 1.424 -7.108 1.00 97.19 215 SER A CA 1
ATOM 1657 C C . SER A 1 215 ? -7.756 0.807 -8.440 1.00 97.19 215 SER A C 1
ATOM 1659 O O . SER A 1 215 ? -8.763 0.116 -8.506 1.00 97.19 215 SER A O 1
ATOM 1661 N N . GLY A 1 216 ? -6.925 0.963 -9.476 1.00 98.00 216 GLY A N 1
ATOM 1662 C CA . GLY A 1 216 ? -7.176 0.347 -10.769 1.00 98.00 216 GLY A CA 1
ATOM 1663 C C . GLY A 1 216 ? -7.292 -1.174 -10.681 1.00 98.00 216 GLY A C 1
ATOM 1664 O O . GLY A 1 216 ? -8.247 -1.745 -11.201 1.00 98.00 216 GLY A O 1
ATOM 1665 N N . ILE A 1 217 ? -6.350 -1.809 -9.976 1.00 98.69 217 ILE A N 1
ATOM 1666 C CA . ILE A 1 217 ? -6.337 -3.260 -9.753 1.00 98.69 217 ILE A CA 1
ATOM 1667 C C . ILE A 1 217 ? -7.547 -3.672 -8.911 1.00 98.69 217 ILE A C 1
ATOM 1669 O O . ILE A 1 217 ? -8.259 -4.609 -9.264 1.00 98.69 217 ILE A O 1
ATOM 1673 N N . ARG A 1 218 ? -7.793 -2.953 -7.809 1.00 98.31 218 ARG A N 1
ATOM 1674 C CA . ARG A 1 218 ? -8.902 -3.216 -6.889 1.00 98.31 218 ARG A CA 1
ATOM 1675 C C . ARG A 1 218 ? -10.247 -3.158 -7.606 1.00 98.31 218 ARG A C 1
ATOM 1677 O O . ARG A 1 218 ? -10.996 -4.119 -7.493 1.00 98.31 218 ARG A O 1
ATOM 1684 N N . ASP A 1 219 ? -10.509 -2.111 -8.390 1.00 97.31 219 ASP A N 1
ATOM 1685 C CA . ASP A 1 219 ? -11.746 -1.959 -9.168 1.00 97.31 219 ASP A CA 1
ATOM 1686 C C . ASP A 1 219 ? -12.000 -3.179 -10.063 1.00 97.31 219 ASP A C 1
ATOM 1688 O O . ASP A 1 219 ? -13.106 -3.710 -10.101 1.00 97.31 219 ASP A O 1
ATOM 1692 N N . ILE A 1 220 ? -10.970 -3.632 -10.785 1.00 97.75 220 ILE A N 1
ATOM 1693 C CA . ILE A 1 220 ? -11.077 -4.728 -11.756 1.00 97.75 220 ILE A CA 1
ATOM 1694 C C . ILE A 1 220 ? -11.334 -6.053 -11.047 1.00 97.75 220 ILE A C 1
ATOM 1696 O O . ILE A 1 220 ? -12.234 -6.801 -11.431 1.00 97.75 220 ILE A O 1
ATOM 1700 N N . LEU A 1 221 ? -10.558 -6.339 -10.002 1.00 97.69 221 LEU A N 1
ATOM 1701 C CA . LEU A 1 221 ? -10.686 -7.586 -9.258 1.00 97.69 221 LEU A CA 1
ATOM 1702 C C . LEU A 1 221 ? -12.010 -7.649 -8.493 1.00 97.69 221 LEU A C 1
ATOM 1704 O O . LEU A 1 221 ? -12.656 -8.691 -8.498 1.00 97.69 221 LEU A O 1
ATOM 1708 N N . GLN A 1 222 ? -12.448 -6.547 -7.885 1.00 96.31 222 GLN A N 1
ATOM 1709 C CA . GLN A 1 222 ? -13.724 -6.501 -7.173 1.00 96.31 222 GLN A CA 1
ATOM 1710 C C . GLN A 1 222 ? -14.924 -6.556 -8.118 1.00 96.31 222 GLN A C 1
ATOM 1712 O O . GLN A 1 222 ? -15.897 -7.241 -7.820 1.00 96.31 222 GLN A O 1
ATOM 1717 N N . ALA A 1 223 ? -14.852 -5.911 -9.286 1.00 95.31 223 ALA A N 1
ATOM 1718 C CA . ALA A 1 223 ? -15.898 -6.034 -10.298 1.00 95.31 223 ALA A CA 1
ATOM 1719 C C . ALA A 1 223 ? -16.035 -7.472 -10.824 1.00 95.31 223 ALA A C 1
ATOM 1721 O O . ALA A 1 223 ? -17.136 -7.891 -11.172 1.00 95.31 223 ALA A O 1
ATOM 1722 N N . ARG A 1 224 ? -14.928 -8.224 -10.891 1.00 94.75 224 ARG A N 1
ATOM 1723 C CA . ARG A 1 224 ? -14.914 -9.605 -11.391 1.00 94.75 224 ARG A CA 1
ATOM 1724 C C . ARG A 1 224 ? -15.300 -10.636 -10.331 1.00 94.75 224 ARG A C 1
ATOM 1726 O O . ARG A 1 224 ? -15.997 -11.588 -10.657 1.00 94.75 224 ARG A O 1
ATOM 1733 N N . TYR A 1 225 ? -14.828 -10.463 -9.100 1.00 94.19 225 TYR A N 1
ATOM 1734 C CA . TYR A 1 225 ? -14.885 -11.498 -8.064 1.00 94.19 225 TYR A CA 1
ATOM 1735 C C . TYR A 1 225 ? -15.660 -11.090 -6.803 1.00 94.19 225 TYR A C 1
ATOM 1737 O O . TYR A 1 225 ? -15.662 -11.840 -5.833 1.00 94.19 225 TYR A O 1
ATOM 1745 N N . GLY A 1 226 ? -16.297 -9.918 -6.793 1.00 94.19 226 GLY A N 1
ATOM 1746 C CA . GLY A 1 226 ? -17.027 -9.382 -5.643 1.00 94.19 226 GLY A CA 1
ATOM 1747 C C . GLY A 1 226 ? -16.198 -8.404 -4.805 1.00 94.19 226 GLY A C 1
ATOM 1748 O O . GLY A 1 226 ? -14.975 -8.516 -4.688 1.00 94.19 226 GLY A O 1
ATOM 1749 N N . ASP A 1 227 ? -16.875 -7.426 -4.207 1.00 94.50 227 ASP A N 1
ATOM 1750 C CA . ASP A 1 227 ? -16.275 -6.375 -3.383 1.00 94.50 227 ASP A CA 1
ATOM 1751 C C . ASP A 1 227 ? -16.402 -6.702 -1.889 1.00 94.50 227 ASP A C 1
ATOM 1753 O O . ASP A 1 227 ? -17.404 -6.371 -1.262 1.00 94.50 227 ASP A O 1
ATOM 1757 N N . ALA A 1 228 ? -15.342 -7.260 -1.295 1.00 95.50 228 ALA A N 1
ATOM 1758 C CA . ALA A 1 228 ? -15.274 -7.531 0.146 1.00 95.50 228 ALA A CA 1
ATOM 1759 C C . ALA A 1 228 ? -14.890 -6.293 0.996 1.00 95.50 228 ALA A C 1
ATOM 1761 O O . ALA A 1 228 ? -14.507 -6.409 2.174 1.00 95.50 228 ALA A O 1
ATOM 1762 N N . GLY A 1 229 ? -14.964 -5.101 0.401 1.00 95.12 229 GLY A N 1
ATOM 1763 C CA . GLY A 1 229 ? -14.665 -3.803 0.986 1.00 95.12 229 GLY A CA 1
ATOM 1764 C C . GLY A 1 229 ? -13.183 -3.420 0.984 1.00 95.12 229 GLY A C 1
ATOM 1765 O O . GLY A 1 229 ? -12.307 -4.157 0.520 1.00 95.12 229 GLY A O 1
ATOM 1766 N N . ARG A 1 230 ? -12.901 -2.223 1.514 1.00 95.88 230 ARG A N 1
ATOM 1767 C CA . ARG A 1 230 ? -11.628 -1.510 1.319 1.00 95.88 230 ARG A CA 1
ATOM 1768 C C . ARG A 1 230 ? -10.425 -2.128 2.042 1.00 95.88 230 ARG A C 1
ATOM 1770 O O . ARG A 1 230 ? -9.289 -1.938 1.598 1.00 95.88 230 ARG A O 1
ATOM 1777 N N . GLY A 1 231 ? -10.660 -2.839 3.144 1.00 97.19 231 GLY A N 1
ATOM 1778 C CA . GLY A 1 231 ? -9.619 -3.353 4.034 1.00 97.19 231 GLY A CA 1
ATOM 1779 C C . GLY A 1 231 ? -8.835 -2.241 4.729 1.00 97.19 231 GLY A C 1
ATOM 1780 O O . GLY A 1 231 ? -9.299 -1.109 4.802 1.00 97.19 231 GLY A O 1
ATOM 1781 N N . GLN A 1 232 ? -7.659 -2.562 5.265 1.00 97.81 232 GLN A N 1
ATOM 1782 C CA . GLN A 1 232 ? -6.791 -1.605 5.946 1.00 97.81 232 GLN A CA 1
ATOM 1783 C C . GLN A 1 232 ? -6.299 -0.496 5.001 1.00 97.81 232 GLN A C 1
ATOM 1785 O O . GLN A 1 232 ? -6.024 -0.705 3.815 1.00 97.81 232 GLN A O 1
ATOM 1790 N N . MET A 1 233 ? -6.178 0.708 5.549 1.00 97.00 233 MET A N 1
ATOM 1791 C CA . MET A 1 233 ? -5.723 1.901 4.852 1.00 97.00 233 MET A CA 1
ATOM 1792 C C . MET A 1 233 ? -5.028 2.858 5.823 1.00 97.00 233 MET A C 1
ATOM 1794 O O . MET A 1 233 ? -5.224 2.808 7.039 1.00 97.00 233 MET A O 1
ATOM 1798 N N . ILE A 1 234 ? -4.208 3.751 5.276 1.00 97.06 234 ILE A N 1
ATOM 1799 C CA . ILE A 1 234 ? -3.605 4.842 6.046 1.00 97.06 234 ILE A CA 1
ATOM 1800 C C . ILE A 1 234 ? -4.694 5.762 6.640 1.00 97.06 234 ILE A C 1
ATOM 1802 O O . ILE A 1 234 ? -5.757 5.912 6.026 1.00 97.06 234 ILE A O 1
ATOM 1806 N N . PRO A 1 235 ? -4.452 6.382 7.810 1.00 95.75 235 PRO A N 1
ATOM 1807 C CA . PRO A 1 235 ? -5.367 7.369 8.380 1.00 95.75 235 PRO A CA 1
ATOM 1808 C C . PRO A 1 235 ? -5.361 8.684 7.565 1.00 95.75 235 PRO A C 1
ATOM 1810 O O . PRO A 1 235 ? -4.428 8.919 6.784 1.00 95.75 235 PRO A O 1
ATOM 1813 N N . PRO A 1 236 ? -6.366 9.568 7.739 1.00 93.88 236 PRO A N 1
ATOM 1814 C CA . PRO A 1 236 ? -6.448 10.819 6.989 1.00 93.88 236 PRO A CA 1
ATOM 1815 C C . PRO A 1 236 ? -5.265 11.730 7.293 1.00 93.88 236 PRO A C 1
ATOM 1817 O O . PRO A 1 236 ? -4.689 11.691 8.379 1.00 93.88 236 PRO A O 1
ATOM 1820 N N . ASP A 1 237 ? -4.917 12.575 6.324 1.00 90.50 237 ASP A N 1
ATOM 1821 C CA . ASP A 1 237 ? -3.856 13.580 6.453 1.00 90.50 237 ASP A CA 1
ATOM 1822 C C . ASP A 1 237 ? -2.487 13.008 6.884 1.00 90.50 237 ASP A C 1
ATOM 1824 O O . ASP A 1 237 ? -1.617 13.734 7.374 1.00 90.50 237 ASP A O 1
ATOM 1828 N N . ALA A 1 238 ? -2.257 11.707 6.655 1.00 90.62 238 ALA A N 1
ATOM 1829 C CA . ALA A 1 238 ? -1.006 11.022 6.974 1.00 90.62 238 ALA A CA 1
ATOM 1830 C C . ALA A 1 238 ? 0.216 11.727 6.361 1.00 90.62 238 ALA A C 1
ATOM 1832 O O . ALA A 1 238 ? 1.237 11.934 7.022 1.00 90.62 238 ALA A O 1
ATOM 1833 N N . PHE A 1 239 ? 0.124 12.122 5.095 1.00 90.75 239 PHE A N 1
ATOM 1834 C CA . PHE A 1 239 ? 1.127 12.925 4.405 1.00 90.75 239 PHE A CA 1
ATOM 1835 C C . PHE A 1 239 ? 0.506 13.628 3.197 1.00 90.75 239 PHE A C 1
ATOM 1837 O O . PHE A 1 239 ? -0.578 13.284 2.729 1.00 90.75 239 PHE A O 1
ATOM 1844 N N . LYS A 1 240 ? 1.210 14.633 2.671 1.00 87.44 240 LYS A N 1
ATOM 1845 C CA . LYS A 1 240 ? 0.763 15.366 1.484 1.00 87.44 240 LYS A CA 1
ATOM 1846 C C . LYS A 1 240 ? 0.594 14.399 0.307 1.00 87.44 240 LYS A C 1
ATOM 1848 O O . LYS A 1 240 ? 1.526 13.664 -0.002 1.00 87.44 240 LYS A O 1
ATOM 1853 N N . TYR A 1 241 ? -0.562 14.463 -0.354 1.00 84.56 241 TYR A N 1
ATOM 1854 C CA . TYR A 1 241 ? -0.951 13.596 -1.476 1.00 84.56 241 TYR A CA 1
ATOM 1855 C C . TYR A 1 241 ? -1.219 12.127 -1.120 1.00 84.56 241 TYR A C 1
ATOM 1857 O O . TYR A 1 241 ? -1.349 11.310 -2.028 1.00 84.56 241 TYR A O 1
ATOM 1865 N N . ALA A 1 242 ? -1.342 11.790 0.167 1.00 85.12 242 ALA A N 1
ATOM 1866 C CA . ALA A 1 242 ? -1.982 10.546 0.572 1.00 85.12 242 ALA A CA 1
ATOM 1867 C C . ALA A 1 242 ? -3.402 10.503 -0.011 1.00 85.12 242 ALA A C 1
ATOM 1869 O O . ALA A 1 242 ? -4.200 11.412 0.228 1.00 85.12 242 ALA A O 1
ATOM 1870 N N . TYR A 1 243 ? -3.703 9.470 -0.792 1.00 87.44 243 TYR A N 1
ATOM 1871 C CA . TYR A 1 243 ? -5.026 9.250 -1.360 1.00 87.44 243 TYR A CA 1
ATOM 1872 C C . TYR A 1 243 ? -5.474 7.828 -1.045 1.00 87.44 243 TYR A C 1
ATOM 1874 O O . TYR A 1 243 ? -4.677 6.895 -1.070 1.00 87.44 243 TYR A O 1
ATOM 1882 N N . VAL A 1 244 ? -6.755 7.685 -0.721 1.00 93.50 244 VAL A N 1
ATOM 1883 C CA . VAL A 1 244 ? -7.392 6.403 -0.438 1.00 93.50 244 VAL A CA 1
ATOM 1884 C C . VAL A 1 244 ? -8.651 6.350 -1.286 1.00 93.50 244 VAL A C 1
ATOM 1886 O O . VAL A 1 244 ? -9.598 7.108 -1.072 1.00 93.50 244 VAL A O 1
ATOM 1889 N N . ASP A 1 245 ? -8.653 5.503 -2.308 1.00 94.00 245 ASP A N 1
ATOM 1890 C CA . ASP A 1 245 ? -9.837 5.322 -3.135 1.00 94.00 245 ASP A CA 1
ATOM 1891 C C . ASP A 1 245 ? -10.945 4.562 -2.377 1.00 94.00 245 ASP A C 1
ATOM 1893 O O . ASP A 1 245 ? -10.681 3.964 -1.334 1.00 94.00 245 ASP A O 1
ATOM 1897 N N . GLN A 1 246 ? -12.189 4.632 -2.869 1.00 95.19 246 GLN A N 1
ATOM 1898 C CA . GLN A 1 246 ? -13.428 4.123 -2.243 1.00 95.19 246 GLN A CA 1
ATOM 1899 C C . GLN A 1 246 ? -13.851 4.754 -0.907 1.00 95.19 246 GLN A C 1
ATOM 1901 O O . GLN A 1 246 ? -15.024 4.677 -0.561 1.00 95.19 246 GLN A O 1
ATOM 1906 N N . ILE A 1 247 ? -12.955 5.439 -0.193 1.00 96.31 247 ILE A N 1
ATOM 1907 C CA . ILE A 1 247 ? -13.255 6.089 1.090 1.00 96.31 247 ILE A CA 1
ATOM 1908 C C . ILE A 1 247 ? -12.941 7.588 1.005 1.00 96.31 247 ILE A C 1
ATOM 1910 O O . ILE A 1 247 ? -11.944 8.008 0.419 1.00 96.31 247 ILE A O 1
ATOM 1914 N N . SER A 1 248 ? -13.808 8.425 1.561 1.00 95.69 248 SER A N 1
ATOM 1915 C CA . SER A 1 248 ? -13.507 9.814 1.912 1.00 95.69 248 SER A CA 1
ATOM 1916 C C . SER A 1 248 ? -13.075 9.848 3.372 1.00 95.69 248 SER A C 1
ATOM 1918 O O . SER A 1 248 ? -13.747 9.264 4.210 1.00 95.69 248 SER A O 1
ATOM 1920 N N . GLN A 1 249 ? -11.965 10.511 3.694 1.00 95.88 249 GLN A N 1
ATOM 1921 C CA . GLN A 1 249 ? -11.459 10.569 5.065 1.00 95.88 249 GLN A CA 1
ATOM 1922 C C . GLN A 1 249 ? -11.135 11.997 5.482 1.00 95.88 249 GLN A C 1
ATOM 1924 O O . GLN A 1 249 ? -10.690 12.797 4.655 1.00 95.88 249 GLN A O 1
ATOM 1929 N N . LYS A 1 250 ? -11.326 12.314 6.765 1.00 96.06 250 LYS A N 1
ATOM 1930 C CA . LYS A 1 250 ? -11.014 13.631 7.338 1.00 96.06 250 LYS A CA 1
ATOM 1931 C C . LYS A 1 250 ? -10.524 13.518 8.774 1.00 96.06 250 LYS A C 1
ATOM 1933 O O . LYS A 1 250 ? -11.062 12.732 9.549 1.00 96.06 250 LYS A O 1
ATOM 1938 N N . ALA A 1 251 ? -9.568 14.365 9.141 1.00 97.38 251 ALA A N 1
ATOM 1939 C CA . ALA A 1 251 ? -9.203 14.609 10.529 1.00 97.38 251 ALA A CA 1
ATOM 1940 C C . ALA A 1 251 ? -9.775 15.955 11.006 1.00 97.38 251 ALA A C 1
ATOM 1942 O O . ALA A 1 251 ? -9.747 16.954 10.288 1.00 97.38 251 ALA A O 1
ATOM 1943 N N . ALA A 1 252 ? -10.282 15.999 12.236 1.00 98.00 252 ALA A N 1
ATOM 1944 C CA . ALA A 1 252 ? -10.728 17.217 12.905 1.00 98.00 252 ALA A CA 1
ATOM 1945 C C . ALA A 1 252 ? -10.113 17.318 14.307 1.00 98.00 252 ALA A C 1
ATOM 1947 O O . ALA A 1 252 ? -9.991 16.324 15.024 1.00 98.00 252 ALA A O 1
ATOM 1948 N N . GLY A 1 253 ? -9.745 18.532 14.717 1.00 96.69 253 GLY A N 1
ATOM 1949 C CA . GLY A 1 253 ? -9.004 18.771 15.957 1.00 96.69 253 GLY A CA 1
ATOM 1950 C C . GLY A 1 253 ? -7.490 18.612 15.789 1.00 96.69 253 GLY A C 1
ATOM 1951 O O . GLY A 1 253 ? -6.963 18.568 14.678 1.00 96.69 253 GLY A O 1
ATOM 1952 N N . ARG A 1 254 ? -6.760 18.580 16.911 1.00 96.31 254 ARG A N 1
ATOM 1953 C CA . ARG A 1 254 ? -5.291 18.609 16.905 1.00 96.31 254 ARG A CA 1
ATOM 1954 C C . ARG A 1 254 ? -4.705 17.209 16.724 1.00 96.31 254 ARG A C 1
ATOM 1956 O O . ARG A 1 254 ? -4.546 16.487 17.707 1.00 96.31 254 ARG A O 1
ATOM 1963 N N . TRP A 1 255 ? -4.315 16.879 15.499 1.00 97.75 255 TRP A N 1
ATOM 1964 C CA . TRP A 1 255 ? -3.592 15.652 15.156 1.00 97.75 255 TRP A CA 1
ATOM 1965 C C . TRP A 1 255 ? -2.142 15.942 14.770 1.00 97.75 255 TRP A C 1
ATOM 1967 O O . TRP A 1 255 ? -1.830 16.992 14.207 1.00 97.75 255 TRP A O 1
ATOM 1977 N N . ARG A 1 256 ? -1.238 15.008 15.072 1.00 97.12 256 ARG A N 1
ATOM 1978 C CA . ARG A 1 256 ? 0.149 15.031 14.595 1.00 97.12 256 ARG A CA 1
ATOM 1979 C C . ARG A 1 256 ? 0.451 13.755 13.831 1.00 97.12 256 ARG A C 1
ATOM 1981 O O . ARG A 1 256 ? 0.426 12.680 14.419 1.00 97.12 256 ARG A O 1
ATOM 1988 N N . SER A 1 257 ? 0.786 13.897 12.552 1.00 96.56 257 SER A N 1
ATOM 1989 C CA . SER A 1 257 ? 1.259 12.784 11.734 1.00 96.56 257 SER A CA 1
ATOM 1990 C C . SER A 1 257 ? 2.782 12.673 11.780 1.00 96.56 257 SER A C 1
ATOM 1992 O O . SER A 1 257 ? 3.501 13.661 11.592 1.00 96.56 257 SER A O 1
ATOM 1994 N N . LYS A 1 258 ? 3.276 11.455 11.991 1.00 97.19 258 LYS A N 1
ATOM 1995 C CA . LYS A 1 258 ? 4.665 11.053 11.767 1.00 97.19 258 LYS A CA 1
ATOM 1996 C C . LYS A 1 258 ? 4.688 9.920 10.753 1.00 97.19 258 LYS A C 1
ATOM 1998 O O . LYS A 1 258 ? 3.831 9.044 10.778 1.00 97.19 258 LYS A O 1
ATOM 2003 N N . THR A 1 259 ? 5.708 9.906 9.902 1.00 97.19 259 THR A N 1
ATOM 2004 C CA . THR A 1 259 ? 5.936 8.804 8.964 1.00 97.19 259 THR A CA 1
ATOM 2005 C C . THR A 1 259 ? 7.352 8.267 9.092 1.00 97.19 259 THR A C 1
ATOM 2007 O O . THR A 1 259 ? 8.285 9.032 9.362 1.00 97.19 259 THR A O 1
ATOM 2010 N N . ALA A 1 260 ? 7.531 6.975 8.820 1.00 96.62 260 ALA A N 1
ATOM 2011 C CA . ALA A 1 260 ? 8.841 6.331 8.765 1.00 96.62 260 ALA A CA 1
ATOM 2012 C C . ALA A 1 260 ? 9.778 7.015 7.752 1.00 96.62 260 ALA A C 1
ATOM 2014 O O . ALA A 1 260 ? 11.001 6.953 7.875 1.00 96.62 260 ALA A O 1
ATOM 2015 N N . LEU A 1 261 ? 9.221 7.708 6.747 1.00 93.69 261 LEU A N 1
ATOM 2016 C CA . LEU A 1 261 ? 10.003 8.444 5.750 1.00 93.69 261 LEU A CA 1
ATOM 2017 C C . LEU A 1 261 ? 10.767 9.610 6.384 1.00 93.69 261 LEU A C 1
ATOM 2019 O O . LEU A 1 261 ? 11.936 9.822 6.064 1.00 93.69 261 LEU A O 1
ATOM 2023 N N . LYS A 1 262 ? 10.123 10.328 7.311 1.00 94.06 262 LYS A N 1
ATOM 2024 C CA . LYS A 1 262 ? 10.685 11.515 7.972 1.00 94.06 262 LYS A CA 1
ATOM 2025 C C . LYS A 1 262 ? 11.366 11.210 9.304 1.00 94.06 262 LYS A C 1
ATOM 2027 O O . LYS A 1 262 ? 12.274 11.936 9.693 1.00 94.06 262 LYS A O 1
ATOM 2032 N N . TYR A 1 263 ? 10.932 10.167 10.006 1.00 95.19 263 TYR A N 1
ATOM 2033 C CA . TYR A 1 263 ? 11.413 9.841 11.346 1.00 95.19 263 TYR A CA 1
ATOM 2034 C C . TYR A 1 263 ? 12.138 8.498 11.354 1.00 95.19 263 TYR A C 1
ATOM 2036 O O . TYR A 1 263 ? 11.654 7.517 10.798 1.00 95.19 263 TYR A O 1
ATOM 2044 N N . LYS A 1 264 ? 13.299 8.453 12.020 1.00 90.62 264 LYS A N 1
ATOM 2045 C CA . LYS A 1 264 ? 14.098 7.225 12.166 1.00 90.62 264 LYS A CA 1
ATOM 2046 C C . LYS A 1 264 ? 13.447 6.197 13.096 1.00 90.62 264 LYS A C 1
ATOM 2048 O O . LYS A 1 264 ? 13.643 5.005 12.893 1.00 90.62 264 LYS A O 1
ATOM 2053 N N . HIS A 1 265 ? 12.684 6.670 14.082 1.00 90.50 265 HIS A N 1
ATOM 2054 C CA . HIS A 1 265 ? 12.055 5.856 15.120 1.00 90.50 265 HIS A CA 1
ATOM 2055 C C . HIS A 1 265 ? 10.624 6.325 15.388 1.00 90.50 265 HIS A C 1
ATOM 2057 O O . HIS A 1 265 ? 10.302 7.510 15.246 1.00 90.50 265 HIS A O 1
ATOM 2063 N N . GLY A 1 266 ? 9.782 5.389 15.805 1.00 91.62 266 GLY A N 1
ATOM 2064 C CA . GLY A 1 266 ? 8.383 5.599 16.149 1.00 91.62 266 GLY A CA 1
ATOM 2065 C C . GLY A 1 266 ? 7.611 4.290 16.003 1.00 91.62 266 GLY A C 1
ATOM 2066 O O . GLY A 1 266 ? 8.125 3.362 15.377 1.00 91.62 266 GLY A O 1
ATOM 2067 N N . PRO A 1 267 ? 6.392 4.194 16.559 1.00 95.06 267 PRO A N 1
ATOM 2068 C CA . PRO A 1 267 ? 5.561 3.024 16.342 1.00 95.06 267 PRO A CA 1
ATOM 2069 C C . PRO A 1 267 ? 5.030 3.089 14.907 1.00 95.06 267 PRO A C 1
ATOM 2071 O O . PRO A 1 267 ? 4.023 3.731 14.627 1.00 95.06 267 PRO A O 1
ATOM 2074 N N . PHE A 1 268 ? 5.779 2.496 13.982 1.00 97.44 268 PHE A N 1
ATOM 2075 C CA . PHE A 1 268 ? 5.434 2.414 12.571 1.00 97.44 268 PHE A CA 1
ATOM 2076 C C . PHE A 1 268 ? 5.146 0.957 12.220 1.00 97.44 268 PHE A C 1
ATOM 2078 O O . PHE A 1 268 ? 6.058 0.136 12.213 1.00 97.44 268 PHE A O 1
ATOM 2085 N N . GLY A 1 269 ? 3.880 0.650 11.939 1.00 95.81 269 GLY A N 1
ATOM 2086 C CA . GLY A 1 269 ? 3.477 -0.620 11.334 1.00 95.81 269 GLY A CA 1
ATOM 2087 C C . GLY A 1 269 ? 3.700 -0.627 9.818 1.00 95.81 269 GLY A C 1
ATOM 2088 O O . GLY A 1 269 ? 4.456 0.190 9.284 1.00 95.81 269 GLY A O 1
ATOM 2089 N N . LEU A 1 270 ? 2.992 -1.505 9.105 1.00 95.81 270 LEU A N 1
ATOM 2090 C CA . LEU A 1 270 ? 3.079 -1.635 7.642 1.00 95.81 270 LEU A CA 1
ATOM 2091 C C . LEU A 1 270 ? 2.690 -0.358 6.887 1.00 95.81 270 LEU A C 1
ATOM 2093 O O . LEU A 1 270 ? 3.238 -0.086 5.820 1.00 95.81 270 LEU A O 1
ATOM 2097 N N . SER A 1 271 ? 1.788 0.454 7.446 1.00 96.31 271 SER A N 1
ATOM 2098 C CA . SER A 1 271 ? 1.428 1.759 6.880 1.00 96.31 271 SER A CA 1
ATOM 2099 C C . SER A 1 271 ? 2.610 2.733 6.844 1.00 96.31 271 SER A C 1
ATOM 2101 O O . SER A 1 271 ? 2.626 3.668 6.044 1.00 96.31 271 SER A O 1
ATOM 2103 N N . GLY A 1 272 ? 3.594 2.548 7.734 1.00 97.00 272 GLY A N 1
ATOM 2104 C CA . GLY A 1 272 ? 4.677 3.497 7.961 1.00 97.00 272 GLY A CA 1
ATOM 2105 C C . GLY A 1 272 ? 4.202 4.853 8.495 1.00 97.00 272 GLY A C 1
ATOM 2106 O O . GLY A 1 272 ? 4.951 5.828 8.406 1.00 97.00 272 GLY A O 1
ATOM 2107 N N . VAL A 1 273 ? 2.975 4.929 9.019 1.00 97.31 273 VAL A N 1
ATOM 2108 C CA . VAL A 1 273 ? 2.310 6.140 9.514 1.00 97.31 273 VAL A CA 1
ATOM 2109 C C . VAL A 1 273 ? 1.949 5.965 10.989 1.00 97.31 273 VAL A C 1
ATOM 2111 O O . VAL A 1 273 ? 1.570 4.886 11.428 1.00 97.31 273 VAL A O 1
ATOM 2114 N N . ASN A 1 274 ? 2.051 7.051 11.750 1.00 97.69 274 ASN A N 1
ATOM 2115 C CA . ASN A 1 274 ? 1.481 7.190 13.084 1.00 97.69 274 ASN A CA 1
ATOM 2116 C C . ASN A 1 274 ? 0.775 8.545 13.165 1.00 97.69 274 ASN A C 1
ATOM 2118 O O . ASN A 1 274 ? 1.429 9.591 13.077 1.00 97.69 274 ASN A O 1
ATOM 2122 N N . LEU A 1 275 ? -0.544 8.519 13.340 1.00 97.94 275 LEU A N 1
ATOM 2123 C CA . LEU A 1 275 ? -1.368 9.697 13.555 1.00 97.94 275 LEU A CA 1
ATOM 2124 C C . LEU A 1 275 ? -1.797 9.769 15.025 1.00 97.94 275 LEU A C 1
ATOM 2126 O O . LEU A 1 275 ? -2.588 8.958 15.499 1.00 97.94 275 LEU A O 1
ATOM 2130 N N . ALA A 1 276 ? -1.277 10.759 15.747 1.00 98.00 276 ALA A N 1
ATOM 2131 C CA . ALA A 1 276 ? -1.409 10.846 17.195 1.00 98.00 276 ALA A CA 1
ATOM 2132 C C . ALA A 1 276 ? -2.233 12.055 17.654 1.00 98.00 276 ALA A C 1
ATOM 2134 O O . ALA A 1 276 ? -2.045 13.171 17.150 1.00 98.00 276 ALA A O 1
ATOM 2135 N N . SER A 1 277 ? -3.076 11.865 18.670 1.00 98.25 277 SER A N 1
ATOM 2136 C CA . SER A 1 277 ? -3.711 12.961 19.403 1.00 98.25 277 SER A CA 1
ATOM 2137 C C . SER A 1 277 ? -3.997 12.613 20.863 1.00 98.25 277 SER A C 1
ATOM 2139 O O . SER A 1 277 ? -4.469 11.529 21.186 1.00 98.25 277 SER A O 1
ATOM 2141 N N . SER A 1 278 ? -3.774 13.587 21.744 1.00 97.69 278 SER A N 1
ATOM 2142 C CA . SER A 1 278 ? -4.241 13.583 23.135 1.00 97.69 278 SER A CA 1
ATOM 2143 C C . SER A 1 278 ? -5.384 14.576 23.377 1.00 97.69 278 SER A C 1
ATOM 2145 O O . SER A 1 278 ? -5.842 14.736 24.507 1.00 97.69 278 SER A O 1
ATOM 2147 N N . ALA A 1 279 ? -5.827 15.293 22.338 1.00 97.88 279 ALA A N 1
ATOM 2148 C CA . ALA A 1 279 ? -6.862 16.306 22.470 1.00 97.88 279 ALA A CA 1
ATOM 2149 C C . ALA A 1 279 ? -8.239 15.639 22.524 1.00 97.88 279 ALA A C 1
ATOM 2151 O O . ALA A 1 279 ? -8.645 14.959 21.582 1.00 97.88 279 ALA A O 1
ATOM 2152 N N . ARG A 1 280 ? -8.974 15.862 23.618 1.00 97.44 280 ARG A N 1
ATOM 2153 C CA . ARG A 1 280 ? -10.359 15.398 23.741 1.00 97.44 280 ARG A CA 1
ATOM 2154 C C . ARG A 1 280 ? -11.194 15.935 22.576 1.00 97.44 280 ARG A C 1
ATOM 2156 O O . ARG A 1 280 ? -11.022 17.083 22.173 1.00 97.44 280 ARG A O 1
ATOM 2163 N N . ASN A 1 281 ? -12.090 15.105 22.051 1.00 97.62 281 ASN A N 1
ATOM 2164 C CA . ASN A 1 281 ? -12.950 15.392 20.900 1.00 97.62 281 ASN A CA 1
ATOM 2165 C C . ASN A 1 281 ? -12.209 15.573 19.558 1.00 97.62 281 ASN A C 1
ATOM 2167 O O . ASN A 1 281 ? -12.838 15.962 18.572 1.00 97.62 281 ASN A O 1
ATOM 2171 N N . ALA A 1 282 ? -10.903 15.279 19.478 1.00 98.44 282 ALA A N 1
ATOM 2172 C CA . ALA A 1 282 ? -10.249 15.092 18.186 1.00 98.44 282 ALA A CA 1
ATOM 2173 C C . ALA A 1 282 ? -10.886 13.891 17.472 1.00 98.44 282 ALA A C 1
ATOM 2175 O O . ALA A 1 282 ? -11.121 12.853 18.094 1.00 98.44 282 ALA A O 1
ATOM 2176 N N . ARG A 1 283 ? -11.195 14.049 16.183 1.00 98.50 283 ARG A N 1
ATOM 2177 C CA . ARG A 1 283 ? -11.950 13.072 15.394 1.00 98.50 283 ARG A CA 1
ATOM 2178 C C . ARG A 1 283 ? -11.225 12.658 14.126 1.00 98.50 283 ARG A C 1
ATOM 2180 O O . ARG A 1 283 ? -10.582 13.497 13.497 1.00 98.50 283 ARG A O 1
ATOM 2187 N N . LEU A 1 284 ? -11.389 11.395 13.749 1.00 98.50 284 LEU A N 1
ATOM 2188 C CA . LEU A 1 284 ? -11.128 10.883 12.404 1.00 98.50 284 LEU A CA 1
ATOM 2189 C C . LEU A 1 284 ? -12.453 10.359 11.855 1.00 98.50 284 LEU A C 1
ATOM 2191 O O . LEU A 1 284 ? -13.085 9.546 12.522 1.00 98.50 284 LEU A O 1
ATOM 2195 N N . THR A 1 285 ? -12.863 10.807 10.673 1.00 98.00 285 THR A N 1
ATOM 2196 C CA . THR A 1 285 ? -14.105 10.363 10.023 1.00 98.00 285 THR A CA 1
ATOM 2197 C C . THR A 1 285 ? -13.804 9.731 8.679 1.00 98.00 285 THR A C 1
ATOM 2199 O O . THR A 1 285 ? -12.959 10.237 7.935 1.00 98.00 285 THR A O 1
ATOM 2202 N N . MET A 1 286 ? -14.465 8.613 8.403 1.00 96.94 286 MET A N 1
ATOM 2203 C CA . MET A 1 286 ? -14.440 7.896 7.138 1.00 96.94 286 MET A CA 1
ATOM 2204 C C . MET A 1 286 ? -15.862 7.808 6.605 1.00 96.94 286 MET A C 1
ATOM 2206 O O . MET A 1 286 ? -16.765 7.461 7.356 1.00 96.94 286 MET A O 1
ATOM 2210 N N . ASP A 1 287 ? -16.034 8.057 5.316 1.00 96.88 287 ASP A N 1
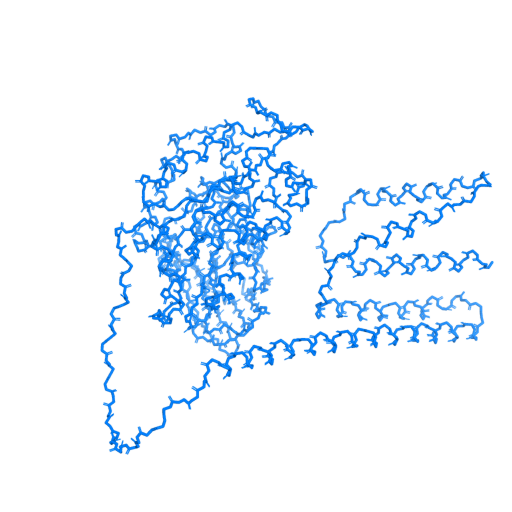ATOM 2211 C CA . ASP A 1 287 ? -17.297 7.886 4.609 1.00 96.88 287 ASP A CA 1
ATOM 2212 C C . ASP A 1 287 ? -17.048 7.004 3.384 1.00 96.88 287 ASP A C 1
ATOM 2214 O O . ASP A 1 287 ? -16.110 7.243 2.612 1.00 96.88 287 ASP A O 1
ATOM 2218 N N . THR A 1 288 ? -17.872 5.982 3.188 1.00 95.38 288 THR A N 1
ATOM 2219 C CA . THR A 1 288 ? -17.843 5.172 1.968 1.00 95.38 288 THR A CA 1
ATOM 2220 C C . THR A 1 288 ? -18.265 6.001 0.754 1.00 95.38 288 THR A C 1
ATOM 2222 O O . THR A 1 288 ? -19.157 6.846 0.821 1.00 95.38 288 THR A O 1
ATOM 2225 N N . LYS A 1 289 ? -17.627 5.772 -0.397 1.00 93.69 289 LYS A N 1
ATOM 2226 C CA . LYS A 1 289 ? -18.067 6.348 -1.680 1.00 93.69 289 LYS A CA 1
ATOM 2227 C C . LYS A 1 289 ? -19.135 5.485 -2.360 1.00 93.69 289 LYS A C 1
ATOM 2229 O O . LYS A 1 289 ? -19.781 5.968 -3.290 1.00 93.69 289 LYS A O 1
ATOM 2234 N N . SER A 1 290 ? -19.304 4.229 -1.941 1.00 85.62 290 SER A 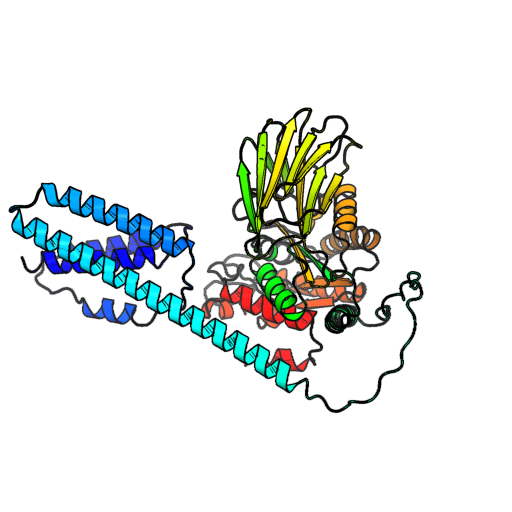N 1
ATOM 2235 C CA . SER A 1 290 ? -20.253 3.288 -2.542 1.00 85.62 290 SER A CA 1
ATOM 2236 C C . SER A 1 290 ? -20.613 2.150 -1.589 1.00 85.62 290 SER A C 1
ATOM 2238 O O . SER A 1 290 ? -19.750 1.333 -1.276 1.00 85.62 290 SER A O 1
ATOM 2240 N N . GLY A 1 291 ? -21.893 2.059 -1.215 1.00 87.44 291 GLY A N 1
ATOM 2241 C CA . GLY A 1 291 ? -22.435 0.988 -0.373 1.00 87.44 291 GLY A CA 1
ATOM 2242 C C . GLY A 1 291 ? -21.900 0.994 1.060 1.00 87.44 291 GLY A C 1
ATOM 2243 O O . GLY A 1 291 ? -20.849 1.563 1.343 1.00 87.44 291 GLY A O 1
ATOM 2244 N N . ASP A 1 292 ? -22.628 0.345 1.960 1.00 93.06 292 ASP A N 1
ATOM 2245 C CA . ASP A 1 292 ? -22.254 0.278 3.373 1.00 93.06 292 ASP A CA 1
ATOM 2246 C C . ASP A 1 292 ? -21.078 -0.685 3.590 1.00 93.06 292 ASP A C 1
ATOM 2248 O O . ASP A 1 292 ? -20.867 -1.636 2.828 1.00 93.06 292 ASP A O 1
ATOM 2252 N N . PHE A 1 293 ? -20.338 -0.465 4.669 1.00 94.31 293 PHE A N 1
ATOM 2253 C CA . PHE A 1 293 ? -19.483 -1.487 5.262 1.00 94.31 293 PHE A CA 1
ATOM 2254 C C . PHE A 1 293 ? -20.271 -2.260 6.330 1.00 94.31 293 PHE A C 1
ATOM 2256 O O . PHE A 1 293 ? -21.179 -1.707 6.943 1.00 94.31 293 PHE A O 1
ATOM 2263 N N . ASP A 1 294 ? -19.911 -3.523 6.570 1.00 95.94 294 ASP A N 1
ATOM 2264 C CA . ASP A 1 294 ? -20.484 -4.367 7.634 1.00 95.94 294 ASP A CA 1
ATOM 2265 C C . ASP A 1 294 ? -19.650 -4.320 8.924 1.00 95.94 294 ASP A C 1
ATOM 2267 O O . ASP A 1 294 ? -20.106 -4.702 10.005 1.00 95.94 294 ASP A O 1
ATOM 2271 N N . TRP A 1 295 ? -18.398 -3.871 8.816 1.00 96.94 295 TRP A N 1
ATOM 2272 C CA . TRP A 1 295 ? -17.501 -3.702 9.947 1.00 96.94 295 TRP A CA 1
ATOM 2273 C C . TRP A 1 295 ? -16.475 -2.597 9.700 1.00 96.94 295 TRP A C 1
ATOM 2275 O O . TRP A 1 295 ? -16.080 -2.310 8.565 1.00 96.94 295 TRP A O 1
ATOM 2285 N N . VAL A 1 296 ? -15.990 -2.029 10.804 1.00 98.19 296 VAL A N 1
ATOM 2286 C CA . VAL A 1 296 ? -14.867 -1.082 10.843 1.00 98.19 296 VAL A CA 1
ATOM 2287 C C . VAL A 1 296 ? -13.863 -1.556 11.874 1.00 98.19 296 VAL A C 1
ATOM 2289 O O . VAL A 1 296 ? -14.237 -2.115 12.904 1.00 98.19 296 VAL A O 1
ATOM 2292 N N . ALA A 1 297 ? -12.581 -1.344 11.606 1.00 98.19 297 ALA A N 1
ATOM 2293 C CA . ALA A 1 297 ? -11.533 -1.594 12.576 1.00 98.19 297 ALA A CA 1
ATOM 2294 C C . ALA A 1 297 ? -10.531 -0.444 12.640 1.00 98.19 297 ALA A C 1
ATOM 2296 O O . ALA A 1 297 ? -10.278 0.227 11.644 1.00 98.19 297 ALA A O 1
ATOM 2297 N N . VAL A 1 298 ? -9.936 -0.232 13.809 1.00 98.31 298 VAL A N 1
ATOM 2298 C CA . VAL A 1 298 ? -8.863 0.746 14.012 1.00 98.31 298 VAL A CA 1
ATOM 2299 C C . VAL A 1 298 ? -7.690 0.059 14.687 1.00 98.31 298 VAL A C 1
ATOM 2301 O O . VAL A 1 298 ? -7.851 -0.546 15.747 1.00 98.31 298 VAL A O 1
ATOM 2304 N N . THR A 1 299 ? -6.509 0.187 14.093 1.00 98.44 299 THR A N 1
ATOM 2305 C CA . THR A 1 299 ? -5.255 -0.280 14.679 1.00 98.44 299 THR A CA 1
ATOM 2306 C C . THR A 1 299 ? -4.582 0.878 15.398 1.00 98.44 299 THR A C 1
ATOM 2308 O O . THR A 1 299 ? -4.254 1.901 14.789 1.00 98.44 299 THR A O 1
ATOM 2311 N N . VAL A 1 300 ? -4.354 0.729 16.701 1.00 98.12 300 VAL A N 1
ATOM 2312 C CA . VAL A 1 300 ? -3.690 1.746 17.527 1.00 98.12 300 VAL A CA 1
ATOM 2313 C C . VAL A 1 300 ? -2.469 1.167 18.226 1.00 98.12 300 VAL A C 1
ATOM 2315 O O . VAL A 1 300 ? -2.470 -0.000 18.612 1.00 98.12 300 VAL A O 1
ATOM 2318 N N . ALA A 1 301 ? -1.435 1.986 18.419 1.00 97.69 301 ALA A N 1
ATOM 2319 C CA . ALA A 1 301 ? -0.315 1.611 19.275 1.00 97.69 301 ALA A CA 1
ATOM 2320 C C . ALA A 1 301 ? -0.767 1.559 20.742 1.00 97.69 301 ALA A C 1
ATOM 2322 O O . ALA A 1 301 ? -1.459 2.466 21.214 1.00 97.69 301 ALA A O 1
ATOM 2323 N N . THR A 1 302 ? -0.334 0.532 21.468 1.00 97.44 302 THR A N 1
ATOM 2324 C CA . THR A 1 302 ? -0.681 0.311 22.876 1.00 97.44 302 THR A CA 1
ATOM 2325 C C . THR A 1 302 ? 0.452 0.715 23.819 1.00 97.44 302 THR A C 1
ATOM 2327 O O . THR A 1 302 ? 1.594 0.938 23.409 1.00 97.44 302 THR A O 1
ATOM 2330 N N . GLY A 1 303 ? 0.119 0.895 25.094 1.00 96.81 303 GLY A N 1
ATOM 2331 C CA . GLY A 1 303 ? 1.067 1.250 26.151 1.00 96.81 303 GLY A CA 1
ATOM 2332 C C . GLY A 1 303 ? 0.357 1.701 27.427 1.00 96.81 303 GLY A C 1
ATOM 2333 O O . GLY A 1 303 ? -0.813 2.076 27.356 1.00 96.81 303 GLY A O 1
ATOM 2334 N N . PRO A 1 304 ? 1.028 1.700 28.589 1.00 96.69 304 PRO A N 1
ATOM 2335 C CA . PRO A 1 304 ? 0.383 1.952 29.882 1.00 96.69 304 PRO A CA 1
ATOM 2336 C C . PRO A 1 304 ? -0.284 3.335 29.969 1.00 96.69 304 PRO A C 1
ATOM 2338 O O . PRO A 1 304 ? -1.342 3.462 30.587 1.00 96.69 304 PRO A O 1
ATOM 2341 N N . ASP A 1 305 ? 0.275 4.331 29.273 1.00 95.38 305 ASP A N 1
ATOM 2342 C CA . ASP A 1 305 ? -0.174 5.732 29.280 1.00 95.38 305 ASP A CA 1
ATOM 2343 C C . ASP A 1 305 ? -0.988 6.139 28.040 1.00 95.38 305 ASP A C 1
ATOM 2345 O O . ASP A 1 305 ? -1.217 7.328 27.787 1.00 95.38 305 ASP A O 1
ATOM 2349 N N . GLN A 1 306 ? -1.415 5.175 27.219 1.00 97.56 306 GLN A N 1
ATOM 2350 C CA . GLN A 1 306 ? -2.264 5.476 26.068 1.00 97.56 306 GLN A CA 1
ATOM 2351 C C . GLN A 1 306 ? -3.706 5.782 26.501 1.00 97.56 306 GLN A C 1
ATOM 2353 O O . GLN A 1 306 ? -4.186 5.384 27.565 1.00 97.56 306 GLN A O 1
ATOM 2358 N N . GLY A 1 307 ? -4.397 6.546 25.662 1.00 97.88 307 GLY A N 1
ATOM 2359 C CA . GLY A 1 307 ? -5.724 7.079 25.926 1.00 97.88 307 GLY A CA 1
ATOM 2360 C C . GLY A 1 307 ? -6.863 6.147 25.530 1.00 97.88 307 GLY A C 1
ATOM 2361 O O . GLY A 1 307 ? -6.677 5.024 25.063 1.00 97.88 307 GLY A O 1
ATOM 2362 N N . ARG A 1 308 ? -8.079 6.662 25.705 1.00 98.56 308 ARG A N 1
ATOM 2363 C CA . ARG A 1 308 ? -9.324 6.027 25.270 1.00 98.56 308 ARG A CA 1
ATOM 2364 C C . ARG A 1 308 ? -9.895 6.736 24.052 1.00 98.56 308 ARG A C 1
ATOM 2366 O O . ARG A 1 308 ? -9.723 7.949 23.887 1.00 98.56 308 ARG A O 1
ATOM 2373 N N . PHE A 1 309 ? -10.637 5.998 23.244 1.00 98.75 309 PHE A N 1
ATOM 2374 C CA . PHE A 1 309 ? -11.367 6.530 22.101 1.00 98.75 309 PHE A CA 1
ATOM 2375 C C . PHE A 1 309 ? -12.740 5.870 21.985 1.00 98.75 309 PHE A C 1
ATOM 2377 O O . PHE A 1 309 ? -12.928 4.745 22.433 1.00 98.75 309 PHE A O 1
ATOM 2384 N N . ALA A 1 310 ? -13.698 6.577 21.400 1.00 98.69 310 ALA A N 1
ATOM 2385 C CA . ALA A 1 310 ? -14.951 6.003 20.940 1.00 98.69 310 ALA A CA 1
ATOM 2386 C C . ALA A 1 310 ? -14.854 5.719 19.441 1.00 98.69 310 ALA A C 1
ATOM 2388 O O . ALA A 1 310 ? -14.267 6.523 18.715 1.00 98.69 310 ALA A O 1
ATOM 2389 N N . LEU A 1 311 ? -15.434 4.615 18.985 1.00 98.69 311 LEU A N 1
ATOM 2390 C CA . LEU A 1 311 ? -15.679 4.339 17.576 1.00 98.69 311 LEU A CA 1
ATOM 2391 C C . LEU A 1 311 ? -17.189 4.308 17.354 1.00 98.69 311 LEU A C 1
ATOM 2393 O O . LEU A 1 311 ? -17.892 3.502 17.960 1.00 98.69 311 LEU A O 1
ATOM 2397 N N . THR A 1 312 ? -17.665 5.190 16.488 1.00 98.56 312 THR A N 1
ATOM 2398 C CA . THR A 1 312 ? -19.065 5.281 16.080 1.00 98.56 312 THR A CA 1
ATOM 2399 C C . THR A 1 312 ? -19.198 4.806 14.640 1.00 98.56 312 THR A C 1
ATOM 2401 O O . THR A 1 312 ? -18.410 5.229 13.798 1.00 98.56 312 THR A O 1
ATOM 2404 N N . VAL A 1 313 ? -20.173 3.948 14.355 1.00 97.50 313 VAL A N 1
ATOM 2405 C CA . VAL A 1 313 ? -20.547 3.466 13.018 1.00 97.50 313 VAL A CA 1
ATOM 2406 C C . VAL A 1 313 ? -22.061 3.503 12.915 1.00 97.50 313 VAL A C 1
ATOM 2408 O O . VAL A 1 313 ? -22.737 2.818 13.689 1.00 97.50 313 VAL A O 1
ATOM 2411 N N . GLY A 1 314 ? -22.585 4.288 11.973 1.00 90.75 314 GLY A N 1
ATOM 2412 C CA . GLY A 1 314 ? -24.012 4.606 11.965 1.00 90.75 314 GLY A CA 1
ATOM 2413 C C . GLY A 1 314 ? -24.439 5.099 13.353 1.00 90.75 314 GLY A C 1
ATOM 2414 O O . GLY A 1 314 ? -23.820 6.010 13.905 1.00 90.75 314 GLY A O 1
ATOM 2415 N N . ASP A 1 315 ? -25.415 4.420 13.954 1.00 90.25 315 ASP A N 1
ATOM 2416 C CA . ASP A 1 315 ? -25.945 4.759 15.281 1.00 90.25 315 ASP A CA 1
ATOM 2417 C C . ASP A 1 315 ? -25.254 4.020 16.443 1.00 90.25 315 ASP A C 1
ATOM 2419 O O . ASP A 1 315 ? -25.499 4.317 17.615 1.00 90.25 315 ASP A O 1
ATOM 2423 N N . ARG A 1 316 ? -24.372 3.051 16.160 1.00 97.38 316 ARG A N 1
ATOM 2424 C CA . ARG A 1 316 ? -23.647 2.306 17.202 1.00 97.38 316 ARG A CA 1
ATOM 2425 C C . ARG A 1 316 ? -22.384 3.038 17.608 1.00 97.38 316 ARG A C 1
ATOM 2427 O O . ARG A 1 316 ? -21.593 3.432 16.761 1.00 97.38 316 ARG A O 1
ATOM 2434 N N . THR A 1 317 ? -22.159 3.152 18.915 1.00 98.31 317 THR A N 1
ATOM 2435 C CA . THR A 1 317 ? -20.925 3.700 19.486 1.00 98.31 317 THR A CA 1
ATOM 2436 C C . THR A 1 317 ? -20.369 2.762 20.545 1.00 98.31 317 THR A C 1
ATOM 2438 O O . THR A 1 317 ? -21.072 2.402 21.485 1.00 98.31 317 THR A O 1
ATOM 2441 N N . GLU A 1 318 ? -19.087 2.429 20.429 1.00 98.44 318 GLU A N 1
ATOM 2442 C CA . GLU A 1 318 ? -18.338 1.655 21.420 1.00 98.44 318 GLU A CA 1
ATOM 2443 C C . GLU A 1 318 ? -17.113 2.431 21.899 1.00 98.44 318 GLU A C 1
ATOM 2445 O O . GLU A 1 318 ? -16.543 3.231 21.159 1.00 98.44 318 GLU A O 1
ATOM 2450 N N . GLN A 1 319 ? -16.707 2.216 23.151 1.00 98.44 319 GLN A N 1
ATOM 2451 C CA . GLN A 1 319 ? -15.511 2.832 23.724 1.00 98.44 319 GLN A CA 1
ATOM 2452 C C . GLN A 1 319 ? -14.409 1.794 23.896 1.00 98.44 319 GLN A C 1
ATOM 2454 O O . GLN A 1 319 ? -14.633 0.713 24.433 1.00 98.44 319 GLN A O 1
ATOM 2459 N N . PHE A 1 320 ? -13.198 2.174 23.512 1.00 98.31 320 PHE A N 1
ATOM 2460 C CA . PHE A 1 320 ? -12.009 1.344 23.578 1.00 98.31 320 PHE A CA 1
ATOM 2461 C C . PHE A 1 320 ? -10.902 2.049 24.359 1.00 98.31 320 PHE A C 1
ATOM 2463 O O . PHE A 1 320 ? -10.828 3.281 24.435 1.00 98.31 320 PHE A O 1
ATOM 2470 N N . SER A 1 321 ? -10.013 1.247 24.935 1.00 98.12 321 SER A N 1
ATOM 2471 C CA . SER A 1 321 ? -8.810 1.704 25.620 1.00 98.12 321 SER A CA 1
ATOM 2472 C C . SER A 1 321 ? -7.593 1.226 24.847 1.00 98.12 321 SER A C 1
ATOM 2474 O O . SER A 1 321 ? -7.464 0.034 24.600 1.00 98.12 321 SER A O 1
ATOM 2476 N N . ALA A 1 322 ? -6.681 2.137 24.508 1.00 97.81 322 ALA A N 1
ATOM 2477 C CA . ALA A 1 322 ? -5.385 1.779 23.936 1.00 97.81 322 ALA A CA 1
ATOM 2478 C C . ALA A 1 322 ? -4.355 1.398 25.021 1.00 97.81 322 ALA A C 1
ATOM 2480 O O . ALA A 1 322 ? -3.181 1.180 24.713 1.00 97.81 322 ALA A O 1
ATOM 2481 N N . ARG A 1 323 ? -4.759 1.332 26.301 1.00 97.88 323 ARG A N 1
ATOM 2482 C CA . ARG A 1 323 ? -3.875 0.865 27.375 1.00 97.88 323 ARG A CA 1
ATOM 2483 C C . ARG A 1 323 ? -3.546 -0.607 27.195 1.00 97.88 323 ARG A C 1
ATOM 2485 O O . ARG A 1 323 ? -4.433 -1.413 26.946 1.00 97.88 323 ARG A O 1
ATOM 2492 N N . GLY A 1 324 ? -2.277 -0.944 27.358 1.00 95.88 324 GLY A N 1
ATOM 2493 C CA . GLY A 1 324 ? -1.785 -2.302 27.186 1.00 95.88 324 GLY A CA 1
ATOM 2494 C C . GLY A 1 324 ? -0.267 -2.338 27.232 1.00 95.88 324 GLY A C 1
ATOM 2495 O O . GLY A 1 324 ? 0.370 -1.431 27.771 1.00 95.88 324 GLY A O 1
ATOM 2496 N N . GLU A 1 325 ? 0.312 -3.372 26.634 1.00 95.25 325 GLU A N 1
ATOM 2497 C CA . GLU A 1 325 ? 1.761 -3.522 26.549 1.00 95.25 325 GLU A CA 1
ATOM 2498 C C . GLU A 1 325 ? 2.388 -2.387 25.725 1.00 95.25 325 GLU A C 1
ATOM 2500 O O . GLU A 1 325 ? 1.893 -2.027 24.650 1.00 95.25 325 GLU A O 1
ATOM 2505 N N . ALA A 1 326 ? 3.483 -1.815 26.229 1.00 93.69 326 ALA A N 1
ATOM 2506 C CA . ALA A 1 326 ? 4.247 -0.802 25.512 1.00 93.69 326 ALA A CA 1
ATOM 2507 C C . ALA A 1 326 ? 4.916 -1.394 24.260 1.00 93.69 326 ALA A C 1
ATOM 2509 O O . ALA A 1 326 ? 5.343 -2.545 24.251 1.00 93.69 326 ALA A O 1
ATOM 2510 N N . GLY A 1 327 ? 5.022 -0.595 23.194 1.00 90.75 327 GLY A N 1
ATOM 2511 C CA . GLY A 1 327 ? 5.673 -1.027 21.949 1.00 90.75 327 GLY A CA 1
ATOM 2512 C C . GLY A 1 327 ? 4.880 -2.063 21.142 1.00 90.75 327 GLY A C 1
ATOM 2513 O O . GLY A 1 327 ? 5.433 -2.693 20.248 1.00 90.75 327 GLY A O 1
ATOM 2514 N N . SER A 1 328 ? 3.592 -2.250 21.440 1.00 94.88 328 SER A N 1
ATOM 2515 C CA . SER A 1 328 ? 2.691 -3.126 20.687 1.00 94.88 328 SER A CA 1
ATOM 2516 C C . SER A 1 328 ? 1.580 -2.327 19.997 1.00 94.88 328 SER A C 1
ATOM 2518 O O . SER A 1 328 ? 1.551 -1.093 20.048 1.00 94.88 328 SER A O 1
ATOM 2520 N N . ALA A 1 329 ? 0.699 -3.030 19.294 1.00 96.38 329 ALA A N 1
ATOM 2521 C CA . ALA A 1 329 ? -0.509 -2.485 18.707 1.00 96.38 329 ALA A CA 1
ATOM 2522 C C . ALA A 1 329 ? -1.658 -3.463 18.895 1.00 96.38 329 ALA A C 1
ATOM 2524 O O . ALA A 1 329 ? -1.461 -4.667 19.016 1.00 96.38 329 ALA A O 1
ATOM 2525 N N . GLN A 1 330 ? -2.867 -2.922 18.860 1.00 96.44 330 GLN A N 1
ATOM 2526 C CA . GLN A 1 330 ? -4.085 -3.707 18.871 1.00 96.44 330 GLN A CA 1
ATOM 2527 C C . GLN A 1 330 ? -5.035 -3.182 17.802 1.00 96.44 330 GLN A C 1
ATOM 2529 O O . GLN A 1 330 ? -5.182 -1.972 17.619 1.00 96.44 330 GLN A O 1
ATOM 2534 N N . THR A 1 331 ? -5.682 -4.114 17.104 1.00 97.75 331 THR A N 1
ATOM 2535 C CA . THR A 1 331 ? -6.778 -3.817 16.180 1.00 97.75 331 THR A CA 1
ATOM 2536 C C . THR A 1 331 ? -8.104 -3.972 16.914 1.00 97.75 331 THR A C 1
ATOM 2538 O O . THR A 1 331 ? -8.449 -5.067 17.355 1.00 97.75 331 THR A O 1
ATOM 2541 N N . PHE A 1 332 ? -8.858 -2.884 17.027 1.00 97.69 332 PHE A N 1
ATOM 2542 C CA . PHE A 1 332 ? -10.199 -2.865 17.604 1.00 97.69 332 PHE A CA 1
ATOM 2543 C C . PHE A 1 332 ? -11.218 -2.894 16.474 1.00 97.69 332 PHE A C 1
ATOM 2545 O O . PHE A 1 332 ? -11.278 -1.950 15.691 1.00 97.69 332 PHE A O 1
ATOM 2552 N N . ARG A 1 333 ? -11.987 -3.981 16.366 1.00 96.69 333 ARG A N 1
ATOM 2553 C CA . ARG A 1 333 ? -13.009 -4.178 15.330 1.00 96.69 333 ARG A CA 1
ATOM 2554 C C . ARG A 1 333 ? -14.401 -4.037 15.931 1.00 96.69 333 ARG A C 1
ATOM 2556 O O . ARG A 1 333 ? -14.681 -4.643 16.958 1.00 96.69 333 ARG A O 1
ATOM 2563 N N . MET A 1 334 ? -15.274 -3.321 15.235 1.00 97.25 334 MET A N 1
ATOM 2564 C CA . MET A 1 334 ? -16.699 -3.241 15.525 1.00 97.25 334 MET A CA 1
ATOM 2565 C C . MET A 1 334 ? -17.485 -3.778 14.325 1.00 97.25 334 MET A C 1
ATOM 2567 O O . MET A 1 334 ? -17.375 -3.254 13.215 1.00 97.25 334 MET A O 1
ATOM 2571 N N . ALA A 1 335 ? -18.261 -4.839 14.555 1.00 96.56 335 ALA A N 1
ATOM 2572 C CA . ALA A 1 335 ? -19.208 -5.385 13.587 1.00 96.56 335 ALA A CA 1
ATOM 2573 C C . ALA A 1 335 ? -20.500 -4.561 13.646 1.00 96.56 335 ALA A C 1
ATOM 2575 O O . ALA A 1 335 ? -21.368 -4.783 14.496 1.00 96.56 335 ALA A O 1
ATOM 2576 N N . ALA A 1 336 ? -20.569 -3.549 12.793 1.00 96.06 336 ALA A N 1
ATOM 2577 C CA . ALA A 1 336 ? -21.686 -2.633 12.685 1.00 96.06 336 ALA A CA 1
ATOM 2578 C C . ALA A 1 336 ? -21.793 -2.175 11.232 1.00 96.06 336 ALA A C 1
ATOM 2580 O O . ALA A 1 336 ? -20.789 -1.825 10.606 1.00 96.06 336 ALA A O 1
ATOM 2581 N N . ARG A 1 337 ? -23.023 -2.181 10.718 1.00 95.88 337 ARG A N 1
ATOM 2582 C CA . ARG A 1 337 ? -23.311 -1.720 9.369 1.00 95.88 337 ARG A CA 1
ATOM 2583 C C . ARG A 1 337 ? -23.427 -0.199 9.340 1.00 95.88 337 ARG A C 1
ATOM 2585 O O . ARG A 1 337 ? -24.087 0.374 10.205 1.00 95.88 337 ARG A O 1
ATOM 2592 N N . GLY A 1 338 ? -22.821 0.443 8.349 1.00 95.81 338 GLY A N 1
ATOM 2593 C CA . GLY A 1 338 ? -22.957 1.882 8.141 1.00 95.81 338 GLY A CA 1
ATOM 2594 C C . GLY A 1 338 ? -22.230 2.380 6.900 1.00 95.81 338 GLY A C 1
ATOM 2595 O O . GLY A 1 338 ? -21.433 1.665 6.295 1.00 95.81 338 GLY A O 1
ATOM 2596 N N . ASP A 1 339 ? -22.504 3.624 6.527 1.00 96.19 339 ASP A N 1
ATOM 2597 C CA . ASP A 1 339 ? -21.830 4.334 5.439 1.00 96.19 339 ASP A CA 1
ATOM 2598 C C . ASP A 1 339 ? -20.766 5.322 5.951 1.00 96.19 339 ASP A C 1
ATOM 2600 O O . ASP A 1 339 ? -19.879 5.730 5.197 1.00 96.19 339 ASP A O 1
ATOM 2604 N N . SER A 1 340 ? -20.803 5.653 7.245 1.00 97.00 340 SER A N 1
ATOM 2605 C CA . SER A 1 340 ? -19.863 6.547 7.916 1.00 97.00 340 SER A CA 1
ATOM 2606 C C . SER A 1 340 ? -19.395 5.998 9.262 1.00 97.00 340 SER A C 1
ATOM 2608 O O . SER A 1 340 ? -20.161 5.397 10.025 1.00 97.00 340 SER A O 1
ATOM 2610 N N . ALA A 1 341 ? -18.111 6.205 9.552 1.00 98.19 341 ALA A N 1
ATOM 2611 C CA . ALA A 1 341 ? -17.469 5.820 10.798 1.00 98.19 341 ALA A CA 1
ATOM 2612 C C . ALA A 1 341 ? -16.657 6.976 11.374 1.00 98.19 341 ALA A C 1
ATOM 2614 O O . ALA A 1 341 ? -15.960 7.684 10.647 1.00 98.19 341 ALA A O 1
ATOM 2615 N N . THR A 1 342 ? -16.701 7.155 12.692 1.00 98.62 342 THR A N 1
ATOM 2616 C CA . THR A 1 342 ? -15.946 8.200 13.385 1.00 98.62 342 THR A CA 1
ATOM 2617 C C . THR A 1 342 ? -15.223 7.650 14.605 1.00 98.62 342 THR A C 1
ATOM 2619 O O . THR A 1 342 ? -15.849 7.159 15.539 1.00 98.62 342 THR A O 1
ATOM 2622 N N . LEU A 1 343 ? -13.900 7.810 14.637 1.00 98.75 343 LEU A N 1
ATOM 2623 C CA . LEU A 1 343 ? -13.115 7.691 15.862 1.00 98.75 343 LEU A CA 1
ATOM 2624 C C . LEU A 1 343 ? -13.102 9.041 16.581 1.00 98.75 343 LEU A C 1
ATOM 2626 O O . LEU A 1 343 ? -12.763 10.050 15.968 1.00 98.75 343 LEU A O 1
ATOM 2630 N N . THR A 1 344 ? -13.402 9.061 17.880 1.00 98.81 344 THR A N 1
ATOM 2631 C CA . THR A 1 344 ? -13.346 10.257 18.738 1.00 98.81 344 THR A CA 1
ATOM 2632 C C . THR A 1 344 ? -12.446 10.019 19.946 1.00 98.81 344 THR A C 1
ATOM 2634 O O . THR A 1 344 ? -12.679 9.100 20.725 1.00 98.81 344 THR A O 1
ATOM 2637 N N . VAL A 1 345 ? -11.443 10.869 20.163 1.00 98.75 345 VAL A N 1
ATOM 2638 C CA . VAL A 1 345 ? -10.557 10.786 21.337 1.00 98.75 345 VAL A CA 1
ATOM 2639 C C . VAL A 1 345 ? -11.301 11.213 22.608 1.00 98.75 345 VAL A C 1
ATOM 2641 O O . VAL A 1 345 ? -11.816 12.330 22.692 1.00 98.75 345 VAL A O 1
ATOM 2644 N N . LEU A 1 346 ? -11.315 10.349 23.628 1.00 98.56 346 LEU A N 1
ATOM 2645 C CA . LEU A 1 346 ? -12.017 10.578 24.902 1.00 98.56 346 LEU A CA 1
ATOM 2646 C C . LEU A 1 346 ? -11.102 11.120 26.015 1.00 98.56 346 LEU A C 1
ATOM 2648 O O . LEU A 1 346 ? -11.592 11.641 27.022 1.00 98.56 346 LEU A O 1
ATOM 2652 N N . GLY A 1 347 ? -9.781 11.025 25.827 1.00 95.00 347 GLY A N 1
ATOM 2653 C CA . GLY A 1 347 ? -8.749 11.473 26.767 1.00 95.00 347 GLY A CA 1
ATOM 2654 C C . GLY A 1 347 ? -8.110 10.329 27.565 1.00 95.00 347 GLY A C 1
ATOM 2655 O O . GLY A 1 347 ? -8.249 9.156 27.220 1.00 95.00 347 GLY A O 1
ATOM 2656 N N . GLY A 1 348 ? -7.394 10.674 28.640 1.00 93.81 348 GLY A N 1
ATOM 2657 C CA . GLY A 1 348 ? -6.700 9.706 29.504 1.00 93.81 348 GLY A CA 1
ATOM 2658 C C . GLY A 1 348 ? -5.362 9.192 28.960 1.00 93.81 348 GLY A C 1
ATOM 2659 O O . GLY A 1 348 ? -4.890 8.166 29.442 1.00 93.81 348 GLY A O 1
ATOM 2660 N N . GLY A 1 349 ? -4.791 9.873 27.961 1.00 96.44 349 GLY A N 1
ATOM 2661 C CA . GLY A 1 349 ? -3.534 9.515 27.304 1.00 96.44 349 GLY A CA 1
ATOM 2662 C C . GLY A 1 349 ? -3.528 9.897 25.823 1.00 96.44 349 GLY A C 1
ATOM 2663 O O . GLY A 1 349 ? -4.444 10.567 25.338 1.00 96.44 349 GLY A O 1
ATOM 2664 N N . ASN A 1 350 ? -2.494 9.473 25.099 1.00 96.69 350 ASN A N 1
ATOM 2665 C CA . ASN A 1 350 ? -2.401 9.659 23.649 1.00 96.69 350 ASN A CA 1
ATOM 2666 C C . ASN A 1 350 ? -3.151 8.534 22.913 1.00 96.69 350 ASN A C 1
ATOM 2668 O O . ASN A 1 350 ? -3.122 7.388 23.343 1.00 96.69 350 ASN A O 1
ATOM 2672 N N . VAL A 1 351 ? -3.809 8.837 21.799 1.00 98.44 351 VAL A N 1
ATOM 2673 C CA . VAL A 1 351 ? -4.354 7.832 20.877 1.00 98.44 351 VAL A CA 1
ATOM 2674 C C . VAL A 1 351 ? -3.523 7.903 19.605 1.00 98.44 351 VAL A C 1
ATOM 2676 O O . VAL A 1 351 ? -3.505 8.936 18.937 1.00 98.44 351 VAL A O 1
ATOM 2679 N N . GLN A 1 352 ? -2.791 6.829 19.313 1.00 98.06 352 GLN A N 1
ATOM 2680 C CA . GLN A 1 352 ? -1.854 6.738 18.191 1.00 98.06 352 GLN A CA 1
ATOM 2681 C C . GLN A 1 352 ? -2.394 5.752 17.159 1.00 98.06 352 GLN A C 1
ATOM 2683 O O . GLN A 1 352 ? -2.195 4.548 17.292 1.00 98.06 352 GLN A O 1
ATOM 2688 N N . VAL A 1 353 ? -3.102 6.268 16.158 1.00 98.38 353 VAL A N 1
ATOM 2689 C CA . VAL A 1 353 ? -3.708 5.483 15.078 1.00 98.38 353 VAL A CA 1
ATOM 2690 C C . VAL A 1 353 ? -2.645 5.161 14.031 1.00 98.38 353 VAL A C 1
ATOM 2692 O O . VAL A 1 353 ? -2.026 6.064 13.464 1.00 98.38 353 VAL A O 1
ATOM 2695 N N . LEU A 1 354 ? -2.424 3.871 13.788 1.00 98.19 354 LEU A N 1
ATOM 2696 C CA . LEU A 1 354 ? -1.434 3.365 12.831 1.00 98.19 354 LEU A CA 1
ATOM 2697 C C . LEU A 1 354 ? -2.059 3.131 11.454 1.00 98.19 354 LEU A C 1
ATOM 2699 O O . LEU A 1 354 ? -1.471 3.462 10.421 1.00 98.19 354 LEU A O 1
ATOM 2703 N N . ASP A 1 355 ? -3.276 2.601 11.459 1.00 98.00 355 ASP A N 1
ATOM 2704 C CA . ASP A 1 355 ? -4.129 2.366 10.304 1.00 98.00 355 ASP A CA 1
ATOM 2705 C C . ASP A 1 355 ? -5.569 2.143 10.782 1.00 98.00 355 ASP A C 1
ATOM 2707 O O . ASP A 1 355 ? -5.854 2.011 11.975 1.00 98.00 355 ASP A O 1
ATOM 2711 N N . TRP A 1 356 ? -6.491 2.136 9.834 1.00 97.31 356 TRP A N 1
ATOM 2712 C CA . TRP A 1 356 ? -7.880 1.761 10.061 1.00 97.31 356 TRP A CA 1
ATOM 2713 C C . TRP A 1 356 ? -8.432 1.063 8.829 1.00 97.31 356 TRP A C 1
ATOM 2715 O O . TRP A 1 356 ? -7.827 1.106 7.760 1.00 97.31 356 TRP A O 1
ATOM 2725 N N . ALA A 1 357 ? -9.549 0.370 8.976 1.00 97.69 357 ALA A N 1
ATOM 2726 C CA . ALA A 1 357 ? -10.081 -0.527 7.971 1.00 97.69 357 ALA A CA 1
ATOM 2727 C C . ALA A 1 357 ? -11.602 -0.493 7.950 1.00 97.69 357 ALA A C 1
ATOM 2729 O O . ALA A 1 357 ? -12.239 -0.297 8.982 1.00 97.69 357 ALA A O 1
ATOM 2730 N N . SER A 1 358 ? -12.167 -0.773 6.784 1.00 97.12 358 SER A N 1
ATOM 2731 C CA . SER A 1 358 ? -13.577 -1.113 6.632 1.00 97.12 358 SER A CA 1
ATOM 2732 C C . SER A 1 358 ? -13.715 -2.326 5.725 1.00 97.12 358 SER A C 1
ATOM 2734 O O . SER A 1 358 ? -12.846 -2.604 4.890 1.00 97.12 358 SER A O 1
ATOM 2736 N N . GLY A 1 359 ? -14.805 -3.066 5.867 1.00 96.00 359 GLY A N 1
ATOM 2737 C CA . GLY A 1 359 ? -15.072 -4.164 4.957 1.00 96.00 359 GLY A CA 1
ATOM 2738 C C . GLY A 1 359 ? -16.468 -4.731 5.067 1.00 96.00 359 GLY A C 1
ATOM 2739 O O . GLY A 1 359 ? -17.288 -4.262 5.852 1.00 96.00 359 GLY A O 1
ATOM 2740 N N . LYS A 1 360 ? -16.702 -5.756 4.253 1.00 93.94 360 LYS A N 1
ATOM 2741 C CA . LYS A 1 360 ? -17.931 -6.544 4.244 1.00 93.94 360 LYS A CA 1
ATOM 2742 C C . LYS A 1 360 ? -17.673 -7.973 4.711 1.00 93.94 360 LYS A C 1
ATOM 2744 O O . LYS A 1 360 ? -16.519 -8.427 4.681 1.00 93.94 360 LYS A O 1
ATOM 2749 N N . GLU A 1 361 ? -18.729 -8.651 5.146 1.00 85.75 361 GLU A N 1
ATOM 2750 C CA . GLU A 1 361 ? -18.718 -10.063 5.571 1.00 85.75 361 GLU A CA 1
ATOM 2751 C C . GLU A 1 361 ? -19.163 -11.012 4.442 1.00 85.75 361 GLU A C 1
ATOM 2753 O O . GLU A 1 361 ? -19.699 -12.088 4.689 1.00 85.75 361 GLU A O 1
ATOM 2758 N N . GLU A 1 362 ? -18.937 -10.619 3.188 1.00 86.50 362 GLU A N 1
ATOM 2759 C CA . GLU A 1 362 ? -19.223 -11.428 2.002 1.00 86.50 362 GLU A CA 1
ATOM 2760 C C . GLU A 1 362 ? -17.931 -11.896 1.306 1.00 86.50 362 GLU A C 1
ATOM 2762 O O . GLU A 1 362 ? -16.887 -11.229 1.402 1.00 86.50 362 GLU A O 1
ATOM 2767 N N . PRO A 1 363 ? -17.960 -13.046 0.604 1.00 90.56 363 PRO A N 1
ATOM 2768 C CA . PRO A 1 363 ? -16.883 -13.435 -0.291 1.00 90.56 363 PRO A CA 1
ATOM 2769 C C . PRO A 1 363 ? -16.616 -12.343 -1.328 1.00 90.56 363 PRO A C 1
ATOM 2771 O O . PRO A 1 363 ? -17.525 -11.721 -1.869 1.00 90.56 363 PRO A O 1
ATOM 2774 N N . GLY A 1 364 ? -15.342 -12.112 -1.608 1.00 95.19 364 GLY A N 1
ATOM 2775 C CA . GLY A 1 364 ? -14.912 -11.134 -2.591 1.00 95.19 364 GLY A CA 1
ATOM 2776 C C . GLY A 1 364 ? -13.431 -10.835 -2.461 1.00 95.19 364 GLY A C 1
ATOM 2777 O O . GLY A 1 364 ? -12.713 -11.465 -1.677 1.00 95.19 364 GLY A O 1
ATOM 2778 N N . VAL A 1 365 ? -12.965 -9.846 -3.212 1.00 97.38 365 VAL A N 1
ATOM 2779 C CA . VAL A 1 365 ? -11.587 -9.364 -3.132 1.00 97.38 365 VAL A CA 1
ATOM 2780 C C . VAL A 1 365 ? -11.504 -8.193 -2.166 1.00 97.38 365 VAL A C 1
ATOM 2782 O O . VAL A 1 365 ? -12.221 -7.197 -2.289 1.00 97.38 365 VAL A O 1
ATOM 2785 N N . ARG A 1 366 ? -10.561 -8.294 -1.229 1.00 97.44 366 ARG A N 1
ATOM 2786 C CA . ARG A 1 366 ? -10.127 -7.189 -0.378 1.00 97.44 366 ARG A CA 1
ATOM 2787 C C . ARG A 1 366 ? -8.700 -6.826 -0.747 1.00 97.44 366 ARG A C 1
ATOM 2789 O O . ARG A 1 366 ? -7.768 -7.560 -0.434 1.00 97.44 366 ARG A O 1
ATOM 2796 N N . TYR A 1 367 ? -8.527 -5.695 -1.418 1.00 98.38 367 TYR A N 1
ATOM 2797 C CA . TYR A 1 367 ? -7.210 -5.240 -1.858 1.00 98.38 367 TYR A CA 1
ATOM 2798 C C . TYR A 1 367 ? -6.703 -4.141 -0.923 1.00 98.38 367 TYR A C 1
ATOM 2800 O O . TYR A 1 367 ? -7.131 -2.993 -1.012 1.00 98.38 367 TYR A O 1
ATOM 2808 N N . VAL A 1 368 ? -5.805 -4.495 -0.012 1.00 98.50 368 VAL A N 1
ATOM 2809 C CA . VAL A 1 368 ? -5.148 -3.595 0.941 1.00 98.50 368 VAL A CA 1
ATOM 2810 C C . VAL A 1 368 ? -3.886 -3.034 0.303 1.00 98.50 368 VAL A C 1
ATOM 2812 O O . VAL A 1 368 ? -3.120 -3.775 -0.310 1.00 98.50 368 VAL A O 1
ATOM 2815 N N . ASN A 1 369 ? -3.631 -1.737 0.465 1.00 98.19 369 ASN A N 1
ATOM 2816 C CA . ASN A 1 369 ? -2.390 -1.132 -0.002 1.00 98.19 369 ASN A CA 1
ATOM 2817 C C . ASN A 1 369 ? -1.805 -0.131 0.994 1.00 98.19 369 ASN A C 1
ATOM 2819 O O . ASN A 1 369 ? -2.515 0.727 1.519 1.00 98.19 369 ASN A O 1
ATOM 2823 N N . PHE A 1 370 ? -0.490 -0.217 1.188 1.00 97.62 370 PHE A N 1
ATOM 2824 C CA . PHE A 1 370 ? 0.298 0.721 1.976 1.00 97.62 370 PHE A CA 1
ATOM 2825 C C . PHE A 1 370 ? 1.493 1.201 1.164 1.00 97.62 370 PHE A C 1
ATOM 2827 O O . PHE A 1 370 ? 2.391 0.431 0.833 1.00 97.62 370 PHE A O 1
ATOM 2834 N N . GLY A 1 371 ? 1.510 2.493 0.850 1.00 95.56 371 GLY A N 1
ATOM 2835 C CA . GLY A 1 371 ? 2.617 3.105 0.133 1.00 95.56 371 GLY A CA 1
ATOM 2836 C C . GLY A 1 371 ? 3.112 4.371 0.810 1.00 95.56 371 GLY A C 1
ATOM 2837 O O . GLY A 1 371 ? 2.333 5.117 1.405 1.00 95.56 371 GLY A O 1
ATOM 2838 N N . LEU A 1 372 ? 4.408 4.640 0.661 1.00 95.00 372 LEU A N 1
ATOM 2839 C CA . LEU A 1 372 ? 5.021 5.910 1.042 1.00 95.00 372 LEU A CA 1
ATOM 2840 C C . LEU A 1 372 ? 5.708 6.540 -0.172 1.00 95.00 372 LEU A C 1
ATOM 2842 O O . LEU A 1 372 ? 6.536 5.918 -0.837 1.00 95.00 372 LEU A O 1
ATOM 2846 N N . ILE A 1 373 ? 5.377 7.802 -0.452 1.00 93.25 373 ILE A N 1
ATOM 2847 C CA . ILE A 1 373 ? 5.932 8.534 -1.596 1.00 93.25 373 ILE A CA 1
ATOM 2848 C C . ILE A 1 373 ? 7.456 8.638 -1.458 1.00 93.25 373 ILE A C 1
ATOM 2850 O O . ILE A 1 373 ? 7.951 9.163 -0.463 1.00 93.25 373 ILE A O 1
ATOM 2854 N N . GLY A 1 374 ? 8.187 8.165 -2.472 1.00 92.56 374 GLY A N 1
ATOM 2855 C CA . GLY A 1 374 ? 9.653 8.207 -2.505 1.00 92.56 374 GLY A CA 1
ATOM 2856 C C . GLY A 1 374 ? 10.343 7.164 -1.622 1.00 92.56 374 GLY A C 1
ATOM 2857 O O . GLY A 1 374 ? 11.549 7.256 -1.408 1.00 92.56 374 GLY A O 1
ATOM 2858 N N . ALA A 1 375 ? 9.608 6.193 -1.073 1.00 94.94 375 ALA A N 1
ATOM 2859 C CA . ALA A 1 375 ? 10.214 5.143 -0.271 1.00 94.94 375 ALA A CA 1
ATOM 2860 C C . ALA A 1 375 ? 11.032 4.161 -1.120 1.00 94.94 375 ALA A C 1
ATOM 2862 O O . ALA A 1 375 ? 10.623 3.757 -2.208 1.00 94.94 375 ALA A O 1
ATOM 2863 N N . THR A 1 376 ? 12.167 3.752 -0.566 1.00 96.56 376 THR A N 1
ATOM 2864 C CA . THR A 1 376 ? 12.917 2.549 -0.939 1.00 96.56 376 THR A CA 1
ATOM 2865 C C . THR A 1 376 ? 12.540 1.411 0.005 1.00 96.56 376 THR A C 1
ATOM 2867 O O . THR A 1 376 ? 12.011 1.663 1.095 1.00 96.56 376 THR A O 1
ATOM 2870 N N . ALA A 1 377 ? 12.873 0.166 -0.335 1.00 95.50 377 ALA A N 1
ATOM 2871 C CA . ALA A 1 377 ? 12.635 -0.979 0.552 1.00 95.50 377 ALA A CA 1
ATOM 2872 C C . ALA A 1 377 ? 13.299 -0.815 1.937 1.00 95.50 377 ALA A C 1
ATOM 2874 O O . ALA A 1 377 ? 12.804 -1.331 2.943 1.00 95.50 377 ALA A O 1
ATOM 2875 N N . ALA A 1 378 ? 14.385 -0.036 2.018 1.00 95.31 378 ALA A N 1
ATOM 2876 C CA . ALA A 1 378 ? 15.088 0.275 3.263 1.00 95.31 378 ALA A CA 1
ATOM 2877 C C . ALA A 1 378 ? 14.230 0.990 4.310 1.00 95.31 378 ALA A C 1
ATOM 2879 O O . ALA A 1 378 ? 14.566 0.957 5.497 1.00 95.31 378 ALA A O 1
ATOM 2880 N N . ILE A 1 379 ? 13.101 1.583 3.908 1.00 94.81 379 ILE A N 1
ATOM 2881 C CA . ILE A 1 379 ? 12.150 2.187 4.839 1.00 94.81 379 ILE A CA 1
ATOM 2882 C C . ILE A 1 379 ? 11.633 1.191 5.881 1.00 94.81 379 ILE A C 1
ATOM 2884 O O . ILE A 1 379 ? 11.389 1.561 7.028 1.00 94.81 379 ILE A O 1
ATOM 2888 N N . THR A 1 380 ? 11.535 -0.083 5.505 1.00 92.56 380 THR A N 1
ATOM 2889 C CA . THR A 1 380 ? 11.004 -1.159 6.350 1.00 92.56 380 THR A CA 1
ATOM 2890 C C . THR A 1 380 ? 11.900 -1.480 7.546 1.00 92.56 380 THR A C 1
ATOM 2892 O O . THR A 1 380 ? 11.426 -2.028 8.537 1.00 92.56 380 THR A O 1
ATOM 2895 N N . LYS A 1 381 ? 13.176 -1.062 7.529 1.00 93.88 381 LYS A N 1
ATOM 2896 C CA . LYS A 1 381 ? 14.068 -1.137 8.701 1.00 93.88 381 LYS A CA 1
ATOM 2897 C C . LYS A 1 381 ? 13.655 -0.184 9.826 1.00 93.88 381 LYS A C 1
ATOM 2899 O O . LYS A 1 381 ? 14.076 -0.370 10.960 1.00 93.88 381 LYS A O 1
ATOM 2904 N N . ARG A 1 382 ? 12.865 0.849 9.511 1.00 95.06 382 ARG A N 1
ATOM 2905 C CA . ARG A 1 382 ? 12.324 1.816 10.482 1.00 95.06 382 ARG A CA 1
ATOM 2906 C C . ARG A 1 382 ? 10.937 1.422 10.987 1.00 95.06 382 ARG A C 1
ATOM 2908 O O . ARG A 1 382 ? 10.407 2.096 11.863 1.00 95.06 382 ARG A O 1
ATOM 2915 N N . MET A 1 383 ? 10.341 0.382 10.405 1.00 94.31 383 MET A N 1
ATOM 2916 C CA . MET A 1 383 ? 9.069 -0.174 10.847 1.00 94.31 383 MET A CA 1
ATOM 2917 C C . MET A 1 383 ? 9.314 -1.196 11.954 1.00 94.31 383 MET A C 1
ATOM 2919 O O . MET A 1 383 ? 10.275 -1.969 11.916 1.00 94.31 383 MET A O 1
ATOM 2923 N N . ASP A 1 384 ? 8.441 -1.181 12.948 1.00 94.88 384 ASP A N 1
ATOM 2924 C CA . ASP A 1 384 ? 8.552 -2.026 14.122 1.00 94.88 384 ASP A CA 1
ATOM 2925 C C . ASP A 1 384 ? 8.095 -3.458 13.809 1.00 94.88 384 ASP A C 1
ATOM 2927 O O . ASP A 1 384 ? 7.045 -3.691 13.205 1.00 94.88 384 ASP A O 1
ATOM 2931 N N . ARG A 1 385 ? 8.902 -4.436 14.230 1.00 93.56 385 ARG A N 1
ATOM 2932 C CA . ARG A 1 385 ? 8.674 -5.862 13.957 1.00 93.56 385 ARG A CA 1
ATOM 2933 C C . ARG A 1 385 ? 7.371 -6.370 14.561 1.00 93.56 385 ARG A C 1
ATOM 2935 O O . ARG A 1 385 ? 6.665 -7.131 13.903 1.00 93.56 385 ARG A O 1
ATOM 2942 N N . LYS A 1 386 ? 7.061 -5.956 15.789 1.00 94.38 386 LYS A N 1
ATOM 2943 C CA . LYS A 1 386 ? 5.858 -6.381 16.498 1.00 94.38 386 LYS A CA 1
ATOM 2944 C C . LYS A 1 386 ? 4.624 -5.763 15.857 1.00 94.38 386 LYS A C 1
ATOM 2946 O O . LYS A 1 386 ? 3.646 -6.461 15.627 1.00 94.38 386 LYS A O 1
ATOM 2951 N N . LEU A 1 387 ? 4.694 -4.489 15.473 1.00 96.12 387 LEU A N 1
ATOM 2952 C CA . LEU A 1 387 ? 3.569 -3.823 14.808 1.00 96.12 387 LEU A CA 1
ATOM 2953 C C . LEU A 1 387 ? 3.296 -4.401 13.414 1.00 96.12 387 LEU A C 1
ATOM 2955 O O . LEU A 1 387 ? 2.138 -4.574 13.044 1.00 96.12 387 LEU A O 1
ATOM 2959 N N . ILE A 1 388 ? 4.341 -4.767 12.660 1.00 95.12 388 ILE A N 1
ATOM 2960 C CA . ILE A 1 388 ? 4.178 -5.503 11.396 1.00 95.12 388 ILE A CA 1
ATOM 2961 C C . ILE A 1 388 ? 3.471 -6.843 11.633 1.00 95.12 388 ILE A C 1
ATOM 2963 O O . ILE A 1 388 ? 2.569 -7.185 10.870 1.00 95.12 388 ILE A O 1
ATOM 2967 N N . ALA A 1 389 ? 3.860 -7.593 12.668 1.00 95.56 389 ALA A N 1
ATOM 2968 C CA . ALA A 1 389 ? 3.225 -8.868 12.997 1.00 95.56 389 ALA A CA 1
ATOM 2969 C C . ALA A 1 389 ? 1.735 -8.691 13.338 1.00 95.56 389 ALA A C 1
ATOM 2971 O O . ALA A 1 389 ? 0.896 -9.396 12.777 1.00 95.56 389 ALA A O 1
ATOM 2972 N N . GLU A 1 390 ? 1.391 -7.696 14.162 1.00 95.25 390 GLU A N 1
ATOM 2973 C CA . GLU A 1 390 ? -0.006 -7.370 14.480 1.00 95.25 390 GLU A CA 1
ATOM 2974 C C . GLU A 1 390 ? -0.798 -6.946 13.236 1.00 95.25 390 GLU A C 1
ATOM 2976 O O . GLU A 1 390 ? -1.928 -7.396 13.035 1.00 95.25 390 GLU A O 1
ATOM 2981 N N . ASN A 1 391 ? -0.201 -6.150 12.340 1.00 95.88 391 ASN A N 1
ATOM 2982 C CA . ASN A 1 391 ? -0.843 -5.813 11.073 1.00 95.88 391 ASN A CA 1
ATOM 2983 C C . ASN A 1 391 ? -1.080 -7.054 10.202 1.00 95.88 391 ASN A C 1
ATOM 2985 O O . ASN A 1 391 ? -2.171 -7.204 9.659 1.00 95.88 391 ASN A O 1
ATOM 2989 N N . LEU A 1 392 ? -0.097 -7.947 10.058 1.00 97.19 392 LEU A N 1
ATOM 2990 C CA . LEU A 1 392 ? -0.246 -9.160 9.247 1.00 97.19 392 LEU A CA 1
ATOM 2991 C C . LEU A 1 392 ? -1.300 -10.107 9.820 1.00 97.19 392 LEU A C 1
ATOM 2993 O O . LEU A 1 392 ? -2.093 -10.651 9.054 1.00 97.19 392 LEU A O 1
ATOM 2997 N N . LYS A 1 393 ? -1.370 -10.235 11.147 1.00 95.69 393 LYS A N 1
ATOM 2998 C CA . LYS A 1 393 ? -2.422 -10.987 11.836 1.00 95.69 393 LYS A CA 1
ATOM 2999 C C . LYS A 1 393 ? -3.810 -10.396 11.567 1.00 95.69 393 LYS A C 1
ATOM 3001 O O . LYS A 1 393 ? -4.745 -11.141 11.290 1.00 95.69 393 LYS A O 1
ATOM 3006 N N . ALA A 1 394 ? -3.942 -9.070 11.614 1.00 95.06 394 ALA A N 1
ATOM 3007 C CA . ALA A 1 394 ? -5.210 -8.378 11.382 1.00 95.06 394 ALA A CA 1
ATOM 3008 C C . ALA A 1 394 ? -5.647 -8.371 9.905 1.00 95.06 394 ALA A C 1
ATOM 3010 O O . ALA A 1 394 ? -6.839 -8.447 9.608 1.00 95.06 394 ALA A O 1
ATOM 3011 N N . ILE A 1 395 ? -4.698 -8.260 8.973 1.00 97.06 395 ILE A N 1
ATOM 3012 C CA . ILE A 1 395 ? -4.957 -8.282 7.525 1.00 97.06 395 ILE A CA 1
ATOM 3013 C C . ILE A 1 395 ? -5.239 -9.713 7.057 1.00 97.06 395 ILE A C 1
ATOM 3015 O O . ILE A 1 395 ? -6.108 -9.914 6.209 1.00 97.06 395 ILE A O 1
ATOM 3019 N N . ASN A 1 396 ? -4.521 -10.693 7.617 1.00 96.00 396 ASN A N 1
ATOM 3020 C CA . ASN A 1 396 ? -4.549 -12.104 7.235 1.00 96.00 396 ASN A CA 1
ATOM 3021 C C . ASN A 1 396 ? -4.472 -12.290 5.701 1.00 96.00 396 ASN A C 1
ATOM 3023 O O . ASN A 1 396 ? -5.440 -12.750 5.083 1.00 96.00 396 ASN A O 1
ATOM 3027 N N . PRO A 1 397 ? -3.373 -11.841 5.059 1.00 98.06 397 PRO A N 1
ATOM 3028 C CA . PRO A 1 397 ? -3.276 -11.819 3.607 1.00 98.06 397 PRO A CA 1
ATOM 3029 C C . PRO A 1 397 ? -3.164 -13.229 3.022 1.00 98.06 397 PRO A C 1
ATOM 3031 O O . PRO A 1 397 ? -2.481 -14.097 3.559 1.00 98.06 397 PRO A O 1
ATOM 3034 N N . ASP A 1 398 ? -3.793 -13.427 1.869 1.00 97.69 398 ASP A N 1
ATOM 3035 C CA . ASP A 1 398 ? -3.597 -14.598 1.014 1.00 97.69 398 ASP A CA 1
ATOM 3036 C C . ASP A 1 398 ? -2.498 -14.370 -0.023 1.00 97.69 398 ASP A C 1
ATOM 3038 O O . ASP A 1 398 ? -1.869 -15.325 -0.474 1.00 97.69 398 ASP A O 1
ATOM 3042 N N . VAL A 1 399 ? -2.289 -13.108 -0.409 1.00 98.62 399 VAL A N 1
ATOM 3043 C CA . VAL A 1 399 ? -1.260 -12.686 -1.359 1.00 98.62 399 VAL A CA 1
ATOM 3044 C C . VAL A 1 399 ? -0.579 -11.428 -0.834 1.00 98.62 399 VAL A C 1
ATOM 3046 O O . VAL A 1 399 ? -1.259 -10.485 -0.422 1.00 98.62 399 VAL A O 1
ATOM 3049 N N . ILE A 1 400 ? 0.751 -11.390 -0.873 1.00 98.88 400 ILE A N 1
ATOM 3050 C CA . ILE A 1 400 ? 1.558 -10.211 -0.547 1.00 98.88 400 ILE A CA 1
ATOM 3051 C C . ILE A 1 400 ? 2.287 -9.745 -1.809 1.00 98.88 400 ILE A C 1
ATOM 3053 O O . ILE A 1 400 ? 3.092 -10.477 -2.378 1.00 98.88 400 ILE A O 1
ATOM 3057 N N . VAL A 1 401 ? 2.023 -8.509 -2.232 1.00 98.81 401 VAL A N 1
ATOM 3058 C CA . VAL A 1 401 ? 2.694 -7.837 -3.348 1.00 98.81 401 VAL A CA 1
ATOM 3059 C C . VAL A 1 401 ? 3.736 -6.868 -2.795 1.00 98.81 401 VAL A C 1
ATOM 3061 O O . VAL A 1 401 ? 3.402 -5.881 -2.133 1.00 98.81 401 VAL A O 1
ATOM 3064 N N . PHE A 1 402 ? 5.004 -7.148 -3.077 1.00 98.50 402 PHE A N 1
ATOM 3065 C CA . PHE A 1 402 ? 6.135 -6.281 -2.775 1.00 98.50 402 PHE A CA 1
ATOM 3066 C C . PHE A 1 402 ? 6.391 -5.337 -3.956 1.00 98.50 402 PHE A C 1
ATOM 3068 O O . PHE A 1 402 ? 6.891 -5.753 -5.000 1.00 98.50 402 PHE A O 1
ATOM 3075 N N . GLY A 1 403 ? 6.044 -4.066 -3.773 1.00 97.06 403 GLY A N 1
ATOM 3076 C CA . GLY A 1 403 ? 6.106 -2.988 -4.761 1.00 97.06 403 GLY A CA 1
ATOM 3077 C C . GLY A 1 403 ? 7.081 -1.865 -4.404 1.00 97.06 403 GLY A C 1
ATOM 3078 O O . GLY A 1 403 ? 6.809 -0.704 -4.708 1.00 97.06 403 GLY A O 1
ATOM 3079 N N . TYR A 1 404 ? 8.195 -2.180 -3.732 1.00 95.56 404 TYR A N 1
ATOM 3080 C CA . TYR A 1 404 ? 9.340 -1.267 -3.620 1.00 95.56 404 TYR A CA 1
ATOM 3081 C C . TYR A 1 404 ? 10.329 -1.579 -4.732 1.00 95.56 404 TYR A C 1
ATOM 3083 O O . TYR A 1 404 ? 10.888 -2.676 -4.776 1.00 95.56 404 TYR A O 1
ATOM 3091 N N . ALA A 1 405 ? 10.517 -0.641 -5.653 1.00 90.62 405 ALA A N 1
ATOM 3092 C CA . ALA A 1 405 ? 11.307 -0.947 -6.833 1.00 90.62 405 ALA A CA 1
ATOM 3093 C C . ALA A 1 405 ? 11.882 0.293 -7.516 1.00 90.62 405 ALA A C 1
ATOM 3095 O O . ALA A 1 405 ? 13.083 0.345 -7.784 1.00 90.62 405 ALA A O 1
ATOM 3096 N N . THR A 1 406 ? 11.053 1.304 -7.782 1.00 92.25 406 THR A N 1
ATOM 3097 C CA . THR A 1 406 ? 11.464 2.443 -8.609 1.00 92.25 406 THR A CA 1
ATOM 3098 C C . THR A 1 406 ? 12.588 3.229 -7.942 1.00 92.25 406 THR A C 1
ATOM 3100 O O . THR A 1 406 ? 13.639 3.428 -8.542 1.00 92.25 406 THR A O 1
ATOM 3103 N N . ASN A 1 407 ? 12.420 3.628 -6.679 1.00 96.56 407 ASN A N 1
ATOM 3104 C CA . ASN A 1 407 ? 13.442 4.423 -5.988 1.00 96.56 407 ASN A CA 1
ATOM 3105 C C . ASN A 1 407 ? 14.726 3.620 -5.729 1.00 96.56 407 ASN A C 1
ATOM 3107 O O . ASN A 1 407 ? 15.815 4.177 -5.838 1.00 96.56 407 ASN A O 1
ATOM 3111 N N . ASP A 1 408 ? 14.607 2.320 -5.441 1.00 95.31 408 ASP A N 1
ATOM 3112 C CA . ASP A 1 408 ? 15.751 1.426 -5.234 1.00 95.31 408 ASP A CA 1
ATOM 3113 C C . ASP A 1 408 ? 16.596 1.287 -6.513 1.00 95.31 408 ASP A C 1
ATOM 3115 O O . ASP A 1 408 ? 17.819 1.382 -6.465 1.00 95.31 408 ASP A O 1
ATOM 3119 N N . GLY A 1 409 ? 15.955 1.131 -7.678 1.00 93.12 409 GLY A N 1
ATOM 3120 C CA . GLY A 1 409 ? 16.644 1.046 -8.970 1.00 93.12 409 GLY A CA 1
ATOM 3121 C C . GLY A 1 409 ? 17.171 2.385 -9.507 1.00 93.12 409 GLY A C 1
ATOM 3122 O O . GLY A 1 409 ? 18.001 2.398 -10.420 1.00 93.12 409 GLY A O 1
ATOM 3123 N N . PHE A 1 410 ? 16.704 3.510 -8.960 1.00 94.94 410 PHE A N 1
ATOM 3124 C CA . PHE A 1 410 ? 17.207 4.854 -9.269 1.00 94.94 410 PHE A CA 1
ATOM 3125 C C . PHE A 1 410 ? 18.407 5.268 -8.404 1.00 94.94 410 PHE A C 1
ATOM 3127 O O . PHE A 1 410 ? 19.053 6.269 -8.728 1.00 94.94 410 PHE A O 1
ATOM 3134 N N . ASP A 1 411 ? 18.715 4.524 -7.338 1.00 94.00 411 ASP A N 1
ATOM 3135 C CA . ASP A 1 411 ? 19.885 4.767 -6.498 1.00 94.00 411 ASP A CA 1
ATOM 3136 C C . ASP A 1 411 ? 21.166 4.330 -7.223 1.00 94.00 411 ASP A C 1
ATOM 3138 O O . ASP A 1 411 ? 21.389 3.149 -7.487 1.00 94.00 411 ASP A O 1
ATOM 3142 N N . ASP A 1 412 ? 22.042 5.287 -7.535 1.00 93.00 412 ASP A N 1
ATOM 3143 C CA . ASP A 1 412 ? 23.330 5.003 -8.179 1.00 93.00 412 ASP A CA 1
ATOM 3144 C C . ASP A 1 412 ? 24.278 4.196 -7.275 1.00 93.00 412 ASP A C 1
ATOM 3146 O O . ASP A 1 412 ? 25.178 3.522 -7.784 1.00 93.00 412 ASP A O 1
ATOM 3150 N N . ASN A 1 413 ? 24.045 4.212 -5.958 1.00 93.50 413 ASN A N 1
ATOM 3151 C CA . ASN A 1 413 ? 24.787 3.430 -4.971 1.00 93.50 413 ASN A CA 1
ATOM 3152 C C . ASN A 1 413 ? 24.163 2.054 -4.709 1.00 93.50 413 ASN A C 1
ATOM 3154 O O . ASN A 1 413 ? 24.596 1.363 -3.788 1.00 93.50 413 ASN A O 1
ATOM 3158 N N . PHE A 1 414 ? 23.163 1.643 -5.499 1.00 94.69 414 PHE A N 1
ATOM 3159 C CA . PHE A 1 414 ? 22.559 0.323 -5.376 1.00 94.69 414 PHE A CA 1
ATOM 3160 C C . PHE A 1 414 ? 23.627 -0.778 -5.421 1.00 94.69 414 PHE A C 1
ATOM 3162 O O . PHE A 1 414 ? 24.348 -0.949 -6.419 1.00 94.69 414 PHE A O 1
ATOM 3169 N N . ASP A 1 415 ? 23.669 -1.538 -4.331 1.00 96.06 415 ASP A N 1
ATOM 3170 C CA . ASP A 1 415 ? 24.455 -2.746 -4.162 1.00 96.06 415 ASP A CA 1
ATOM 3171 C C . ASP A 1 415 ? 23.513 -3.946 -4.025 1.00 96.06 415 ASP A C 1
ATOM 3173 O O . ASP A 1 415 ? 22.688 -4.025 -3.111 1.00 96.06 415 ASP A O 1
ATOM 3177 N N . THR A 1 416 ? 23.645 -4.898 -4.947 1.00 96.44 416 THR A N 1
ATOM 3178 C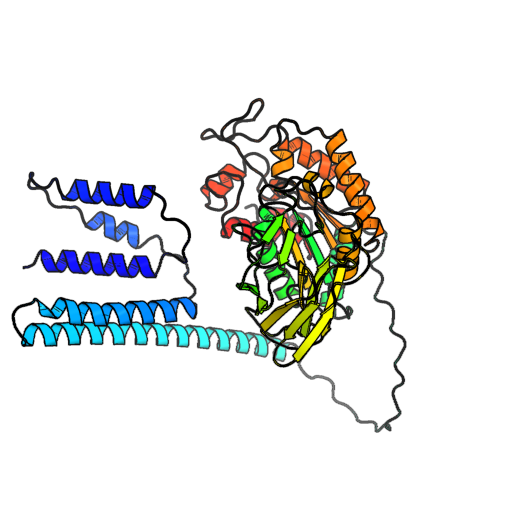 CA . THR A 1 416 ? 22.756 -6.059 -5.033 1.00 96.44 416 THR A CA 1
ATOM 3179 C C . THR A 1 416 ? 22.805 -6.915 -3.766 1.00 96.44 416 THR A C 1
ATOM 3181 O O . THR A 1 416 ? 21.764 -7.394 -3.316 1.00 96.44 416 THR A O 1
ATOM 3184 N N . GLY A 1 417 ? 23.990 -7.115 -3.180 1.00 96.75 417 GLY A N 1
ATOM 3185 C CA . GLY A 1 417 ? 24.174 -8.014 -2.039 1.00 96.75 417 GLY A CA 1
ATOM 3186 C C . GLY A 1 417 ? 23.464 -7.512 -0.784 1.00 96.75 417 GLY A C 1
ATOM 3187 O O . GLY A 1 417 ? 22.611 -8.204 -0.220 1.00 96.75 417 GLY A O 1
ATOM 3188 N N . SER A 1 418 ? 23.772 -6.283 -0.373 1.00 96.00 418 SER A N 1
ATOM 3189 C CA . SER A 1 418 ? 23.152 -5.635 0.787 1.00 96.00 418 SER A CA 1
ATOM 3190 C C . SER A 1 418 ? 21.650 -5.413 0.599 1.00 96.00 418 SER A C 1
ATOM 3192 O O . SER A 1 418 ? 20.881 -5.565 1.556 1.00 96.00 418 SER A O 1
ATOM 3194 N N . TYR A 1 419 ? 21.211 -5.124 -0.630 1.00 96.81 419 TYR A N 1
ATOM 3195 C CA . TYR A 1 419 ? 19.795 -4.997 -0.950 1.00 96.81 419 TYR A CA 1
ATOM 3196 C C . TYR A 1 419 ? 19.043 -6.320 -0.778 1.00 96.81 419 TYR A C 1
ATOM 3198 O O . TYR A 1 419 ? 18.055 -6.373 -0.041 1.00 96.81 419 TYR A O 1
ATOM 3206 N N . LEU A 1 420 ? 19.526 -7.408 -1.389 1.00 97.38 420 LEU A N 1
ATOM 3207 C CA . LEU A 1 420 ? 18.878 -8.716 -1.282 1.00 97.38 420 LEU A CA 1
ATOM 3208 C C . LEU A 1 420 ? 18.911 -9.265 0.147 1.00 97.38 420 LEU A C 1
ATOM 3210 O O . LEU A 1 420 ? 17.945 -9.896 0.567 1.00 97.38 420 LEU A O 1
ATOM 3214 N N . ALA A 1 421 ? 19.964 -8.998 0.926 1.00 96.56 421 ALA A N 1
ATOM 3215 C CA . ALA A 1 421 ? 20.002 -9.365 2.343 1.00 96.56 421 ALA A CA 1
ATOM 3216 C C . ALA A 1 421 ? 18.883 -8.676 3.144 1.00 96.56 421 ALA A C 1
ATOM 3218 O O . ALA A 1 421 ? 18.195 -9.312 3.943 1.00 96.56 421 ALA A O 1
ATOM 3219 N N . MET A 1 422 ? 18.656 -7.386 2.892 1.00 95.81 422 MET A N 1
ATOM 3220 C CA . MET A 1 422 ? 17.578 -6.623 3.518 1.00 95.81 422 MET A CA 1
ATOM 3221 C C . MET A 1 422 ? 16.188 -7.110 3.093 1.00 95.81 422 MET A C 1
ATOM 3223 O O . MET A 1 422 ? 15.317 -7.274 3.947 1.00 95.81 422 MET A O 1
ATOM 3227 N N . VAL A 1 423 ? 15.971 -7.339 1.795 1.00 97.38 423 VAL A N 1
ATOM 3228 C CA . VAL A 1 423 ? 14.697 -7.866 1.283 1.00 97.38 423 VAL A CA 1
ATOM 3229 C C . VAL A 1 423 ? 14.428 -9.256 1.857 1.00 97.38 423 VAL A C 1
ATOM 3231 O O . VAL A 1 423 ? 13.310 -9.520 2.294 1.00 97.38 423 VAL A O 1
ATOM 3234 N N . ARG A 1 424 ? 15.451 -10.116 1.942 1.00 97.62 424 ARG A N 1
ATOM 3235 C CA . ARG A 1 424 ? 15.349 -11.450 2.548 1.00 97.62 424 ARG A CA 1
ATOM 3236 C C . ARG A 1 424 ? 14.930 -11.387 4.012 1.00 97.62 424 ARG A C 1
ATOM 3238 O O . ARG A 1 424 ? 14.031 -12.123 4.398 1.00 97.62 424 ARG A O 1
ATOM 3245 N N . ASP A 1 425 ? 15.535 -10.511 4.812 1.00 95.31 425 ASP A N 1
ATOM 3246 C CA . ASP A 1 425 ? 15.161 -10.341 6.223 1.00 95.31 425 ASP A CA 1
ATOM 3247 C C . ASP A 1 425 ? 13.692 -9.912 6.378 1.00 95.31 425 ASP A C 1
ATOM 3249 O O . ASP A 1 425 ? 12.970 -10.464 7.207 1.00 95.31 425 ASP A O 1
ATOM 3253 N N . LEU A 1 426 ? 13.213 -8.971 5.558 1.00 95.38 426 LEU A N 1
ATOM 3254 C CA . LEU A 1 426 ? 11.799 -8.588 5.572 1.00 95.38 426 LEU A CA 1
ATOM 3255 C C . LEU A 1 426 ? 10.891 -9.743 5.129 1.00 95.38 426 LEU A C 1
ATOM 3257 O O . LEU A 1 426 ? 9.915 -10.043 5.816 1.00 95.38 426 LEU A O 1
ATOM 3261 N N . TYR A 1 427 ? 11.219 -10.392 4.009 1.00 97.62 427 TYR A N 1
ATOM 3262 C CA . TYR A 1 427 ? 10.472 -11.522 3.459 1.00 97.62 427 TYR A CA 1
ATOM 3263 C C . TYR A 1 427 ? 10.310 -12.634 4.498 1.00 97.62 427 TYR A C 1
ATOM 3265 O O . TYR A 1 427 ? 9.188 -13.051 4.768 1.00 97.62 427 TYR A O 1
ATOM 3273 N N . GLN A 1 428 ? 11.398 -13.054 5.150 1.00 96.44 428 GLN A N 1
ATOM 3274 C CA . GLN A 1 428 ? 11.353 -14.121 6.152 1.00 96.44 428 GLN A CA 1
ATOM 3275 C C . GLN A 1 428 ? 10.536 -13.718 7.384 1.00 96.44 428 GLN A C 1
ATOM 3277 O O . GLN A 1 428 ? 9.706 -14.497 7.854 1.00 96.44 428 GLN A O 1
ATOM 3282 N N . ARG A 1 429 ? 10.692 -12.478 7.873 1.00 94.19 429 ARG A N 1
ATOM 3283 C CA . ARG A 1 429 ? 9.889 -11.967 8.996 1.00 94.19 429 ARG A CA 1
ATOM 3284 C C . ARG A 1 429 ? 8.397 -11.958 8.674 1.00 94.19 429 ARG A C 1
ATOM 3286 O O . ARG A 1 429 ? 7.597 -12.378 9.502 1.00 94.19 429 ARG A O 1
ATOM 3293 N N . MET A 1 430 ? 8.015 -11.494 7.486 1.00 97.69 430 MET A N 1
ATOM 3294 C CA . MET A 1 430 ? 6.610 -11.438 7.079 1.00 97.69 430 MET A CA 1
ATOM 3295 C C . MET A 1 430 ? 6.045 -12.832 6.777 1.00 97.69 430 MET A C 1
ATOM 3297 O O . MET A 1 430 ? 4.931 -13.131 7.198 1.00 97.69 430 MET A O 1
ATOM 3301 N N . LYS A 1 431 ? 6.815 -13.711 6.124 1.00 96.88 431 LYS A N 1
ATOM 3302 C CA . LYS A 1 431 ? 6.428 -15.103 5.851 1.00 96.88 431 LYS A CA 1
ATOM 3303 C C . LYS A 1 431 ? 6.200 -15.896 7.138 1.00 96.88 431 LYS A C 1
ATOM 3305 O O . LYS A 1 431 ? 5.251 -16.664 7.199 1.00 96.88 431 LYS A O 1
ATOM 3310 N N . ALA A 1 432 ? 6.985 -15.655 8.189 1.00 96.31 432 ALA A N 1
ATOM 3311 C CA . ALA A 1 432 ? 6.755 -16.274 9.496 1.00 96.31 432 ALA A CA 1
ATOM 3312 C C . ALA A 1 432 ? 5.395 -15.889 10.118 1.00 96.31 432 ALA A C 1
ATOM 3314 O O . ALA A 1 432 ? 4.804 -16.688 10.835 1.00 96.31 432 ALA A O 1
ATOM 3315 N N . GLN A 1 433 ? 4.890 -14.682 9.838 1.00 96.56 433 GLN A N 1
ATOM 3316 C CA . GLN A 1 433 ? 3.604 -14.191 10.359 1.00 96.56 433 GLN A CA 1
ATOM 3317 C C . GLN A 1 433 ? 2.421 -14.486 9.422 1.00 96.56 433 GLN A C 1
ATOM 3319 O O . GLN A 1 433 ? 1.281 -14.563 9.870 1.00 96.56 433 GLN A O 1
ATOM 3324 N N . ALA A 1 434 ? 2.683 -14.667 8.126 1.00 97.31 434 ALA A N 1
ATOM 3325 C CA . ALA A 1 434 ? 1.695 -15.007 7.107 1.00 97.31 434 ALA A CA 1
ATOM 3326 C C . ALA A 1 434 ? 2.172 -16.210 6.264 1.00 97.31 434 ALA A C 1
ATOM 3328 O O . ALA A 1 434 ? 2.407 -16.071 5.062 1.00 97.31 434 ALA A O 1
ATOM 3329 N N . PRO A 1 435 ? 2.316 -17.410 6.863 1.00 95.75 435 PRO A N 1
ATOM 3330 C CA . PRO A 1 435 ? 2.949 -18.559 6.203 1.00 95.75 435 PRO A CA 1
ATOM 3331 C C . PRO A 1 435 ? 2.142 -19.116 5.027 1.00 95.75 435 PRO A C 1
ATOM 3333 O O . PRO A 1 435 ? 2.695 -19.799 4.172 1.00 95.75 435 PRO A O 1
ATOM 3336 N N . LYS A 1 436 ? 0.838 -18.819 4.974 1.00 93.25 436 LYS A N 1
ATOM 3337 C CA . LYS A 1 436 ? -0.074 -19.251 3.905 1.00 93.25 436 LYS A CA 1
ATOM 3338 C C . LYS A 1 436 ? -0.179 -18.251 2.750 1.00 93.25 436 LYS A C 1
ATOM 3340 O O . LYS A 1 436 ? -0.938 -18.516 1.816 1.00 93.25 436 LYS A O 1
ATOM 3345 N N . ALA A 1 437 ? 0.495 -17.102 2.846 1.00 97.31 437 ALA A N 1
ATOM 3346 C CA . ALA A 1 437 ? 0.431 -16.059 1.834 1.00 97.31 437 ALA A CA 1
ATOM 3347 C C . ALA A 1 437 ? 1.404 -16.347 0.689 1.00 97.31 437 ALA A C 1
ATOM 3349 O O . ALA A 1 437 ? 2.599 -16.549 0.913 1.00 97.31 437 ALA A O 1
ATOM 3350 N N . ASP A 1 438 ? 0.896 -16.303 -0.538 1.00 97.94 438 ASP A N 1
ATOM 3351 C CA . ASP A 1 438 ? 1.728 -16.333 -1.736 1.00 97.94 438 ASP A CA 1
ATOM 3352 C C . ASP A 1 438 ? 2.346 -14.954 -1.990 1.00 97.94 438 ASP A C 1
ATOM 3354 O O . ASP A 1 438 ? 1.758 -13.919 -1.670 1.00 97.94 438 ASP A O 1
ATOM 3358 N N . TRP A 1 439 ? 3.548 -14.925 -2.562 1.00 98.38 439 TRP A N 1
ATOM 3359 C CA . TRP A 1 439 ? 4.298 -13.686 -2.763 1.00 98.38 439 TRP A CA 1
ATOM 3360 C C . TRP A 1 439 ? 4.373 -13.295 -4.231 1.00 98.38 439 TRP A C 1
ATOM 3362 O O . TRP A 1 439 ? 4.588 -14.132 -5.106 1.00 98.38 439 TRP A O 1
ATOM 3372 N N . VAL A 1 440 ? 4.256 -11.993 -4.474 1.00 98.75 440 VAL A N 1
ATOM 3373 C CA . VAL A 1 440 ? 4.481 -11.353 -5.768 1.00 98.75 440 VAL A CA 1
ATOM 3374 C C . VAL A 1 440 ? 5.531 -10.264 -5.594 1.00 98.75 440 VAL A C 1
ATOM 3376 O O . VAL A 1 440 ? 5.354 -9.349 -4.791 1.00 98.75 440 VAL A O 1
ATOM 3379 N N . PHE A 1 441 ? 6.597 -10.316 -6.381 1.00 98.50 441 PHE A N 1
ATOM 3380 C CA . PHE A 1 441 ? 7.552 -9.222 -6.512 1.00 98.50 441 PHE A CA 1
ATOM 3381 C C . PHE A 1 441 ? 7.226 -8.415 -7.768 1.00 98.50 441 PHE A C 1
ATOM 3383 O O . PHE A 1 441 ? 7.296 -8.920 -8.889 1.00 98.50 441 PHE A O 1
ATOM 3390 N N . LEU A 1 442 ? 6.851 -7.152 -7.570 1.00 98.00 442 LEU A N 1
ATOM 3391 C CA . LEU A 1 442 ? 6.569 -6.219 -8.651 1.00 98.00 442 LEU A CA 1
ATOM 3392 C C . LEU A 1 442 ? 7.894 -5.632 -9.154 1.00 98.00 442 LEU A C 1
ATOM 3394 O O . LEU A 1 442 ? 8.561 -4.874 -8.446 1.00 98.00 442 LEU A O 1
ATOM 3398 N N . GLY A 1 443 ? 8.289 -5.985 -10.375 1.00 96.44 443 GLY A N 1
ATOM 3399 C CA . GLY A 1 443 ? 9.442 -5.393 -11.039 1.00 96.44 443 GLY A CA 1
ATOM 3400 C C . GLY A 1 443 ? 9.248 -3.893 -11.250 1.00 96.44 443 GLY A C 1
ATOM 3401 O O . GLY A 1 443 ? 8.145 -3.437 -11.554 1.00 96.44 443 GLY A O 1
ATOM 3402 N N . ALA A 1 444 ? 10.323 -3.116 -11.100 1.00 96.56 444 ALA A N 1
ATOM 3403 C CA . ALA A 1 444 ? 10.276 -1.680 -11.351 1.00 96.56 444 ALA A CA 1
ATOM 3404 C C . ALA A 1 444 ? 9.765 -1.392 -12.766 1.00 96.56 444 ALA A C 1
ATOM 3406 O O . ALA A 1 444 ? 10.293 -1.953 -13.726 1.00 96.56 444 ALA A O 1
ATOM 3407 N N . ALA A 1 445 ? 8.818 -0.466 -12.904 1.00 97.50 445 ALA A N 1
ATOM 3408 C CA . ALA A 1 445 ? 8.472 0.121 -14.195 1.00 97.50 445 ALA A CA 1
ATOM 3409 C C . ALA A 1 445 ? 9.711 0.692 -14.899 1.00 97.50 445 ALA A C 1
ATOM 3411 O O . ALA A 1 445 ? 10.713 1.023 -14.251 1.00 97.50 445 ALA A O 1
ATOM 3412 N N . ASP A 1 446 ? 9.654 0.843 -16.226 1.00 97.31 446 ASP A N 1
ATOM 3413 C CA . ASP A 1 446 ? 10.632 1.687 -16.909 1.00 97.31 446 ASP A CA 1
ATOM 3414 C C . ASP A 1 446 ? 10.516 3.130 -16.439 1.00 97.31 446 ASP A C 1
ATOM 3416 O O . ASP A 1 446 ? 9.425 3.664 -16.241 1.00 97.31 446 ASP A O 1
ATOM 3420 N N . GLY A 1 447 ? 11.670 3.755 -16.247 1.00 96.62 447 GLY A N 1
ATOM 3421 C CA . GLY A 1 447 ? 11.761 5.109 -15.747 1.00 96.62 447 GLY A CA 1
ATOM 3422 C C . GLY A 1 447 ? 13.052 5.753 -16.211 1.00 96.62 447 GLY A C 1
ATOM 3423 O O . GLY A 1 447 ? 14.066 5.076 -16.376 1.00 96.62 447 GLY A O 1
ATOM 3424 N N . LEU A 1 448 ? 13.017 7.063 -16.445 1.00 96.81 448 LEU A N 1
ATOM 3425 C CA . LEU A 1 448 ? 14.147 7.813 -16.989 1.00 96.81 448 LEU A CA 1
ATOM 3426 C C . LEU A 1 448 ? 14.485 9.017 -16.120 1.00 96.81 448 LEU A C 1
ATOM 3428 O O . LEU A 1 448 ? 13.659 9.552 -15.390 1.00 96.81 448 LEU A O 1
ATOM 3432 N N . ARG A 1 449 ? 15.721 9.486 -16.267 1.00 94.81 449 ARG A N 1
ATOM 3433 C CA . ARG A 1 449 ? 16.232 10.718 -15.662 1.00 94.81 449 ARG A CA 1
ATOM 3434 C C . ARG A 1 449 ? 17.001 11.537 -16.692 1.00 94.81 449 ARG A C 1
ATOM 3436 O O . ARG A 1 449 ? 17.497 10.998 -17.678 1.00 94.81 449 ARG A O 1
ATOM 3443 N N . GLN A 1 450 ? 17.116 12.843 -16.471 1.00 91.56 450 GLN A N 1
ATOM 3444 C CA . GLN A 1 450 ? 17.849 13.739 -17.382 1.00 91.56 450 GLN A CA 1
ATOM 3445 C C . GLN A 1 450 ? 19.350 13.838 -17.066 1.00 91.56 450 GLN A C 1
ATOM 3447 O O . GLN A 1 450 ? 20.130 14.340 -17.871 1.00 91.56 450 GLN A O 1
ATOM 3452 N N . ARG A 1 451 ? 19.770 13.387 -15.879 1.00 81.81 451 ARG A N 1
ATOM 3453 C CA . ARG A 1 451 ? 21.149 13.480 -15.380 1.00 81.81 451 ARG A CA 1
ATOM 3454 C C . ARG A 1 451 ? 21.554 12.159 -14.739 1.00 81.81 451 ARG A C 1
ATOM 3456 O O . ARG A 1 451 ? 20.708 11.500 -14.149 1.00 81.81 451 ARG A O 1
ATOM 3463 N N . GLY A 1 452 ? 22.832 11.801 -14.841 1.00 73.44 452 GLY A N 1
ATOM 3464 C CA . GLY A 1 452 ? 23.378 10.586 -14.234 1.00 73.44 452 GLY A CA 1
ATOM 3465 C C . GLY A 1 452 ? 24.524 9.984 -15.043 1.00 73.44 452 GLY A C 1
ATOM 3466 O O . GLY A 1 452 ? 24.426 9.868 -16.267 1.00 73.44 452 GLY A O 1
ATOM 3467 N N . LYS A 1 453 ? 25.618 9.609 -14.370 1.00 74.00 453 LYS A N 1
ATOM 3468 C CA . LYS A 1 453 ? 26.749 8.910 -15.005 1.00 74.00 453 LYS A CA 1
ATOM 3469 C C . LYS A 1 453 ? 26.343 7.470 -15.361 1.00 74.00 453 LYS A C 1
ATOM 3471 O O . LYS A 1 453 ? 25.420 6.920 -14.765 1.00 74.00 453 LYS A O 1
ATOM 3476 N N . GLY A 1 454 ? 26.974 6.887 -16.384 1.00 77.44 454 GLY A N 1
ATOM 3477 C CA . GLY A 1 454 ? 26.734 5.495 -16.810 1.00 77.44 454 GLY A CA 1
ATOM 3478 C C . GLY A 1 454 ? 25.331 5.194 -17.360 1.00 77.44 454 GLY A C 1
ATOM 3479 O O . GLY A 1 454 ? 24.979 4.036 -17.534 1.00 77.44 454 GLY A O 1
ATOM 3480 N N . SER A 1 455 ? 24.511 6.220 -17.605 1.00 80.69 455 SER A N 1
ATOM 3481 C CA . SER A 1 455 ? 23.111 6.065 -18.014 1.00 80.69 455 SER A CA 1
ATOM 3482 C C . SER A 1 455 ? 22.983 6.029 -19.545 1.00 80.69 455 SER A C 1
ATOM 3484 O O . SER A 1 455 ? 23.340 7.007 -20.218 1.00 80.69 455 SER A O 1
ATOM 3486 N N . SER A 1 456 ? 22.444 4.935 -20.090 1.00 86.25 456 SER A N 1
ATOM 3487 C CA . SER A 1 456 ? 22.188 4.771 -21.530 1.00 86.25 456 SER A CA 1
ATOM 3488 C C . SER A 1 456 ? 21.143 5.770 -22.026 1.00 86.25 456 SER A C 1
ATOM 3490 O O . SER A 1 456 ? 20.153 6.034 -21.343 1.00 86.25 456 SER A O 1
ATOM 3492 N N . ALA A 1 457 ? 21.365 6.357 -23.203 1.00 91.88 457 ALA A N 1
ATOM 3493 C CA . ALA A 1 457 ? 20.488 7.388 -23.753 1.00 91.88 457 ALA A CA 1
ATOM 3494 C C . ALA A 1 457 ? 19.188 6.805 -24.336 1.00 91.88 457 ALA A C 1
ATOM 3496 O O . ALA A 1 457 ? 19.210 5.805 -25.044 1.00 91.88 457 ALA A O 1
ATOM 3497 N N . CYS A 1 458 ? 18.073 7.498 -24.098 1.00 92.25 458 CYS A N 1
ATOM 3498 C CA . CYS A 1 458 ? 16.727 7.161 -24.582 1.00 92.25 458 CYS A CA 1
ATOM 3499 C C . CYS A 1 458 ? 16.106 8.272 -25.455 1.00 92.25 458 CYS A C 1
ATOM 3501 O O . CYS A 1 458 ? 14.889 8.310 -25.673 1.00 92.25 458 CYS A O 1
ATOM 3503 N N . GLY A 1 459 ? 16.941 9.204 -25.930 1.00 89.69 459 GLY A N 1
ATOM 3504 C CA . GLY A 1 459 ? 16.551 10.363 -26.735 1.00 89.69 459 GLY A CA 1
ATOM 3505 C C . GLY A 1 459 ? 15.970 11.532 -25.926 1.00 89.69 459 GLY A C 1
ATOM 3506 O O . GLY A 1 459 ? 15.447 11.367 -24.825 1.00 89.69 459 GLY A O 1
ATOM 3507 N N . GLY A 1 460 ? 16.062 12.748 -26.479 1.00 86.12 460 GLY A N 1
ATOM 3508 C CA . GLY A 1 460 ? 15.488 13.961 -25.872 1.00 86.12 460 GLY A CA 1
ATOM 3509 C C . GLY A 1 460 ? 16.081 14.334 -24.507 1.00 86.12 460 GLY A C 1
ATOM 3510 O O . GLY A 1 460 ? 15.365 14.849 -23.654 1.00 86.12 460 GLY A O 1
ATOM 3511 N N . GLY A 1 461 ? 17.358 14.012 -24.272 1.00 91.00 461 GLY A N 1
ATOM 3512 C CA . GLY A 1 461 ? 18.045 14.248 -22.996 1.00 91.00 461 GLY A CA 1
ATOM 3513 C C . GLY A 1 461 ? 17.709 13.247 -21.884 1.00 91.00 461 GLY A C 1
ATOM 3514 O O . GLY A 1 461 ? 18.270 13.350 -20.797 1.00 91.00 461 GLY A O 1
ATOM 3515 N N . TRP A 1 462 ? 16.836 12.269 -22.139 1.00 95.75 462 TRP A N 1
ATOM 3516 C CA . TRP A 1 462 ? 16.458 11.242 -21.169 1.00 95.75 462 TRP A CA 1
ATOM 3517 C C . TRP A 1 462 ? 17.389 10.039 -21.212 1.00 95.75 462 TRP A C 1
ATOM 3519 O O . TRP A 1 462 ? 17.864 9.642 -22.280 1.00 95.75 462 TRP A O 1
ATOM 3529 N N . ARG A 1 463 ? 17.635 9.448 -20.044 1.00 95.12 463 ARG A N 1
ATOM 3530 C CA . ARG A 1 463 ? 18.538 8.312 -19.867 1.00 95.12 463 ARG A CA 1
ATOM 3531 C C . ARG A 1 463 ? 17.984 7.314 -18.856 1.00 95.12 463 ARG A C 1
ATOM 3533 O O . ARG A 1 463 ? 17.351 7.723 -17.882 1.00 95.12 463 ARG A O 1
ATOM 3540 N N . THR A 1 464 ? 18.263 6.032 -19.064 1.00 94.75 464 THR A N 1
ATOM 3541 C CA . THR A 1 464 ? 17.914 4.956 -18.123 1.00 94.75 464 THR A CA 1
ATOM 3542 C C . THR A 1 464 ? 18.824 5.015 -16.895 1.00 94.75 464 THR A C 1
ATOM 3544 O O . THR A 1 464 ? 20.043 5.087 -17.073 1.00 94.75 464 THR A O 1
ATOM 3547 N N . PRO A 1 465 ? 18.298 4.963 -15.658 1.00 95.06 465 PRO A N 1
ATOM 3548 C CA . PRO A 1 465 ? 19.136 4.813 -14.476 1.00 95.06 465 PRO A CA 1
ATOM 3549 C C . PRO A 1 465 ? 19.984 3.532 -14.571 1.00 95.06 465 PRO A C 1
ATOM 3551 O O . PRO A 1 465 ? 19.455 2.466 -14.888 1.00 95.06 465 PRO A O 1
ATOM 3554 N N . PRO A 1 466 ? 21.297 3.604 -14.299 1.00 92.94 466 PRO A N 1
ATOM 3555 C CA . PRO A 1 466 ? 22.246 2.535 -14.608 1.00 92.94 466 PRO A CA 1
ATOM 3556 C C . PRO A 1 466 ? 22.016 1.279 -13.763 1.00 92.94 466 PRO A C 1
ATOM 3558 O O . PRO A 1 466 ? 22.375 0.180 -14.176 1.00 92.94 466 PRO A O 1
ATOM 3561 N N . LYS A 1 467 ? 21.409 1.431 -12.582 1.00 95.12 467 LYS A N 1
ATOM 3562 C CA . LYS A 1 467 ? 21.161 0.341 -11.634 1.00 95.12 467 LYS A CA 1
ATOM 3563 C C . LYS A 1 467 ? 19.782 -0.301 -11.783 1.00 95.12 467 LYS A C 1
ATOM 3565 O O . LYS A 1 467 ? 19.567 -1.390 -11.259 1.00 95.12 467 LYS A O 1
ATOM 3570 N N . LEU A 1 468 ? 18.881 0.300 -12.560 1.00 95.44 468 LEU A N 1
ATOM 3571 C CA . LEU A 1 468 ? 17.488 -0.134 -12.661 1.00 95.44 468 LEU A CA 1
ATOM 3572 C C . LEU A 1 468 ? 17.347 -1.546 -13.251 1.00 95.44 468 LEU A C 1
ATOM 3574 O O . LEU A 1 468 ? 16.598 -2.366 -12.728 1.00 95.44 468 LEU A O 1
ATOM 3578 N N . ALA A 1 469 ? 18.113 -1.867 -14.298 1.00 94.06 469 ALA A N 1
ATOM 3579 C CA . ALA A 1 469 ? 18.110 -3.208 -14.888 1.00 94.06 469 ALA A CA 1
ATOM 3580 C C . ALA A 1 469 ? 18.700 -4.267 -13.937 1.00 94.06 469 ALA A C 1
ATOM 3582 O O . ALA A 1 469 ? 18.178 -5.378 -13.843 1.00 94.06 469 ALA A O 1
ATOM 3583 N N . ALA A 1 470 ? 19.761 -3.917 -13.201 1.00 95.44 470 ALA A N 1
ATOM 3584 C CA . ALA A 1 470 ? 20.373 -4.808 -12.217 1.00 95.44 470 ALA A CA 1
ATOM 3585 C C . ALA A 1 470 ? 19.417 -5.100 -11.050 1.00 95.44 470 ALA A C 1
ATOM 3587 O O . ALA A 1 470 ? 19.290 -6.256 -10.649 1.00 95.44 470 ALA A O 1
ATOM 3588 N N . HIS A 1 471 ? 18.698 -4.081 -10.566 1.00 97.12 471 HIS A N 1
ATOM 3589 C CA . HIS A 1 471 ? 17.645 -4.229 -9.559 1.00 97.12 471 HIS A CA 1
ATOM 3590 C C . HIS A 1 471 ? 16.551 -5.202 -10.022 1.00 97.12 471 HIS A C 1
ATOM 3592 O O . HIS A 1 471 ? 16.278 -6.183 -9.328 1.00 97.12 471 HIS A O 1
ATOM 3598 N N . ARG A 1 472 ? 15.991 -5.008 -11.227 1.00 96.69 472 ARG A N 1
ATOM 3599 C CA . ARG A 1 472 ? 14.965 -5.912 -11.784 1.00 96.69 472 ARG A CA 1
ATOM 3600 C C . ARG A 1 472 ? 15.457 -7.350 -11.882 1.00 96.69 472 ARG A C 1
ATOM 3602 O O . ARG A 1 472 ? 14.775 -8.255 -11.409 1.00 96.69 472 ARG A O 1
ATOM 3609 N N . LYS A 1 473 ? 16.662 -7.554 -12.428 1.00 97.06 473 LYS A N 1
ATOM 3610 C CA . LYS A 1 473 ? 17.281 -8.882 -12.544 1.00 97.06 473 LYS A CA 1
ATOM 3611 C C . LYS A 1 473 ? 17.443 -9.549 -11.175 1.00 97.06 473 LYS A C 1
ATOM 3613 O O . LYS A 1 473 ? 17.127 -10.728 -11.038 1.00 97.06 473 LYS A O 1
ATOM 3618 N N . ALA A 1 474 ? 17.912 -8.802 -10.175 1.00 97.56 474 ALA A N 1
ATOM 3619 C CA . ALA A 1 474 ? 18.084 -9.303 -8.815 1.00 97.56 474 ALA A CA 1
ATOM 3620 C C . ALA A 1 474 ? 16.747 -9.719 -8.184 1.00 97.56 474 ALA A C 1
ATOM 3622 O O . ALA A 1 474 ? 16.662 -10.793 -7.596 1.00 97.56 474 ALA A O 1
ATOM 3623 N N . MET A 1 475 ? 15.693 -8.917 -8.355 1.00 97.88 475 MET A N 1
ATOM 3624 C CA . MET A 1 475 ? 14.364 -9.232 -7.823 1.00 97.88 475 MET A CA 1
ATOM 3625 C C . MET A 1 475 ? 13.680 -10.391 -8.549 1.00 97.88 475 MET A C 1
ATOM 3627 O O . MET A 1 475 ? 13.045 -11.216 -7.897 1.00 97.88 475 MET A O 1
ATOM 3631 N N . ALA A 1 476 ? 13.857 -10.508 -9.867 1.00 97.81 476 ALA A N 1
ATOM 3632 C CA . ALA A 1 476 ? 13.377 -11.659 -10.627 1.00 97.81 476 ALA A CA 1
ATOM 3633 C C . ALA A 1 476 ? 14.057 -12.960 -10.170 1.00 97.81 476 ALA A C 1
ATOM 3635 O O . ALA A 1 476 ? 13.395 -13.984 -10.020 1.00 97.81 476 ALA A O 1
ATOM 3636 N N . GLN A 1 477 ? 15.371 -12.920 -9.914 1.00 97.50 477 GLN A N 1
ATOM 3637 C CA . GLN A 1 477 ? 16.093 -14.063 -9.352 1.00 97.50 477 GLN A CA 1
ATOM 3638 C C . GLN A 1 477 ? 15.614 -14.383 -7.934 1.00 97.50 477 GLN A C 1
ATOM 3640 O O . GLN A 1 477 ? 15.295 -15.531 -7.652 1.00 97.50 477 GLN A O 1
ATOM 3645 N N . PHE A 1 478 ? 15.486 -13.370 -7.071 1.00 97.62 478 PHE A N 1
ATOM 3646 C CA . PHE A 1 478 ? 14.998 -13.555 -5.707 1.00 97.62 478 PHE A CA 1
ATOM 3647 C C . PHE A 1 478 ? 13.610 -14.206 -5.676 1.00 97.62 478 PHE A C 1
ATOM 3649 O O . PHE A 1 478 ? 13.374 -15.095 -4.862 1.00 97.62 478 PHE A O 1
ATOM 3656 N N . ALA A 1 479 ? 12.705 -13.793 -6.567 1.00 97.56 479 ALA A N 1
ATOM 3657 C CA . ALA A 1 479 ? 11.378 -14.384 -6.676 1.00 97.56 479 ALA A CA 1
ATOM 3658 C C . ALA A 1 479 ? 11.447 -15.877 -7.035 1.00 97.56 479 ALA A C 1
ATOM 3660 O O . ALA A 1 479 ? 10.836 -16.693 -6.350 1.00 97.56 479 ALA A O 1
ATOM 3661 N N . ARG A 1 480 ? 12.257 -16.241 -8.042 1.00 95.38 480 ARG A N 1
ATOM 3662 C CA . ARG A 1 480 ? 12.479 -17.645 -8.428 1.00 95.38 480 ARG A CA 1
ATOM 3663 C C . ARG A 1 480 ? 13.042 -18.477 -7.278 1.00 95.38 480 ARG A C 1
ATOM 3665 O O . ARG A 1 480 ? 12.502 -19.535 -6.982 1.00 95.38 480 ARG A O 1
ATOM 3672 N N . ASP A 1 481 ? 14.071 -17.974 -6.600 1.00 96.06 481 ASP A N 1
ATOM 3673 C CA . ASP A 1 481 ? 14.755 -18.691 -5.514 1.00 96.06 481 ASP A CA 1
ATOM 3674 C C . ASP A 1 481 ? 13.865 -18.926 -4.282 1.00 96.06 481 ASP A C 1
ATOM 3676 O O . ASP A 1 481 ? 14.193 -19.745 -3.427 1.00 96.06 481 ASP A O 1
ATOM 3680 N N . ASN A 1 482 ? 12.761 -18.184 -4.154 1.00 95.38 482 ASN A N 1
ATOM 3681 C CA . ASN A 1 482 ? 11.875 -18.224 -2.990 1.00 95.38 482 ASN A CA 1
ATOM 3682 C C . ASN A 1 482 ? 10.451 -18.684 -3.333 1.00 95.38 482 ASN A C 1
ATOM 3684 O O . ASN A 1 482 ? 9.547 -18.450 -2.526 1.00 95.38 482 ASN A O 1
ATOM 3688 N N . ASP A 1 483 ? 10.262 -19.308 -4.504 1.00 94.38 483 ASP A N 1
ATOM 3689 C CA . ASP A 1 483 ? 8.958 -19.750 -5.011 1.00 94.38 483 ASP A CA 1
ATOM 3690 C C . ASP A 1 483 ? 7.894 -18.646 -4.869 1.00 94.38 483 ASP A C 1
ATOM 3692 O O . ASP A 1 483 ? 6.883 -18.757 -4.171 1.00 94.38 483 ASP A O 1
ATOM 3696 N N . ALA A 1 484 ? 8.196 -17.504 -5.483 1.00 97.25 484 ALA A N 1
ATOM 3697 C CA . ALA A 1 484 ? 7.333 -16.340 -5.557 1.00 97.25 484 ALA A CA 1
ATOM 3698 C C . ALA A 1 484 ? 7.122 -15.937 -7.019 1.00 97.25 484 ALA A C 1
ATOM 3700 O O . ALA A 1 484 ? 7.976 -16.147 -7.882 1.00 97.25 484 ALA A O 1
ATOM 3701 N N . ALA A 1 485 ? 5.982 -15.314 -7.300 1.00 97.75 485 ALA A N 1
ATOM 3702 C CA . ALA A 1 485 ? 5.694 -14.786 -8.621 1.00 97.75 485 ALA A CA 1
ATOM 3703 C C . ALA A 1 485 ? 6.458 -13.472 -8.853 1.00 97.75 485 ALA A C 1
ATOM 3705 O O . ALA A 1 485 ? 6.673 -12.682 -7.930 1.00 97.75 485 ALA A O 1
ATOM 3706 N N . TYR A 1 486 ? 6.835 -13.210 -10.101 1.00 98.12 486 TYR A N 1
ATOM 3707 C CA . TYR A 1 486 ? 7.450 -11.954 -10.521 1.00 98.12 486 TYR A CA 1
ATOM 3708 C C . TYR A 1 486 ? 6.665 -11.373 -11.690 1.00 98.12 486 TYR A C 1
ATOM 3710 O O . TYR A 1 486 ? 6.419 -12.078 -12.668 1.00 98.12 486 TYR A O 1
ATOM 3718 N N . TRP A 1 487 ? 6.298 -10.096 -11.600 1.00 98.00 487 TRP A N 1
ATOM 3719 C CA . TRP A 1 487 ? 5.708 -9.373 -12.725 1.00 98.00 487 TRP A CA 1
ATOM 3720 C C . TRP A 1 487 ? 6.647 -8.272 -13.189 1.00 98.00 487 TRP A C 1
ATOM 3722 O O . TRP A 1 487 ? 6.948 -7.349 -12.429 1.00 98.00 487 TRP A O 1
ATOM 3732 N N . ASP A 1 488 ? 7.102 -8.361 -14.436 1.00 96.81 488 ASP A N 1
ATOM 3733 C CA . ASP A 1 488 ? 8.004 -7.373 -15.016 1.00 96.81 488 ASP A CA 1
ATOM 3734 C C . ASP A 1 488 ? 7.214 -6.210 -15.628 1.00 96.81 488 ASP A C 1
ATOM 3736 O O . ASP A 1 488 ? 6.757 -6.252 -16.774 1.00 96.81 488 ASP A O 1
ATOM 3740 N N . TRP A 1 489 ? 7.050 -5.145 -14.844 1.00 97.50 489 TRP A N 1
ATOM 3741 C CA . TRP A 1 489 ? 6.345 -3.951 -15.301 1.00 97.50 489 TRP A CA 1
ATOM 3742 C C . TRP A 1 489 ? 7.078 -3.271 -16.465 1.00 97.50 489 TRP A C 1
ATOM 3744 O O . TRP A 1 489 ? 6.446 -2.767 -17.391 1.00 97.50 489 TRP A O 1
ATOM 3754 N N . ALA A 1 490 ? 8.412 -3.264 -16.465 1.00 96.81 490 ALA A N 1
ATOM 3755 C CA . ALA A 1 490 ? 9.157 -2.658 -17.558 1.00 96.81 490 ALA A CA 1
ATOM 3756 C C . ALA A 1 490 ? 9.019 -3.455 -18.850 1.00 96.81 490 ALA A C 1
ATOM 3758 O O . ALA A 1 490 ? 8.846 -2.844 -19.902 1.00 96.81 490 ALA A O 1
ATOM 3759 N N . GLU A 1 491 ? 9.037 -4.784 -18.780 1.00 95.50 491 GLU A N 1
ATOM 3760 C CA . GLU A 1 491 ? 8.782 -5.634 -19.944 1.00 95.50 491 GLU A CA 1
ATOM 3761 C C . GLU A 1 491 ? 7.381 -5.393 -20.507 1.00 95.50 491 GLU A C 1
ATOM 3763 O O . GLU A 1 491 ? 7.243 -5.139 -21.702 1.00 95.50 491 GLU A O 1
ATOM 3768 N N . PHE A 1 492 ? 6.355 -5.313 -19.650 1.00 96.75 492 PHE A N 1
ATOM 3769 C CA . PHE A 1 492 ? 5.002 -4.938 -20.079 1.00 96.75 492 PHE A CA 1
ATOM 3770 C C . PHE A 1 492 ? 4.961 -3.573 -20.790 1.00 96.75 492 PHE A C 1
ATOM 3772 O O . PHE A 1 492 ? 4.212 -3.368 -21.748 1.00 96.75 492 PHE A O 1
ATOM 3779 N N . MET A 1 493 ? 5.784 -2.617 -20.354 1.00 97.00 493 MET A N 1
ATOM 3780 C CA . MET A 1 493 ? 5.902 -1.323 -21.029 1.00 97.00 493 MET A CA 1
ATOM 3781 C C . MET A 1 493 ? 6.631 -1.407 -22.384 1.00 97.00 493 MET A C 1
ATOM 3783 O O . MET A 1 493 ? 6.497 -0.494 -23.210 1.00 97.00 493 MET A O 1
ATOM 3787 N N . GLY A 1 494 ? 7.377 -2.484 -22.634 1.00 95.31 494 GLY A N 1
ATOM 3788 C CA . GLY A 1 494 ? 8.211 -2.720 -23.813 1.00 95.31 494 GLY A CA 1
ATOM 3789 C C . GLY A 1 494 ? 9.713 -2.548 -23.549 1.00 95.31 494 GLY A C 1
ATOM 3790 O O . GLY A 1 494 ? 10.448 -2.098 -24.432 1.00 95.31 494 GLY A O 1
ATOM 3791 N N . GLY A 1 495 ? 10.164 -2.800 -22.324 1.00 93.69 495 GLY A N 1
ATOM 3792 C CA . GLY A 1 495 ? 11.569 -2.799 -21.929 1.00 93.69 495 GLY A CA 1
ATOM 3793 C C . GLY A 1 495 ? 12.188 -1.406 -21.779 1.00 93.69 495 GLY A C 1
ATOM 3794 O O . GLY A 1 495 ? 11.509 -0.409 -21.521 1.00 93.69 495 GLY A O 1
ATOM 3795 N N . ALA A 1 496 ? 13.512 -1.329 -21.924 1.00 92.56 496 ALA A N 1
ATOM 3796 C CA . ALA A 1 496 ? 14.271 -0.094 -21.736 1.00 92.56 496 ALA A CA 1
ATOM 3797 C C . ALA A 1 496 ? 13.811 1.041 -22.674 1.00 92.56 496 ALA A C 1
ATOM 3799 O O . ALA A 1 496 ? 13.434 0.828 -23.833 1.00 92.56 496 ALA A O 1
ATOM 3800 N N . CYS A 1 497 ? 13.867 2.274 -22.167 1.00 95.56 497 CYS A N 1
ATOM 3801 C CA . CYS A 1 497 ? 13.435 3.492 -22.860 1.00 95.56 497 CYS A CA 1
ATOM 3802 C C . CYS A 1 497 ? 11.938 3.540 -23.221 1.00 95.56 497 CYS A C 1
ATOM 3804 O O . CYS A 1 497 ? 11.491 4.502 -23.865 1.00 95.56 497 CYS A O 1
ATOM 3806 N N . SER A 1 498 ? 11.144 2.545 -22.816 1.00 96.94 498 SER A N 1
ATOM 3807 C CA . SER A 1 498 ? 9.698 2.531 -23.023 1.00 96.94 498 SER A CA 1
ATOM 3808 C C . SER A 1 498 ? 9.011 3.683 -22.310 1.00 96.94 498 SER A C 1
ATOM 3810 O O . SER A 1 498 ? 8.046 4.218 -22.852 1.00 96.94 498 SER A O 1
ATOM 3812 N N . ALA A 1 499 ? 9.564 4.174 -21.201 1.00 97.50 499 ALA A N 1
ATOM 3813 C CA . ALA A 1 499 ? 9.023 5.322 -20.493 1.00 97.50 499 ALA A CA 1
ATOM 3814 C C . ALA A 1 499 ? 8.928 6.581 -21.374 1.00 97.50 499 ALA A C 1
ATOM 3816 O O . ALA A 1 499 ? 7.966 7.350 -21.301 1.00 97.50 499 ALA A O 1
ATOM 3817 N N . ASN A 1 500 ? 9.883 6.778 -22.291 1.00 95.25 500 ASN A N 1
ATOM 3818 C CA . ASN A 1 500 ? 9.808 7.886 -23.241 1.00 95.25 500 ASN A CA 1
ATOM 3819 C C . ASN A 1 500 ? 8.717 7.655 -24.299 1.00 95.25 500 ASN A C 1
ATOM 3821 O O . ASN A 1 500 ? 8.024 8.596 -24.688 1.00 95.25 500 ASN A O 1
ATOM 3825 N N . ARG A 1 501 ? 8.539 6.406 -24.756 1.00 95.81 501 ARG A N 1
ATOM 3826 C CA . ARG A 1 501 ? 7.476 6.034 -25.709 1.00 95.81 501 ARG A CA 1
ATOM 3827 C C . ARG A 1 501 ? 6.090 6.183 -25.078 1.00 95.81 501 ARG A C 1
ATOM 3829 O O . ARG A 1 501 ? 5.200 6.754 -25.700 1.00 95.81 501 ARG A O 1
ATOM 3836 N N . TRP A 1 502 ? 5.934 5.751 -23.832 1.00 98.12 502 TRP A N 1
ATOM 3837 C CA . TRP A 1 502 ? 4.714 5.895 -23.043 1.00 98.12 502 TRP A CA 1
ATOM 3838 C C . TRP A 1 502 ? 4.361 7.357 -22.801 1.00 98.12 502 TRP A C 1
ATOM 3840 O O . TRP A 1 502 ? 3.215 7.756 -22.988 1.00 98.12 502 TRP A O 1
ATOM 3850 N N . ALA A 1 503 ? 5.343 8.195 -22.476 1.00 97.38 503 ALA A N 1
ATOM 3851 C CA . ALA A 1 503 ? 5.094 9.618 -22.302 1.00 97.38 503 ALA A CA 1
ATOM 3852 C C . ALA A 1 503 ? 4.674 10.338 -23.592 1.00 97.38 503 ALA A C 1
ATOM 3854 O O . ALA A 1 503 ? 3.857 11.253 -23.536 1.00 97.38 503 ALA A O 1
ATOM 3855 N N . LYS A 1 504 ? 5.183 9.925 -24.763 1.00 95.75 504 LYS A N 1
ATOM 3856 C CA . LYS A 1 504 ? 4.704 10.439 -26.063 1.00 95.75 504 LYS A CA 1
ATOM 3857 C C . LYS A 1 504 ? 3.230 10.099 -26.323 1.00 95.75 504 LYS A C 1
ATOM 3859 O O . LYS A 1 504 ? 2.591 10.782 -27.113 1.00 95.75 504 LYS A O 1
ATOM 3864 N N . ARG A 1 505 ? 2.705 9.066 -25.656 1.00 97.38 505 ARG A N 1
ATOM 3865 C CA . ARG A 1 505 ? 1.300 8.628 -25.696 1.00 97.38 505 ARG A CA 1
ATOM 3866 C C . ARG A 1 505 ? 0.484 9.118 -24.490 1.00 97.38 505 ARG A C 1
ATOM 3868 O O . ARG A 1 505 ? -0.595 8.595 -24.247 1.00 97.38 505 ARG A O 1
ATOM 3875 N N . ASP A 1 506 ? 1.006 10.074 -23.717 1.00 97.50 506 ASP A N 1
ATOM 3876 C CA . ASP A 1 506 ? 0.373 10.607 -22.499 1.00 97.50 506 ASP A CA 1
ATOM 3877 C C . ASP A 1 506 ? 0.051 9.539 -21.431 1.00 97.50 506 ASP A C 1
ATOM 3879 O O . ASP A 1 506 ? -0.876 9.675 -20.637 1.00 97.50 506 ASP A O 1
ATOM 3883 N N . LEU A 1 507 ? 0.828 8.450 -21.396 1.00 98.12 507 LEU A N 1
ATOM 3884 C CA . LEU A 1 507 ? 0.735 7.403 -20.369 1.00 98.12 507 LEU A CA 1
ATOM 3885 C C . LEU A 1 507 ? 1.709 7.643 -19.206 1.00 98.12 507 LEU A C 1
ATOM 3887 O O . LEU A 1 507 ? 1.592 7.028 -18.150 1.00 98.12 507 LEU A O 1
ATOM 3891 N N . MET A 1 508 ? 2.668 8.554 -19.365 1.00 97.69 508 MET A N 1
ATOM 3892 C CA . MET A 1 508 ? 3.605 8.928 -18.309 1.00 97.69 508 MET A CA 1
ATOM 3893 C C . MET A 1 508 ? 3.672 10.426 -18.098 1.00 97.69 508 MET A C 1
ATOM 3895 O O . MET A 1 508 ? 3.547 11.217 -19.034 1.00 97.69 508 MET A O 1
ATOM 3899 N N . ALA A 1 509 ? 3.913 10.805 -16.848 1.00 96.38 509 ALA A N 1
ATOM 3900 C CA . ALA A 1 509 ? 4.148 12.174 -16.460 1.00 96.38 509 ALA A CA 1
ATOM 3901 C C . ALA A 1 509 ? 5.432 12.722 -17.107 1.00 96.38 509 ALA A C 1
ATOM 3903 O O . ALA A 1 509 ? 6.280 12.017 -17.674 1.00 96.38 509 ALA A O 1
ATOM 3904 N N . ARG A 1 510 ? 5.586 14.045 -17.022 1.00 95.25 510 ARG A N 1
ATOM 3905 C CA . ARG A 1 510 ? 6.731 14.756 -17.607 1.00 95.25 510 ARG A CA 1
ATOM 3906 C C . ARG A 1 510 ? 8.074 14.320 -17.023 1.00 95.25 510 ARG A C 1
ATOM 3908 O O . ARG A 1 510 ? 9.076 14.457 -17.712 1.00 95.25 510 ARG A O 1
ATOM 3915 N N . ASP A 1 511 ? 8.078 13.796 -15.802 1.00 96.12 511 ASP A N 1
ATOM 3916 C CA . ASP A 1 511 ? 9.278 13.324 -15.110 1.00 96.12 511 ASP A CA 1
ATOM 3917 C C . ASP A 1 511 ? 9.808 11.978 -15.624 1.00 96.12 511 ASP A C 1
ATOM 3919 O O . ASP A 1 511 ? 10.937 11.637 -15.293 1.00 96.12 511 ASP A O 1
ATOM 3923 N N . ARG A 1 512 ? 9.033 11.244 -16.443 1.00 97.12 512 ARG A N 1
ATOM 3924 C CA . ARG A 1 512 ? 9.359 9.885 -16.918 1.00 97.12 512 ARG A CA 1
ATOM 3925 C C . ARG A 1 512 ? 9.585 8.880 -15.788 1.00 97.12 512 ARG A C 1
ATOM 3927 O O . ARG A 1 512 ? 10.279 7.893 -15.997 1.00 97.12 512 ARG A O 1
ATOM 3934 N N . VAL A 1 513 ? 8.992 9.116 -14.625 1.00 97.06 513 VAL A N 1
ATOM 3935 C CA . VAL A 1 513 ? 9.004 8.190 -13.487 1.00 97.06 513 VAL A CA 1
ATOM 3936 C C . VAL A 1 513 ? 7.575 7.807 -13.142 1.00 97.06 513 VAL A C 1
ATOM 3938 O O . VAL A 1 513 ? 7.245 6.630 -13.077 1.00 97.06 513 VAL A O 1
ATOM 3941 N N . HIS A 1 514 ? 6.698 8.796 -12.974 1.00 97.56 514 HIS A N 1
ATOM 3942 C CA . HIS A 1 514 ? 5.307 8.556 -12.616 1.00 97.56 514 HIS A CA 1
ATOM 3943 C C . HIS A 1 514 ? 4.423 8.425 -13.856 1.00 97.56 514 HIS A C 1
ATOM 3945 O O . HIS A 1 514 ? 4.727 8.937 -14.935 1.00 97.56 514 HIS A O 1
ATOM 3951 N N . PHE A 1 515 ? 3.282 7.764 -13.685 1.00 98.25 515 PHE A N 1
ATOM 3952 C CA . PHE A 1 515 ? 2.300 7.582 -14.746 1.00 98.25 515 PHE A CA 1
ATOM 3953 C C . PHE A 1 515 ? 1.220 8.661 -14.693 1.00 98.25 515 PHE A C 1
ATOM 3955 O O . PHE A 1 515 ? 0.941 9.250 -13.646 1.00 98.25 515 PHE A O 1
ATOM 3962 N N . THR A 1 516 ? 0.588 8.915 -15.834 1.00 98.06 516 THR A N 1
ATOM 3963 C CA . THR A 1 516 ? -0.706 9.604 -15.853 1.00 98.06 516 THR A CA 1
ATOM 3964 C C . THR A 1 516 ? -1.798 8.648 -15.361 1.00 98.06 516 THR A C 1
ATOM 3966 O O . THR A 1 516 ? -1.571 7.448 -15.179 1.00 98.06 516 THR A O 1
ATOM 3969 N N . ARG A 1 517 ? -3.023 9.150 -15.171 1.00 95.62 517 ARG A N 1
ATOM 3970 C CA . ARG A 1 517 ? -4.162 8.299 -14.793 1.00 95.62 517 ARG A CA 1
ATOM 3971 C C . ARG A 1 517 ? -4.398 7.166 -15.800 1.00 95.62 517 ARG A C 1
ATOM 3973 O O . ARG A 1 517 ? -4.674 6.044 -15.386 1.00 95.62 517 ARG A O 1
ATOM 3980 N N . SER A 1 518 ? -4.279 7.449 -17.098 1.00 97.31 518 SER A N 1
ATOM 3981 C CA . SER A 1 518 ? -4.419 6.451 -18.167 1.00 97.31 518 SER A CA 1
ATOM 3982 C C . SER A 1 518 ? -3.288 5.421 -18.136 1.00 97.31 518 SER A C 1
ATOM 3984 O O . SER A 1 518 ? -3.556 4.230 -18.264 1.00 97.31 518 SER A O 1
ATOM 3986 N N . GLY A 1 519 ? -2.044 5.840 -17.885 1.00 98.31 519 GLY A N 1
ATOM 3987 C CA . GLY A 1 519 ? -0.917 4.914 -17.738 1.00 98.31 519 GLY A CA 1
ATOM 3988 C C . GLY A 1 519 ? -1.029 3.990 -16.529 1.00 98.31 519 GLY A C 1
ATOM 3989 O O . GLY A 1 519 ? -0.781 2.788 -16.651 1.00 98.31 519 GLY A O 1
ATOM 3990 N N . TYR A 1 520 ? -1.461 4.521 -15.379 1.00 98.25 520 TYR A N 1
ATOM 3991 C CA . TYR A 1 520 ? -1.740 3.695 -14.205 1.00 98.25 520 TYR A CA 1
ATOM 3992 C C . TYR A 1 520 ? -2.886 2.718 -14.460 1.00 98.25 520 TYR A C 1
ATOM 3994 O O . TYR A 1 520 ? -2.752 1.552 -14.104 1.00 98.25 520 TYR A O 1
ATOM 4002 N N . ARG A 1 521 ? -3.974 3.153 -15.114 1.00 97.88 521 ARG A N 1
ATOM 4003 C CA . ARG A 1 521 ? -5.102 2.274 -15.461 1.00 97.88 521 ARG A CA 1
ATOM 4004 C C . ARG A 1 521 ? -4.668 1.135 -16.390 1.00 97.88 521 ARG A C 1
ATOM 4006 O O . ARG A 1 521 ? -4.930 -0.012 -16.057 1.00 97.88 521 ARG A O 1
ATOM 4013 N N . ARG A 1 522 ? -3.929 1.429 -17.467 1.00 98.19 522 ARG A N 1
ATOM 4014 C CA . ARG A 1 522 ? -3.412 0.404 -18.396 1.00 98.19 522 ARG A CA 1
ATOM 4015 C C . ARG A 1 522 ? -2.509 -0.612 -17.696 1.00 98.19 522 ARG A C 1
ATOM 4017 O O . ARG A 1 522 ? -2.594 -1.806 -17.952 1.00 98.19 522 ARG A O 1
ATOM 4024 N N . SER A 1 523 ? -1.638 -0.139 -16.807 1.00 98.25 523 SER A N 1
ATOM 4025 C CA . SER A 1 523 ? -0.769 -1.025 -16.024 1.00 98.25 523 SER A CA 1
ATOM 4026 C C . SER A 1 523 ? -1.574 -1.882 -15.049 1.00 98.25 523 SER A C 1
ATOM 4028 O O . SER A 1 523 ? -1.291 -3.064 -14.887 1.00 98.25 523 SER A O 1
ATOM 4030 N N . ALA A 1 524 ? -2.575 -1.288 -14.397 1.00 98.50 524 ALA A N 1
ATOM 4031 C CA . ALA A 1 524 ? -3.437 -1.970 -13.443 1.00 98.50 524 ALA A CA 1
ATOM 4032 C C . ALA A 1 524 ? -4.268 -3.081 -14.097 1.00 98.50 524 ALA A C 1
ATOM 4034 O O . ALA A 1 524 ? -4.406 -4.147 -13.508 1.00 98.50 524 ALA A O 1
ATOM 4035 N N . GLU A 1 525 ? -4.777 -2.843 -15.308 1.00 97.88 525 GLU A N 1
ATOM 4036 C CA . GLU A 1 525 ? -5.480 -3.843 -16.120 1.00 97.88 525 GLU A CA 1
ATOM 4037 C C . GLU A 1 525 ? -4.591 -5.052 -16.395 1.00 97.88 525 GLU A C 1
ATOM 4039 O O . GLU A 1 525 ? -4.935 -6.165 -16.000 1.00 97.88 525 GLU A O 1
ATOM 4044 N N . ALA A 1 526 ? -3.402 -4.823 -16.951 1.00 97.00 526 ALA A N 1
ATOM 4045 C CA . ALA A 1 526 ? -2.471 -5.900 -17.259 1.00 97.00 526 ALA A CA 1
ATOM 4046 C C . ALA A 1 526 ? -2.023 -6.679 -16.014 1.00 97.00 526 ALA A C 1
ATOM 4048 O O . ALA A 1 526 ? -1.961 -7.907 -16.045 1.00 97.00 526 ALA A O 1
ATOM 4049 N N . PHE A 1 527 ? -1.747 -5.988 -14.903 1.00 98.38 527 PHE A N 1
ATOM 4050 C CA . PHE A 1 527 ? -1.387 -6.652 -13.652 1.00 98.38 527 PHE A CA 1
ATOM 4051 C C . PHE A 1 527 ? -2.551 -7.479 -13.090 1.00 98.38 527 PHE A C 1
ATOM 4053 O O . PHE A 1 527 ? -2.348 -8.620 -12.683 1.00 98.38 527 PHE A O 1
ATOM 4060 N N . ALA A 1 528 ? -3.773 -6.936 -13.069 1.00 98.19 528 ALA A N 1
ATOM 4061 C CA . ALA A 1 528 ? -4.948 -7.634 -12.548 1.00 98.19 528 ALA A CA 1
ATOM 4062 C C . ALA A 1 528 ? -5.302 -8.876 -13.380 1.00 98.19 528 ALA A C 1
ATOM 4064 O O . ALA A 1 528 ? -5.688 -9.906 -12.821 1.00 98.19 528 ALA A O 1
ATOM 4065 N N . GLU A 1 529 ? -5.162 -8.797 -14.703 1.00 95.50 529 GLU A N 1
ATOM 4066 C CA . GLU A 1 529 ? -5.334 -9.941 -15.597 1.00 95.50 529 GLU A CA 1
ATOM 4067 C C . GLU A 1 529 ? -4.260 -10.996 -15.367 1.00 95.50 529 GLU A C 1
ATOM 4069 O O . GLU A 1 529 ? -4.604 -12.139 -15.084 1.00 95.50 529 GLU A O 1
ATOM 4074 N N . TRP A 1 530 ? -2.981 -10.610 -15.388 1.00 95.88 530 TRP A N 1
ATOM 4075 C CA . TRP A 1 530 ? -1.869 -11.525 -15.126 1.00 95.88 530 TRP A CA 1
ATOM 4076 C C . TRP A 1 530 ? -2.020 -12.257 -13.784 1.00 95.88 530 TRP A C 1
ATOM 4078 O O . TRP A 1 530 ? -1.824 -13.472 -13.721 1.00 95.88 530 TRP A O 1
ATOM 4088 N N . LEU A 1 531 ? -2.417 -11.523 -12.738 1.00 96.88 531 LEU A N 1
ATOM 4089 C CA . LEU A 1 531 ? -2.555 -12.036 -11.377 1.00 96.88 531 LEU A CA 1
ATOM 4090 C C . LEU A 1 531 ? -3.716 -13.028 -11.223 1.00 96.88 531 LEU A C 1
ATOM 4092 O O . LEU A 1 531 ? -3.624 -13.942 -10.410 1.00 96.88 531 LEU A O 1
ATOM 4096 N N . SER A 1 532 ? -4.826 -12.821 -11.937 1.00 94.44 532 SER A N 1
ATOM 4097 C CA . SER A 1 532 ? -6.095 -13.499 -11.631 1.00 94.44 532 SER A CA 1
ATOM 4098 C C . SER A 1 532 ? -6.649 -14.394 -12.731 1.00 94.44 532 SER A C 1
ATOM 4100 O O . SER A 1 532 ? -7.595 -15.127 -12.457 1.00 94.44 532 SER A O 1
ATOM 4102 N N . LEU A 1 533 ? -6.122 -1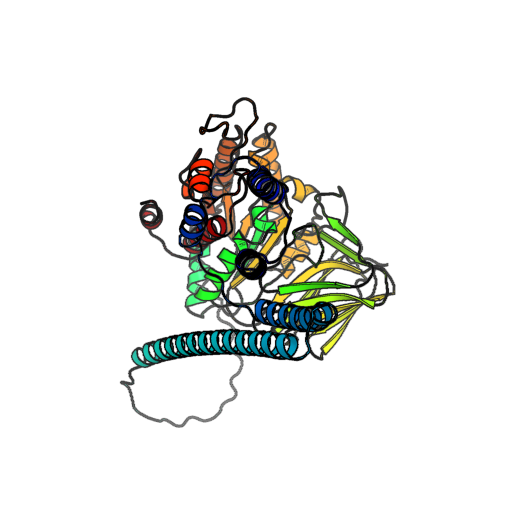4.320 -13.954 1.00 89.06 533 LEU A N 1
ATOM 4103 C CA . LEU A 1 533 ? -6.574 -15.130 -15.081 1.00 89.06 533 LEU A CA 1
ATOM 4104 C C . LEU A 1 533 ? -5.521 -16.152 -15.480 1.00 89.06 533 LEU A C 1
ATOM 4106 O O . LEU A 1 533 ? -4.325 -15.860 -15.481 1.00 89.06 533 LEU A O 1
ATOM 4110 N N . ASP A 1 534 ? -6.007 -17.303 -15.930 1.00 69.81 534 ASP A N 1
ATOM 4111 C CA . ASP A 1 534 ? -5.226 -18.288 -16.666 1.00 69.81 534 ASP A CA 1
ATOM 4112 C C . ASP A 1 534 ? -5.020 -17.768 -18.085 1.00 69.81 534 ASP A C 1
ATOM 4114 O O . ASP A 1 534 ? -5.729 -18.125 -19.024 1.00 69.81 534 ASP A O 1
ATOM 4118 N N . THR A 1 535 ? -4.103 -16.821 -18.247 1.00 56.56 535 THR A N 1
ATOM 4119 C CA . THR A 1 535 ? -3.662 -16.433 -19.580 1.00 56.56 535 THR A CA 1
ATOM 4120 C C . THR A 1 535 ? -2.598 -17.422 -20.047 1.00 56.56 535 THR A C 1
ATOM 4122 O O . THR A 1 535 ? -1.578 -17.575 -19.367 1.00 56.56 535 THR A O 1
ATOM 4125 N N . PRO A 1 536 ? -2.773 -18.065 -21.219 1.00 45.81 536 PRO A N 1
ATOM 4126 C CA . PRO A 1 536 ? -1.634 -18.591 -21.955 1.00 45.81 536 PRO A CA 1
ATOM 4127 C C . PRO A 1 536 ? -0.645 -17.438 -22.164 1.00 45.81 536 PRO A C 1
ATOM 4129 O O . PRO A 1 536 ? -1.073 -16.311 -22.436 1.00 45.81 536 PRO A O 1
ATOM 4132 N N . GLU A 1 537 ? 0.661 -17.703 -22.089 1.00 42.19 537 GLU A N 1
ATOM 4133 C CA . GLU A 1 537 ? 1.747 -16.724 -22.307 1.00 42.19 537 GLU A CA 1
ATOM 4134 C C . GLU A 1 537 ? 1.569 -15.851 -23.575 1.00 42.19 537 GLU A C 1
ATOM 4136 O O . GLU A 1 537 ? 2.124 -14.760 -23.677 1.00 42.19 537 GLU A O 1
ATOM 4141 N N . GLN A 1 538 ? 0.724 -16.276 -24.517 1.00 33.47 538 GLN A N 1
ATOM 4142 C CA . GLN A 1 538 ? 0.397 -15.589 -25.765 1.00 33.47 538 GLN A CA 1
ATOM 4143 C C . GLN A 1 538 ? -0.462 -14.313 -25.614 1.00 33.47 538 GLN A C 1
ATOM 4145 O O . GLN A 1 538 ? -0.396 -13.443 -26.480 1.00 33.47 538 GLN A O 1
ATOM 4150 N N . ALA A 1 539 ? -1.232 -14.126 -24.532 1.00 34.94 539 ALA A N 1
ATOM 4151 C CA . ALA A 1 539 ? -2.099 -12.940 -24.397 1.00 34.94 539 ALA A CA 1
ATOM 4152 C C . ALA A 1 539 ? -1.318 -11.631 -24.146 1.00 34.94 539 ALA A C 1
ATOM 4154 O O . ALA A 1 539 ? -1.777 -10.550 -24.519 1.00 34.94 539 ALA A O 1
ATOM 4155 N N . VAL A 1 540 ? -0.101 -11.715 -23.594 1.00 38.62 540 VAL A N 1
ATOM 4156 C CA . VAL A 1 540 ? 0.791 -10.550 -23.417 1.00 38.62 540 VAL A CA 1
ATOM 4157 C C . VAL A 1 540 ? 1.297 -10.022 -24.772 1.00 38.62 540 VAL A C 1
ATOM 4159 O O . VAL A 1 540 ? 1.579 -8.832 -24.908 1.00 38.62 540 VAL A O 1
ATOM 4162 N N . VAL A 1 541 ? 1.323 -10.870 -25.806 1.00 35.06 541 VAL A N 1
ATOM 4163 C CA . VAL A 1 541 ? 1.710 -10.501 -27.179 1.00 35.06 541 VAL A CA 1
ATOM 4164 C C . VAL A 1 541 ? 0.560 -9.821 -27.942 1.00 35.06 541 VAL A C 1
ATOM 4166 O O . VAL A 1 541 ? 0.801 -9.019 -28.838 1.00 35.06 541 VAL A O 1
ATOM 4169 N N . ALA A 1 542 ? -0.702 -10.065 -27.575 1.00 28.23 542 ALA A N 1
ATOM 4170 C CA . ALA A 1 542 ? -1.848 -9.496 -28.295 1.00 28.23 542 ALA A CA 1
ATOM 4171 C C . ALA A 1 542 ? -2.134 -8.019 -27.948 1.00 28.23 542 ALA A C 1
ATOM 4173 O O . ALA A 1 542 ? -2.713 -7.300 -28.756 1.00 28.23 542 ALA A O 1
ATOM 4174 N N . LEU A 1 543 ? -1.704 -7.535 -26.775 1.00 33.94 543 LEU A N 1
ATOM 4175 C CA . LEU A 1 543 ? -1.861 -6.127 -26.359 1.00 33.94 543 LEU A CA 1
ATOM 4176 C C . LEU A 1 543 ? -0.651 -5.239 -26.711 1.00 33.94 543 LEU A C 1
ATOM 4178 O O . LEU A 1 543 ? -0.633 -4.046 -26.371 1.00 33.94 543 LEU A O 1
ATOM 4182 N N . SER A 1 544 ? 0.361 -5.816 -27.367 1.00 32.03 544 SER A N 1
ATOM 4183 C CA . SER A 1 544 ? 1.576 -5.135 -27.824 1.00 32.03 544 SER A CA 1
ATOM 4184 C C . SER A 1 544 ? 1.592 -4.810 -29.325 1.00 32.03 544 SER A C 1
ATOM 4186 O O . SER A 1 544 ? 2.613 -4.311 -29.805 1.00 32.03 544 SER A O 1
ATOM 4188 N N . GLN A 1 545 ? 0.469 -4.984 -30.037 1.00 32.09 545 GLN A N 1
ATOM 4189 C CA . GLN A 1 545 ? 0.274 -4.451 -31.396 1.00 32.09 545 GLN A CA 1
ATOM 4190 C C . GLN A 1 545 ? -0.415 -3.082 -31.388 1.00 32.09 545 GLN A C 1
ATOM 4192 O O . GLN A 1 545 ? -1.452 -2.928 -30.701 1.00 32.09 545 GLN A O 1
#

Radius of gyration: 28.58 Å; chains: 1; bounding box: 70×90×68 Å

Sequence (545 aa):
MKSGLKTVSVLLAAVALTVVIAPRGNMSSTLTARMATVQDDCTAARSGKPCRHDVLAEAMKTRLPDLRATALARRQAETLSAAWTTRVREAGRDMAGPEARRIRVSQAESLRARIIASQDRREAALRRERELREARAGARLARLISPDAILPHGSLKRDRIEPKPERPLPEVEPHLPAIERIRARFRTLASADRKRPLTVLHIGDSHVASDSFTSGIRDILQARYGDAGRGQMIPPDAFKYAYVDQISQKAAGRWRSKTALKYKHGPFGLSGVNLASSARNARLTMDTKSGDFDWVAVTVATGPDQGRFALTVGDRTEQFSARGEAGSAQTFRMAARGDSATLTVLGGGNVQVLDWASGKEEPGVRYVNFGLIGATAAITKRMDRKLIAENLKAINPDVIVFGYATNDGFDDNFDTGSYLAMVRDLYQRMKAQAPKADWVFLGAADGLRQRGKGSSACGGGWRTPPKLAAHRKAMAQFARDNDAAYWDWAEFMGGACSANRWAKRDLMARDRVHFTRSGYRRSAEAFAEWLSLDTPEQAVVALSQ

pLDDT: mean 77.73, std 25.13, range [26.83, 98.88]

Secondary structure (DSSP, 8-state):
-HHHHHHHHHHHHHHHHHHHS-SS----HHHHHHHHHHHHHHH-TTS------HHHHHHHHT-----PPPHHHHHHHHHHHHHHHHHHHHHGGGSS-HHHHHHHHHHHHHHHHHHHHHHHHHHHHHHHHHHHHHHHHHHHHHTT-------------------PPPPPP-PPPTTS-HHHHHHHHHHHHHTT---S-EEEEEEESHHHHTSHHHHHHHHHHHHHH-B---EEEPPTTSSTT---TTEEEEEESS-EEEETTT-SSS---TT-EEEEE-STT-EEEEEESSS-EEEEEEEEE--TTB-EEEEEETTEEEEEE--SSTT-EEEEEEEEEESEEEEEEEESSBEEEEEEEEE-SSSSEEEEEEE-TT--GGGGGGS-HHHHHHHHHHH--SEEEEE--HHHHH-TT--HHHHHHHHHHHHHHHHHH-TT-EEEEEPPPP--BS--TTPPB-STT-B--TTHHHHHHHHHHHHHHTT-EEE-HHHHHTSTTHHHHHHHTTSB-TTSSSBPHHHHHHHHHHHHHHHHS---TTHHHHTT-